Protein AF-A0A4T0J651-F1 (afdb_monomer_lite)

Sequence (544 aa):
MAVVGVSCAAHILLILRHLSSSSTIMASRWDQPDRASAAAAAAAKLSSQYHGPRETDAPFYTRIEVNDLKNRYTLTKSAAQQSIYNETGAQVSTKGQWYPDRSKGTPAEPPLYLLIEAQTQDSFDMAVNKVHELKDMDMQPLVEDRNRRFEERAASRRKWDEFKVFINMEPLRNFNLRAKIVGPGGMFVKYIQQETNTKVQIKGLGSGFLEQDTGQESNDAMHINVTGPDVQQFSYARELSEDLISAVKVEWERAQGIVPQVEQMGYDQSQYSDMPAIPDPNDKEGVDKYNKYWTDQGYDLNDAAFREWLTEYEKSQKEYYAQYYAQYQQQQPEQNPQAKQEYHATEDCQCDCTSAKHPPTSRNKAAAKFKFSRFTKSFNRSSFQLSSCKMVNVRDVSAPSFIEAYSQHLKRSGKIEIPNWVDIVKTGSHKELAPYNPDWYFVRAAAVARHIYLRKSVGVGSLVKFHGGAVNRGHRPYHHRDASRGVDRRVVQSLEKIGVLEKAVDGGRRISQDGMRDLDRIAASVVETGNEEESEEEEDDDDE

Radius of gyration: 47.8 Å; chains: 1; bounding box: 169×77×110 Å

pLDDT: mean 73.48, std 22.71, range [25.27, 97.38]

Structure (mmCIF, N/CA/C/O backbone):
data_AF-A0A4T0J651-F1
#
_entry.id   AF-A0A4T0J651-F1
#
loop_
_atom_site.group_PDB
_atom_site.id
_atom_site.type_symbol
_atom_site.label_atom_id
_atom_site.label_alt_id
_atom_site.label_comp_id
_atom_site.label_asym_id
_atom_site.label_entity_id
_atom_site.label_seq_id
_atom_site.pdbx_PDB_ins_code
_atom_site.Cartn_x
_atom_site.Cartn_y
_atom_site.Cartn_z
_atom_site.occupancy
_atom_site.B_iso_or_equiv
_atom_site.auth_seq_id
_atom_site.auth_comp_id
_atom_site.auth_asym_id
_atom_site.auth_atom_id
_atom_site.pdbx_PDB_model_num
ATOM 1 N N . MET A 1 1 ? -116.740 23.223 -5.617 1.00 33.66 1 MET A N 1
ATOM 2 C CA . MET A 1 1 ? -117.168 23.258 -7.033 1.00 33.66 1 MET A CA 1
ATOM 3 C C . MET A 1 1 ? -116.096 23.998 -7.821 1.00 33.66 1 MET A C 1
ATOM 5 O O . MET A 1 1 ? -115.802 25.111 -7.430 1.00 33.66 1 MET A O 1
ATOM 9 N N . ALA A 1 2 ? -115.453 23.482 -8.863 1.00 38.62 2 ALA A N 1
ATOM 10 C CA . ALA A 1 2 ? -115.385 22.139 -9.430 1.00 38.62 2 ALA A CA 1
ATOM 11 C C . ALA A 1 2 ? -114.155 22.093 -10.371 1.00 38.62 2 ALA A C 1
ATOM 13 O O . ALA A 1 2 ? -113.949 23.049 -11.105 1.00 38.62 2 ALA A O 1
ATOM 14 N N . VAL A 1 3 ? -113.431 20.962 -10.355 1.00 45.03 3 VAL A N 1
ATOM 15 C CA . VAL A 1 3 ? -112.966 20.214 -11.550 1.00 45.03 3 VAL A CA 1
ATOM 16 C C . VAL A 1 3 ? -111.844 20.849 -12.416 1.00 45.03 3 VAL A C 1
ATOM 18 O O . VAL A 1 3 ? -112.005 21.943 -12.928 1.00 45.03 3 VAL A O 1
ATOM 21 N N . VAL A 1 4 ? -110.653 20.207 -12.458 1.00 41.28 4 VAL A N 1
ATOM 22 C CA . VAL A 1 4 ? -110.043 19.465 -13.618 1.00 41.28 4 VAL A CA 1
ATOM 23 C C . VAL A 1 4 ? -109.522 20.418 -14.716 1.00 41.28 4 VAL A C 1
ATOM 25 O O . VAL A 1 4 ? -110.150 21.415 -15.011 1.00 41.28 4 VAL A O 1
ATOM 28 N N . GLY A 1 5 ? -108.381 20.263 -15.386 1.00 33.03 5 GLY A N 1
ATOM 29 C CA . GLY A 1 5 ? -107.539 19.119 -15.712 1.00 33.03 5 GLY A CA 1
ATOM 30 C C . GLY A 1 5 ? -107.376 19.033 -17.242 1.00 33.03 5 GLY A C 1
ATOM 31 O O . GLY A 1 5 ? -108.283 19.385 -17.984 1.00 33.03 5 GLY A O 1
ATOM 32 N N . VAL A 1 6 ? -106.225 18.496 -17.659 1.00 39.19 6 VAL A N 1
ATOM 33 C CA . VAL A 1 6 ? -105.912 17.886 -18.970 1.00 39.19 6 VAL A CA 1
ATOM 34 C C . VAL A 1 6 ? -105.764 18.806 -20.199 1.00 39.19 6 VAL A C 1
ATOM 36 O O . VAL A 1 6 ? -106.722 19.359 -20.719 1.00 39.19 6 VAL A O 1
ATOM 39 N N . SER A 1 7 ? -104.539 18.804 -20.743 1.00 34.31 7 SER A N 1
ATOM 40 C CA . SER A 1 7 ? -104.191 18.434 -22.133 1.00 34.31 7 SER A CA 1
ATOM 41 C C . SER A 1 7 ? -103.246 19.433 -22.807 1.00 34.31 7 SER A C 1
ATOM 43 O O . SER A 1 7 ? -103.653 20.533 -23.156 1.00 34.31 7 SER A O 1
ATOM 45 N N . CYS A 1 8 ? -101.997 19.024 -23.048 1.00 32.25 8 CYS A N 1
ATOM 46 C CA . CYS A 1 8 ? -101.399 19.115 -24.384 1.00 32.25 8 CYS A CA 1
ATOM 47 C C . CYS A 1 8 ? -100.105 18.296 -24.416 1.00 32.25 8 CYS A C 1
ATOM 49 O O . CYS A 1 8 ? -99.063 18.697 -23.901 1.00 32.25 8 CYS A O 1
ATOM 51 N N . ALA A 1 9 ? -100.224 17.100 -24.980 1.00 34.53 9 ALA A N 1
ATOM 52 C CA . ALA A 1 9 ? -99.117 16.228 -25.312 1.00 34.53 9 ALA A CA 1
ATOM 53 C C . ALA A 1 9 ? -98.462 16.662 -26.633 1.00 34.53 9 ALA A C 1
ATOM 55 O O . ALA A 1 9 ? -99.084 17.319 -27.462 1.00 34.53 9 ALA A O 1
ATOM 56 N N . ALA A 1 10 ? -97.252 16.144 -26.838 1.00 37.44 10 ALA A N 1
ATOM 57 C CA . ALA A 1 10 ? -96.551 16.017 -28.112 1.00 37.44 10 ALA A CA 1
ATOM 58 C C . ALA A 1 10 ? -95.845 17.273 -28.639 1.00 37.44 10 ALA A C 1
ATOM 60 O O . ALA A 1 10 ? -96.347 17.961 -29.518 1.00 37.44 10 ALA A O 1
ATOM 61 N N . HIS A 1 11 ? -94.599 17.460 -28.202 1.00 35.16 11 HIS A N 1
ATOM 62 C CA . HIS A 1 11 ? -93.454 17.617 -29.105 1.00 35.16 11 HIS A CA 1
ATOM 63 C C . HIS A 1 11 ? -92.185 17.166 -28.361 1.00 35.16 11 HIS A C 1
ATOM 65 O O . HIS A 1 11 ? -91.973 17.546 -27.216 1.00 35.16 11 HIS A O 1
ATOM 71 N N . ILE A 1 12 ? -91.345 16.376 -29.040 1.00 39.69 12 ILE A N 1
ATOM 72 C CA . ILE A 1 12 ? -89.999 15.921 -28.627 1.00 39.69 12 ILE A CA 1
ATOM 73 C C . ILE A 1 12 ? -89.973 14.574 -27.866 1.00 39.69 12 ILE A C 1
ATOM 75 O O . ILE A 1 12 ? -89.394 14.404 -26.799 1.00 39.69 12 ILE A O 1
ATOM 79 N N . LEU A 1 13 ? -90.572 13.564 -28.504 1.00 38.31 13 LEU A N 1
ATOM 80 C CA . LEU A 1 13 ? -90.336 12.130 -28.292 1.00 38.31 13 LEU A CA 1
ATOM 81 C C . LEU A 1 13 ? -89.279 11.610 -29.295 1.00 38.31 13 LEU A C 1
ATOM 83 O O . LEU A 1 13 ? -89.564 10.732 -30.100 1.00 38.31 13 LEU A O 1
ATOM 87 N N . LEU A 1 14 ? -88.071 12.181 -29.312 1.00 38.72 14 LEU A N 1
ATOM 88 C CA . LEU A 1 14 ? -86.948 11.673 -30.120 1.00 38.72 14 LEU A CA 1
ATOM 89 C C . LEU A 1 14 ? -85.654 12.378 -29.707 1.00 38.72 14 LEU A C 1
ATOM 91 O O . LEU A 1 14 ? -85.293 13.391 -30.285 1.00 38.72 14 LEU A O 1
ATOM 95 N N . ILE A 1 15 ? -85.009 11.861 -28.661 1.00 41.31 15 ILE A N 1
ATOM 96 C CA . ILE A 1 15 ? -83.556 11.673 -28.525 1.00 41.31 15 ILE A CA 1
ATOM 97 C C . ILE A 1 15 ? -83.374 10.834 -27.243 1.00 41.31 15 ILE A C 1
ATOM 99 O O . ILE A 1 15 ? -83.354 11.338 -26.129 1.00 41.31 15 ILE A O 1
ATOM 103 N N . LEU A 1 16 ? -83.315 9.513 -27.470 1.00 37.72 16 LEU A N 1
ATOM 104 C CA . LEU A 1 16 ? -82.510 8.527 -26.732 1.00 37.72 16 LEU A CA 1
ATOM 105 C C . LEU A 1 16 ? -82.901 8.307 -25.253 1.00 37.72 16 LEU A C 1
ATOM 107 O O . LEU A 1 16 ? -82.503 9.045 -24.369 1.00 37.72 16 LEU A O 1
ATOM 111 N N . ARG A 1 17 ? -83.616 7.250 -24.846 1.00 43.56 17 ARG A N 1
ATOM 112 C CA . ARG A 1 17 ? -83.509 5.834 -25.250 1.00 43.56 17 ARG A CA 1
ATOM 113 C C . ARG A 1 17 ? -82.067 5.371 -25.490 1.00 43.56 17 ARG A C 1
ATOM 115 O O . ARG A 1 17 ? -81.791 4.696 -26.468 1.00 43.56 17 ARG A O 1
ATOM 122 N N . HIS A 1 18 ? -81.164 5.705 -24.573 1.00 38.66 18 HIS A N 1
ATOM 123 C CA . HIS A 1 18 ? -80.061 4.817 -24.219 1.00 38.66 18 HIS A CA 1
ATOM 124 C C . HIS A 1 18 ? -79.649 5.054 -22.765 1.00 38.66 18 HIS A C 1
ATOM 126 O O . HIS A 1 18 ? -79.438 6.188 -22.361 1.00 38.66 18 HIS A O 1
ATOM 132 N N . LEU A 1 19 ? -79.507 3.945 -22.031 1.00 35.69 19 LEU A N 1
ATOM 133 C CA . LEU A 1 19 ? -78.928 3.816 -20.686 1.00 35.69 19 LEU A CA 1
ATOM 134 C C . LEU A 1 19 ? -79.906 3.925 -19.504 1.00 35.69 19 LEU A C 1
ATOM 136 O O . LEU A 1 19 ? -79.723 4.677 -18.555 1.00 35.69 19 LEU A O 1
ATOM 140 N N . SER A 1 20 ? -80.841 2.971 -19.491 1.00 36.72 20 SER A N 1
ATOM 141 C CA . SER A 1 20 ? -81.249 2.230 -18.284 1.00 36.72 20 SER A CA 1
ATOM 142 C C . SER A 1 20 ? -80.057 1.449 -17.677 1.00 36.72 20 SER A C 1
ATOM 144 O O . SER A 1 20 ? -80.108 0.229 -17.540 1.00 36.72 20 SER A O 1
ATOM 146 N N . SER A 1 21 ? -78.975 2.157 -17.343 1.00 45.56 21 SER A N 1
ATOM 147 C CA . SER A 1 21 ? -77.784 1.644 -16.651 1.00 45.56 21 SER A CA 1
ATOM 148 C C . SER A 1 21 ? -77.144 2.765 -15.830 1.00 45.56 21 SER A C 1
ATOM 150 O O . SER A 1 21 ? -75.993 3.109 -16.064 1.00 45.56 21 SER A O 1
ATOM 152 N N . SER A 1 22 ? -77.884 3.416 -14.928 1.00 39.25 22 SER A N 1
ATOM 153 C CA . SER A 1 22 ? -77.318 4.391 -13.971 1.00 39.25 22 SER A CA 1
ATOM 154 C C . SER A 1 22 ? -78.308 4.702 -12.845 1.00 39.25 22 SER A C 1
ATOM 156 O O . SER A 1 22 ? -78.730 5.837 -12.654 1.00 39.25 22 SER A O 1
ATOM 158 N N . SER A 1 23 ? -78.719 3.677 -12.098 1.00 36.22 23 SER A N 1
ATOM 159 C CA . SER A 1 23 ? -79.532 3.863 -10.879 1.00 36.22 23 SER A CA 1
ATOM 160 C C . SER A 1 23 ? -79.036 3.030 -9.692 1.00 36.22 23 SER A C 1
ATOM 162 O O . SER A 1 23 ? -79.731 2.912 -8.692 1.00 36.22 23 SER A O 1
ATOM 164 N N . THR A 1 24 ? -77.811 2.497 -9.777 1.00 42.56 24 THR A N 1
ATOM 165 C CA . THR A 1 24 ? -77.141 1.734 -8.702 1.00 42.56 24 THR A CA 1
ATOM 166 C C . THR A 1 24 ? -75.856 2.420 -8.236 1.00 42.56 24 THR A C 1
ATOM 168 O O . THR A 1 24 ? -74.905 1.783 -7.797 1.00 42.56 24 THR A O 1
ATOM 171 N N . ILE A 1 25 ? -75.787 3.739 -8.371 1.00 46.16 25 ILE A N 1
ATOM 172 C CA . ILE A 1 25 ? -74.690 4.558 -7.860 1.00 46.16 25 ILE A CA 1
ATOM 173 C C . ILE A 1 25 ? -75.375 5.757 -7.213 1.00 46.16 25 ILE A C 1
ATOM 175 O O . ILE A 1 25 ? -76.265 6.326 -7.831 1.00 46.16 25 ILE A O 1
ATOM 179 N N . MET A 1 26 ? -74.968 6.127 -5.998 1.00 37.31 26 MET A N 1
ATOM 180 C CA . MET A 1 26 ? -75.523 7.204 -5.148 1.00 37.31 26 MET A CA 1
ATOM 181 C C . MET A 1 26 ? -76.488 6.774 -4.025 1.00 37.31 26 MET A C 1
ATOM 183 O O . MET A 1 26 ? -77.331 7.559 -3.609 1.00 37.31 26 MET A O 1
ATOM 187 N N . ALA A 1 27 ? -76.322 5.574 -3.454 1.00 39.16 27 ALA A N 1
ATOM 188 C CA . ALA A 1 27 ? -76.919 5.232 -2.150 1.00 39.16 27 ALA A CA 1
ATOM 189 C C . ALA A 1 27 ? -75.991 4.397 -1.238 1.00 39.16 27 ALA A C 1
ATOM 191 O O . ALA A 1 27 ? -76.460 3.621 -0.416 1.00 39.16 27 ALA A O 1
ATOM 192 N N . SER A 1 28 ? -74.666 4.540 -1.371 1.00 38.91 28 SER A N 1
ATOM 193 C CA . SER A 1 28 ? -73.690 3.804 -0.541 1.00 38.91 28 SER A CA 1
ATOM 194 C C . SER A 1 28 ? -72.428 4.611 -0.206 1.00 38.91 28 SER A C 1
ATOM 196 O O . SER A 1 28 ? -71.358 4.046 0.001 1.00 38.91 28 SER A O 1
ATOM 198 N N . ARG A 1 29 ? -72.514 5.948 -0.212 1.00 39.16 29 ARG A N 1
ATOM 199 C CA . ARG A 1 29 ? -71.348 6.827 0.007 1.00 39.16 29 ARG A CA 1
ATOM 200 C C . ARG A 1 29 ? -71.211 7.352 1.444 1.00 39.16 29 ARG A C 1
ATOM 202 O O . ARG A 1 29 ? -70.223 8.008 1.748 1.00 39.16 29 ARG A O 1
ATOM 209 N N . TRP A 1 30 ? -72.163 7.042 2.320 1.00 39.09 30 TRP A N 1
ATOM 210 C CA . TRP A 1 30 ? -72.217 7.596 3.678 1.00 39.09 30 TRP A CA 1
ATOM 211 C C . TRP A 1 30 ? -72.386 6.536 4.768 1.00 39.09 30 TRP A C 1
ATOM 213 O O . TRP A 1 30 ? -72.909 6.847 5.829 1.00 39.09 30 TRP A O 1
ATOM 223 N N . ASP A 1 31 ? -71.937 5.304 4.513 1.00 40.34 31 ASP A N 1
ATOM 224 C CA . ASP A 1 31 ? -71.804 4.293 5.565 1.00 40.34 31 ASP A CA 1
ATOM 225 C C . ASP A 1 31 ? -70.731 3.257 5.187 1.00 40.34 31 ASP A C 1
ATOM 227 O O . ASP A 1 31 ? -71.002 2.222 4.581 1.00 40.34 31 ASP A O 1
ATOM 231 N N . GLN A 1 32 ? -69.467 3.591 5.451 1.00 38.66 32 GLN A N 1
ATOM 232 C CA . GLN A 1 32 ? -68.393 2.605 5.545 1.00 38.66 32 GLN A CA 1
ATOM 233 C C . GLN A 1 32 ? -67.518 2.975 6.743 1.00 38.66 32 GLN A C 1
ATOM 235 O O . GLN A 1 32 ? -66.717 3.913 6.642 1.00 38.66 32 GLN A O 1
ATOM 240 N N . PRO A 1 33 ? -67.635 2.262 7.875 1.00 52.28 33 PRO A N 1
ATOM 241 C CA . PRO A 1 33 ? -66.526 2.195 8.800 1.00 52.28 33 PRO A CA 1
ATOM 242 C C . PRO A 1 33 ? -65.389 1.419 8.098 1.00 52.28 33 PRO A C 1
ATOM 244 O O . PRO A 1 33 ? -65.601 0.703 7.122 1.00 52.28 33 PRO A O 1
ATOM 247 N N . ASP A 1 34 ? -64.161 1.576 8.583 1.00 52.41 34 ASP A N 1
ATOM 248 C CA . ASP A 1 34 ? -63.079 0.612 8.326 1.00 52.41 34 ASP A CA 1
ATOM 249 C C . ASP A 1 34 ? -62.130 0.842 7.138 1.00 52.41 34 ASP A C 1
ATOM 251 O O . ASP A 1 34 ? -61.515 -0.095 6.644 1.00 52.41 34 ASP A O 1
ATOM 255 N N . ARG A 1 35 ? -61.839 2.095 6.762 1.00 49.84 35 ARG A N 1
ATOM 256 C CA . ARG A 1 35 ? -60.476 2.421 6.268 1.00 49.84 35 ARG A CA 1
ATOM 257 C C . ARG A 1 35 ? -59.590 2.987 7.362 1.00 49.84 35 ARG A C 1
ATOM 259 O O . ARG A 1 35 ? -58.468 2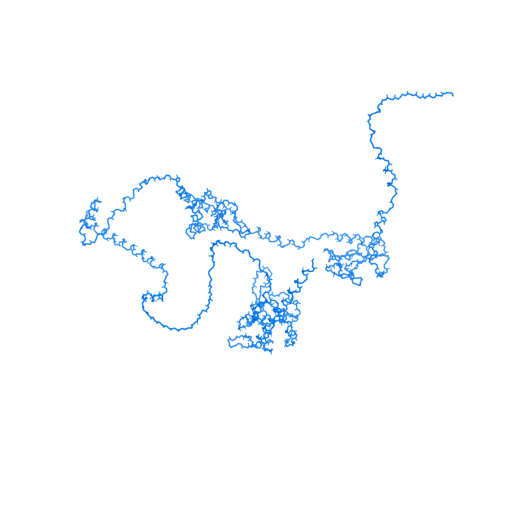.528 7.518 1.00 49.84 35 ARG A O 1
ATOM 266 N N . ALA A 1 36 ? -60.118 3.905 8.169 1.00 49.53 36 ALA A N 1
ATOM 267 C CA . ALA A 1 36 ? -59.433 4.369 9.371 1.00 49.53 36 ALA A CA 1
ATOM 268 C C . ALA A 1 36 ? -59.326 3.248 10.418 1.00 49.53 36 ALA A C 1
ATOM 270 O O . ALA A 1 36 ? -58.263 3.069 10.998 1.00 49.53 36 ALA A O 1
ATOM 271 N N . SER A 1 37 ? -60.380 2.438 10.598 1.00 57.25 37 SER A N 1
ATOM 272 C CA . SER A 1 37 ? -60.336 1.304 11.531 1.00 57.25 37 SER A CA 1
ATOM 273 C C . SER A 1 37 ? -59.520 0.124 10.983 1.00 57.25 37 SER A C 1
ATOM 275 O O . SER A 1 37 ? -58.816 -0.507 11.756 1.00 57.25 37 SER A O 1
ATOM 277 N N . ALA A 1 38 ? -59.523 -0.145 9.668 1.00 59.09 38 ALA A N 1
ATOM 278 C CA . ALA A 1 38 ? -58.661 -1.175 9.084 1.00 59.09 38 ALA A CA 1
ATOM 279 C C . ALA A 1 38 ? -57.192 -0.742 9.049 1.00 59.09 38 ALA A C 1
ATOM 281 O O . ALA A 1 38 ? -56.320 -1.576 9.258 1.00 59.09 38 ALA A O 1
ATOM 282 N N . ALA A 1 39 ? -56.903 0.550 8.854 1.00 48.75 39 ALA A N 1
ATOM 283 C CA . ALA A 1 39 ? -55.563 1.106 9.027 1.00 48.75 39 ALA A CA 1
ATOM 284 C C . ALA A 1 39 ? -55.136 1.073 10.501 1.00 48.75 39 ALA A C 1
ATOM 286 O O . ALA A 1 39 ? -54.007 0.692 10.784 1.00 48.75 39 ALA A O 1
ATOM 287 N N . ALA A 1 40 ? -56.038 1.368 11.443 1.00 50.28 40 ALA A N 1
ATOM 288 C CA . ALA A 1 40 ? -55.785 1.232 12.877 1.00 50.28 40 ALA A CA 1
ATOM 289 C C . ALA A 1 40 ? -55.632 -0.237 13.307 1.00 50.28 40 ALA A C 1
ATOM 291 O O . ALA A 1 40 ? -54.789 -0.535 14.140 1.00 50.28 40 ALA A O 1
ATOM 292 N N . ALA A 1 41 ? -56.370 -1.174 12.708 1.00 53.75 41 ALA A N 1
ATOM 293 C CA . ALA A 1 41 ? -56.265 -2.610 12.957 1.00 53.75 41 ALA A CA 1
ATOM 294 C C . ALA A 1 41 ? -55.029 -3.226 12.284 1.00 53.75 41 ALA A C 1
ATOM 296 O O . ALA A 1 41 ? -54.438 -4.153 12.827 1.00 53.75 41 ALA A O 1
ATOM 297 N N . ALA A 1 42 ? -54.602 -2.707 11.129 1.00 51.31 42 ALA A N 1
ATOM 298 C CA . ALA A 1 42 ? -53.339 -3.061 10.488 1.00 51.31 42 ALA A CA 1
ATOM 299 C C . ALA A 1 42 ? -52.144 -2.487 11.263 1.00 51.31 42 ALA A C 1
ATOM 301 O O . ALA A 1 42 ? -51.174 -3.205 11.479 1.00 51.31 42 ALA A O 1
ATOM 302 N N . ALA A 1 43 ? -52.244 -1.250 11.763 1.00 46.91 43 ALA A N 1
ATOM 303 C CA . ALA A 1 43 ? -51.260 -0.636 12.652 1.00 46.91 43 ALA A CA 1
ATOM 304 C C . ALA A 1 43 ? -51.205 -1.338 14.018 1.00 46.91 43 ALA A C 1
ATOM 306 O O . ALA A 1 43 ? -50.116 -1.570 14.530 1.00 46.91 43 ALA A O 1
ATOM 307 N N . ALA A 1 44 ? -52.348 -1.765 14.567 1.00 49.16 44 ALA A N 1
ATOM 308 C CA . ALA A 1 44 ? -52.425 -2.573 15.785 1.00 49.16 44 ALA A CA 1
ATOM 309 C C . ALA A 1 44 ? -51.887 -3.998 15.576 1.00 49.16 44 ALA A C 1
ATOM 311 O O . ALA A 1 44 ? -51.275 -4.562 16.476 1.00 49.16 44 ALA A O 1
ATOM 312 N N . LYS A 1 45 ? -52.056 -4.586 14.384 1.00 49.62 45 LYS A N 1
ATOM 313 C CA . LYS A 1 45 ? -51.442 -5.875 14.025 1.00 49.62 45 LYS A CA 1
ATOM 314 C C . LYS A 1 45 ? -49.927 -5.758 13.837 1.00 49.62 45 LYS A C 1
ATOM 316 O O . LYS A 1 45 ? -49.211 -6.609 14.359 1.00 49.62 45 LYS A O 1
ATOM 321 N N . LEU A 1 46 ? -49.438 -4.698 13.184 1.00 47.69 46 LEU A N 1
ATOM 322 C CA . LEU A 1 46 ? -48.003 -4.404 13.072 1.00 47.69 46 LEU A CA 1
ATOM 323 C C . LEU A 1 46 ? -47.375 -4.100 14.440 1.00 47.69 46 LEU A C 1
ATOM 325 O O . LEU A 1 46 ? -46.276 -4.568 14.718 1.00 47.69 46 LEU A O 1
ATOM 329 N N . SER A 1 47 ? -48.075 -3.371 15.316 1.00 41.31 47 SER A N 1
ATOM 330 C CA . SER A 1 47 ? -47.591 -3.110 16.674 1.00 41.31 47 SER A CA 1
ATOM 331 C C . SER A 1 47 ? -47.621 -4.378 17.535 1.00 41.31 47 SER A C 1
ATOM 333 O O . SER A 1 47 ? -46.684 -4.620 18.293 1.00 41.31 47 SER A O 1
ATOM 335 N N . SER A 1 48 ? -48.624 -5.252 17.370 1.00 46.56 48 SER A N 1
ATOM 336 C CA . SER A 1 48 ? -48.739 -6.528 18.099 1.00 46.56 48 SER A CA 1
ATOM 337 C C . SER A 1 48 ? -47.644 -7.552 17.769 1.00 46.56 48 SER A C 1
ATOM 339 O O . SER A 1 48 ? -47.365 -8.424 18.588 1.00 46.56 48 SER A O 1
ATOM 341 N N . GLN A 1 49 ? -46.977 -7.423 16.616 1.00 48.81 49 GLN A N 1
ATOM 342 C CA . GLN A 1 49 ? -45.995 -8.395 16.117 1.00 48.81 49 GLN A CA 1
ATOM 343 C C . GLN A 1 49 ? -44.695 -8.461 16.946 1.00 48.81 49 GLN A C 1
ATOM 345 O O . GLN A 1 49 ? -43.951 -9.430 16.823 1.00 48.81 49 GLN A O 1
ATOM 350 N N . TYR A 1 50 ? -44.456 -7.484 17.833 1.00 45.59 50 TYR A N 1
ATOM 351 C CA . TYR A 1 50 ? -43.256 -7.384 18.679 1.00 45.59 50 TYR A CA 1
ATOM 352 C C . TYR A 1 50 ? -43.549 -7.228 20.183 1.00 45.59 50 TYR A C 1
ATOM 354 O O . TYR A 1 50 ? -42.733 -6.669 20.921 1.00 45.59 50 TYR A O 1
ATOM 362 N N . HIS A 1 51 ? -44.695 -7.707 20.679 1.00 45.56 51 HIS A N 1
ATOM 363 C CA . HIS A 1 51 ? -44.965 -7.704 22.123 1.00 45.56 51 HIS A CA 1
ATOM 364 C C . HIS A 1 51 ? -44.282 -8.894 22.812 1.00 45.56 51 HIS A C 1
ATOM 366 O O . HIS A 1 51 ? -44.892 -9.928 23.077 1.00 45.56 51 HIS A O 1
ATOM 372 N N . GLY A 1 52 ? -42.993 -8.726 23.113 1.00 51.94 52 GLY A N 1
ATOM 373 C CA . GLY A 1 52 ? -42.365 -9.425 24.235 1.00 51.94 52 GLY A CA 1
ATOM 374 C C . GLY A 1 52 ? -42.940 -8.941 25.580 1.00 51.94 52 GLY A C 1
ATOM 375 O O . GLY A 1 52 ? -43.791 -8.046 25.596 1.00 51.94 52 GLY A O 1
ATOM 376 N N . PRO A 1 53 ? -42.492 -9.506 26.716 1.00 55.81 53 PRO A N 1
ATOM 377 C CA . PRO A 1 53 ? -42.874 -9.031 28.045 1.00 55.81 53 PRO A CA 1
ATOM 378 C C . PRO A 1 53 ? -42.707 -7.511 28.149 1.00 55.81 53 PRO A C 1
ATOM 380 O O . PRO A 1 53 ? -41.763 -6.952 27.590 1.00 55.81 53 PRO A O 1
ATOM 383 N N . ARG A 1 54 ? -43.621 -6.839 28.856 1.00 58.44 54 ARG A N 1
ATOM 384 C CA . ARG A 1 54 ? -43.543 -5.393 29.089 1.00 58.44 54 ARG A CA 1
ATOM 385 C C . ARG A 1 54 ? -42.201 -5.067 29.760 1.00 58.44 54 ARG A C 1
ATOM 387 O O . ARG A 1 54 ? -41.973 -5.458 30.897 1.00 58.44 54 ARG A O 1
ATOM 394 N N . GLU A 1 55 ? -41.318 -4.392 29.026 1.00 60.88 55 GLU A N 1
ATOM 395 C CA . GLU A 1 55 ? -39.948 -4.072 29.463 1.00 60.88 55 GLU A CA 1
ATOM 396 C C . GLU A 1 55 ? -39.890 -2.888 30.443 1.00 60.88 55 GLU A C 1
ATOM 398 O O . GLU A 1 55 ? -38.863 -2.700 31.091 1.00 60.88 55 GLU A O 1
ATOM 403 N N . THR A 1 56 ? -40.957 -2.079 30.537 1.00 71.00 56 THR A N 1
ATOM 404 C CA . THR A 1 56 ? -40.942 -0.795 31.256 1.00 71.00 56 THR A CA 1
ATOM 405 C C . THR A 1 56 ? -42.241 -0.531 32.028 1.00 71.00 56 THR A C 1
ATOM 407 O O . THR A 1 56 ? -43.347 -0.863 31.582 1.00 71.00 56 THR A O 1
ATOM 410 N N . ASP A 1 57 ? -42.108 0.124 33.182 1.00 76.75 57 ASP A N 1
ATOM 411 C CA . ASP A 1 57 ? -43.232 0.513 34.048 1.00 76.75 57 ASP A CA 1
ATOM 412 C C . ASP A 1 57 ? -43.887 1.843 33.625 1.00 76.75 57 ASP A C 1
ATOM 414 O O . ASP A 1 57 ? -44.905 2.248 34.188 1.00 76.75 57 ASP A O 1
ATOM 418 N N . ALA A 1 58 ? -43.330 2.532 32.621 1.00 82.12 58 ALA A N 1
ATOM 419 C CA . ALA A 1 58 ? -43.845 3.813 32.144 1.00 82.12 58 ALA A CA 1
ATOM 420 C C . ALA A 1 58 ? -45.261 3.662 31.548 1.00 82.12 58 ALA A C 1
ATOM 422 O O . ALA A 1 58 ? -45.536 2.662 30.873 1.00 82.12 58 ALA A O 1
ATOM 423 N N . PRO A 1 59 ? -46.173 4.630 31.772 1.00 84.81 59 PRO A N 1
ATOM 424 C CA . PRO A 1 59 ? -47.554 4.537 31.301 1.00 84.81 59 PRO A CA 1
ATOM 425 C C . PRO A 1 59 ? -47.662 4.584 29.771 1.00 84.81 59 PRO A C 1
ATOM 427 O O . PRO A 1 59 ? -48.503 3.876 29.218 1.00 84.81 59 PRO A O 1
ATOM 430 N N . PHE A 1 60 ? -46.785 5.334 29.094 1.00 88.69 60 PHE A N 1
ATOM 431 C CA . PHE A 1 60 ? -46.731 5.424 27.634 1.00 88.69 60 PHE A CA 1
ATOM 432 C C . PHE A 1 60 ? -45.336 5.050 27.136 1.00 88.69 60 PHE A C 1
ATOM 434 O O . PHE A 1 60 ? -44.341 5.644 27.560 1.00 88.69 60 PHE A O 1
ATOM 441 N N . TYR A 1 61 ? -45.253 4.060 26.243 1.00 91.31 61 TYR A N 1
ATOM 442 C CA . TYR A 1 61 ? -43.993 3.670 25.618 1.00 91.31 61 TYR A CA 1
ATOM 443 C C . TYR A 1 61 ? -44.187 3.147 24.193 1.00 91.31 61 TYR A C 1
ATOM 445 O O . TYR A 1 61 ? -45.249 2.638 23.836 1.00 91.31 61 TYR A O 1
ATOM 453 N N . THR A 1 62 ? -43.152 3.259 23.359 1.00 87.88 62 THR A N 1
ATOM 454 C CA . THR A 1 62 ? -43.119 2.679 22.004 1.00 87.88 62 THR A CA 1
ATOM 455 C C . THR A 1 62 ? -41.693 2.400 21.556 1.00 87.88 62 THR A C 1
ATOM 457 O O . THR A 1 62 ? -40.733 3.009 22.031 1.00 87.88 62 THR A O 1
ATOM 460 N N . ARG A 1 63 ? -41.569 1.441 20.636 1.00 87.62 63 ARG A N 1
ATOM 461 C CA . ARG A 1 63 ? -40.320 1.038 19.991 1.00 87.62 63 ARG A CA 1
ATOM 462 C C . ARG A 1 63 ? -40.291 1.579 18.565 1.00 87.62 63 ARG A C 1
ATOM 464 O O . ARG A 1 63 ? -41.221 1.329 17.804 1.00 87.62 63 ARG A O 1
ATOM 471 N N . ILE A 1 64 ? -39.226 2.287 18.202 1.00 90.56 64 ILE A N 1
ATOM 472 C CA . ILE A 1 64 ? -38.988 2.780 16.840 1.00 90.56 64 ILE A CA 1
ATOM 473 C C . ILE A 1 64 ? -37.726 2.110 16.296 1.00 90.56 64 ILE A C 1
ATOM 475 O O . ILE A 1 64 ? -36.638 2.302 16.832 1.00 90.56 64 ILE A O 1
ATOM 479 N N . GLU A 1 65 ? -37.859 1.321 15.231 1.00 87.25 65 GLU A N 1
ATOM 480 C CA . GLU A 1 65 ? -36.730 0.635 14.590 1.00 87.25 65 GLU A CA 1
ATOM 481 C C . GLU A 1 65 ? -35.805 1.631 13.864 1.00 87.25 65 GLU A C 1
ATOM 483 O O . GLU A 1 65 ? -36.263 2.461 13.072 1.00 87.25 65 GLU A O 1
ATOM 488 N N . VAL A 1 66 ? -34.493 1.539 14.127 1.00 90.50 66 VAL A N 1
ATOM 489 C CA . VAL A 1 66 ? -33.460 2.457 13.594 1.00 90.50 66 VAL A CA 1
ATOM 490 C C . VAL A 1 66 ? -32.347 1.717 12.832 1.00 90.50 66 VAL A C 1
ATOM 492 O O . VAL A 1 66 ? -31.487 2.351 12.222 1.00 90.50 66 VAL A O 1
ATOM 495 N N . ASN A 1 67 ? -32.371 0.379 12.809 1.00 87.38 67 ASN A N 1
ATOM 496 C CA . ASN A 1 67 ? -31.319 -0.464 12.228 1.00 87.38 67 ASN A CA 1
ATOM 497 C C . ASN A 1 67 ? -30.945 -0.107 10.775 1.00 87.38 67 ASN A C 1
ATOM 499 O O . ASN A 1 67 ? -29.758 0.025 10.458 1.00 87.38 67 ASN A O 1
ATOM 503 N N . ASP A 1 68 ? -31.957 0.120 9.934 1.00 82.00 68 ASP A N 1
ATOM 504 C CA . ASP A 1 68 ? -31.797 0.303 8.484 1.00 82.00 68 ASP A CA 1
ATOM 505 C C . ASP A 1 68 ? -31.675 1.788 8.077 1.00 82.00 68 ASP A C 1
ATOM 507 O O . ASP A 1 68 ? -31.675 2.133 6.894 1.00 82.00 68 ASP A O 1
ATOM 511 N N . LEU A 1 69 ? -31.565 2.700 9.050 1.00 83.88 69 LEU A N 1
ATOM 512 C CA . LEU A 1 69 ? -31.502 4.136 8.789 1.00 83.88 69 LEU A CA 1
ATOM 513 C C . LEU A 1 69 ? -30.082 4.635 8.518 1.00 83.88 69 LEU A C 1
ATOM 515 O O . LEU A 1 69 ? -29.130 4.336 9.243 1.00 83.88 69 LEU A O 1
ATOM 519 N N . LYS A 1 70 ? -29.955 5.504 7.508 1.00 80.69 70 LYS A N 1
ATOM 520 C CA . LYS A 1 70 ? -28.689 6.173 7.154 1.00 80.69 70 LYS A CA 1
ATOM 521 C C . LYS A 1 70 ? -28.157 7.047 8.297 1.00 80.69 70 LYS A C 1
ATOM 523 O O . LYS A 1 70 ? -26.955 7.095 8.540 1.00 80.69 70 LYS A O 1
ATOM 528 N N . ASN A 1 71 ? -29.054 7.704 9.032 1.00 83.50 71 ASN A N 1
ATOM 529 C CA . ASN A 1 71 ? -28.772 8.590 10.165 1.00 83.50 71 ASN A CA 1
ATOM 530 C C . ASN A 1 71 ? -28.823 7.878 11.534 1.00 83.50 71 ASN A C 1
ATOM 532 O O . ASN A 1 71 ? -28.862 8.549 12.570 1.00 83.50 71 ASN A O 1
ATOM 536 N N . ARG A 1 72 ? -28.736 6.536 11.574 1.00 87.00 72 ARG A N 1
ATOM 537 C CA . ARG A 1 72 ? -28.759 5.749 12.825 1.00 87.00 72 ARG A CA 1
ATOM 538 C C . ARG A 1 72 ? -27.799 6.274 13.892 1.00 87.00 72 ARG A C 1
ATOM 540 O O . ARG A 1 72 ? -28.172 6.417 15.048 1.00 87.00 72 ARG A O 1
ATOM 547 N N . TYR A 1 73 ? -26.579 6.636 13.489 1.00 84.50 73 TYR A N 1
ATOM 548 C CA . TYR A 1 73 ? -25.532 7.099 14.401 1.00 84.50 73 TYR A CA 1
ATOM 549 C C . TYR A 1 73 ? -25.837 8.460 15.025 1.00 84.50 73 TYR A C 1
ATOM 551 O O . TYR A 1 73 ? -25.274 8.787 16.065 1.00 84.50 73 TYR A O 1
ATOM 559 N N . THR A 1 74 ? -26.678 9.273 14.392 1.00 86.12 74 THR A N 1
ATOM 560 C CA . THR A 1 74 ? -27.126 10.550 14.951 1.00 86.12 74 THR A CA 1
ATOM 561 C C . THR A 1 74 ? -28.215 10.303 15.989 1.00 86.12 74 THR A C 1
ATOM 563 O O . THR A 1 74 ? -28.149 10.858 17.081 1.00 86.12 74 THR A O 1
ATOM 566 N N . LEU A 1 75 ? -29.148 9.401 15.686 1.00 88.25 75 LEU A N 1
ATOM 567 C CA . LEU A 1 75 ? -30.280 9.042 16.542 1.00 88.25 75 LEU A CA 1
ATOM 568 C C . LEU A 1 75 ? -29.875 8.279 17.816 1.00 88.25 75 LEU A C 1
ATOM 570 O O . LEU A 1 75 ? -30.491 8.457 18.864 1.00 88.25 75 LEU A O 1
ATOM 574 N N . THR A 1 76 ? -28.821 7.459 17.766 1.00 88.69 76 THR A N 1
ATOM 575 C CA . THR A 1 76 ? -28.333 6.709 18.940 1.00 88.69 76 THR A CA 1
ATOM 576 C C . THR A 1 76 ? -27.343 7.483 19.812 1.00 88.69 76 THR A C 1
ATOM 578 O O . THR A 1 76 ? -26.881 6.952 20.822 1.00 88.69 76 THR A O 1
ATOM 581 N N . LYS A 1 77 ? -26.950 8.705 19.426 1.00 90.25 77 LYS A N 1
ATOM 582 C CA . LYS A 1 77 ? -26.034 9.532 20.224 1.00 90.25 77 LYS A CA 1
ATOM 583 C C . LYS A 1 77 ? -26.765 10.162 21.403 1.00 90.25 77 LYS A C 1
ATOM 585 O O . LYS A 1 77 ? -27.860 10.699 21.255 1.00 90.25 77 LYS A O 1
ATOM 590 N N . SER A 1 78 ? -26.072 10.224 22.539 1.00 90.06 78 SER A N 1
ATOM 591 C CA . SER A 1 78 ? -26.571 10.865 23.760 1.00 90.06 78 SER A CA 1
ATOM 592 C C . SER A 1 78 ? -26.987 12.323 23.549 1.00 90.06 78 SER A C 1
ATOM 594 O O . SER A 1 78 ? -27.953 12.762 24.155 1.00 90.06 78 SER A O 1
ATOM 596 N N . ALA A 1 79 ? -26.320 13.064 22.656 1.00 92.31 79 ALA A N 1
ATOM 597 C CA . ALA A 1 79 ? -26.668 14.453 22.349 1.00 92.31 79 ALA A CA 1
ATOM 598 C C . ALA A 1 79 ? -28.079 14.604 21.745 1.00 92.31 79 ALA A C 1
ATOM 600 O O . ALA A 1 79 ? -28.834 15.478 22.165 1.00 92.31 79 ALA A O 1
ATOM 601 N N . ALA A 1 80 ? -28.452 13.740 20.792 1.00 89.62 80 ALA A N 1
ATOM 602 C CA . ALA A 1 80 ? -29.787 13.761 20.194 1.00 89.62 80 ALA A CA 1
ATOM 603 C C . ALA A 1 80 ? -30.848 13.315 21.210 1.00 89.62 80 ALA A C 1
ATOM 605 O O . ALA A 1 80 ? -31.891 13.948 21.335 1.00 89.62 80 ALA A O 1
ATOM 606 N N . GLN A 1 81 ? -30.542 12.286 22.002 1.00 93.81 81 GLN A N 1
ATOM 607 C CA . GLN A 1 81 ? -31.426 11.791 23.062 1.00 93.81 81 GLN A CA 1
ATOM 608 C C . GLN A 1 81 ? -31.675 12.843 24.149 1.00 93.81 81 GLN A C 1
ATOM 610 O O . GLN A 1 81 ? -32.810 13.028 24.578 1.00 93.81 81 GLN A O 1
ATOM 615 N N . GLN A 1 82 ? -30.638 13.583 24.549 1.00 93.56 82 GLN A N 1
ATOM 616 C CA . GLN A 1 82 ? -30.756 14.692 25.498 1.00 93.56 82 GLN A CA 1
ATOM 617 C C . GLN A 1 82 ? -31.547 15.867 24.920 1.00 93.56 82 GLN A C 1
ATOM 619 O O . GLN A 1 82 ? -32.335 16.464 25.642 1.00 93.56 82 GLN A O 1
ATOM 624 N N . SER A 1 83 ? -31.375 16.197 23.637 1.00 93.19 83 SER A N 1
ATOM 625 C CA . SER A 1 83 ? -32.186 17.232 22.978 1.00 93.19 83 SER A CA 1
ATOM 626 C C . SER A 1 83 ? -33.667 16.854 22.971 1.00 93.19 83 SER A C 1
ATOM 628 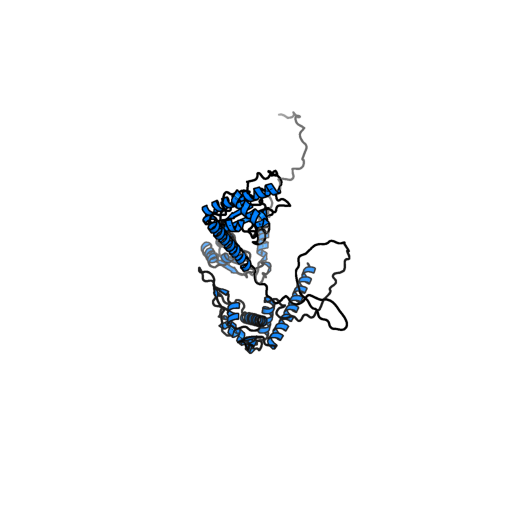O O . SER A 1 83 ? -34.492 17.670 23.372 1.00 93.19 83 SER A O 1
ATOM 630 N N . ILE A 1 84 ? -33.997 15.604 22.627 1.00 93.81 84 ILE A N 1
ATOM 631 C CA . ILE A 1 84 ? -35.380 15.116 22.670 1.00 93.81 84 ILE A CA 1
ATOM 632 C C . ILE A 1 84 ? -35.924 15.183 24.102 1.00 93.81 84 ILE A C 1
ATOM 634 O O . ILE A 1 84 ? -37.014 15.710 24.307 1.00 93.81 84 ILE A O 1
ATOM 638 N N . TYR A 1 85 ? -35.160 14.730 25.099 1.00 94.25 85 TYR A N 1
ATOM 639 C CA . TYR A 1 85 ? -35.573 14.791 26.504 1.00 94.25 85 TYR A CA 1
ATOM 640 C C . TYR A 1 85 ? -35.802 16.229 26.990 1.00 94.25 85 TYR A C 1
ATOM 642 O O . TYR A 1 85 ? -36.813 16.509 27.625 1.00 94.25 85 TYR A O 1
ATOM 650 N N . ASN A 1 86 ? -34.906 17.159 26.659 1.00 95.06 86 ASN A N 1
ATOM 651 C CA . ASN A 1 86 ? -35.011 18.555 27.087 1.00 95.06 86 ASN A CA 1
ATOM 652 C C . ASN A 1 86 ? -36.212 19.279 26.459 1.00 95.06 86 ASN A C 1
ATOM 654 O O . ASN A 1 86 ? -36.791 20.154 27.096 1.00 95.06 86 ASN A O 1
ATOM 658 N N . GLU A 1 87 ? -36.571 18.939 25.219 1.00 92.75 87 GLU A N 1
ATOM 659 C CA . GLU A 1 87 ? -37.684 19.569 24.497 1.00 92.75 87 GLU A CA 1
ATOM 660 C C . GLU A 1 87 ? -39.039 18.931 24.825 1.00 92.75 87 GLU A C 1
ATOM 662 O O . GLU A 1 87 ? -40.046 19.630 24.895 1.00 92.75 87 GLU A O 1
ATOM 667 N N . THR A 1 88 ? -39.075 17.611 25.019 1.00 94.19 88 THR A N 1
ATOM 668 C CA . THR A 1 88 ? -40.332 16.847 25.117 1.00 94.19 88 THR A CA 1
ATOM 669 C C . THR A 1 88 ? -40.616 16.314 26.517 1.00 94.19 88 THR A C 1
ATOM 671 O O . THR A 1 88 ? -41.767 16.033 26.837 1.00 94.19 88 THR A O 1
ATOM 674 N N . GLY A 1 89 ? -39.595 16.176 27.367 1.00 91.00 89 GLY A N 1
ATOM 675 C CA . GLY A 1 89 ? -39.693 15.543 28.684 1.00 91.00 89 GLY A CA 1
ATOM 676 C C . GLY A 1 89 ? -39.800 14.013 28.649 1.00 91.00 89 GLY A C 1
ATOM 677 O O . GLY A 1 89 ? -39.960 13.400 29.704 1.00 91.00 89 GLY A O 1
ATOM 678 N N . ALA A 1 90 ? -39.720 13.389 27.468 1.00 93.94 90 ALA A N 1
ATOM 679 C CA . ALA A 1 90 ? -39.752 11.938 27.305 1.00 93.94 90 ALA A CA 1
ATOM 680 C C . ALA A 1 90 ? -38.338 11.343 27.280 1.00 93.94 90 ALA A C 1
ATOM 682 O O . ALA A 1 90 ? -37.417 11.886 26.662 1.00 93.94 90 ALA A O 1
ATOM 683 N N . GLN A 1 91 ? -38.167 10.196 27.929 1.00 93.69 91 GLN A N 1
ATOM 684 C CA . GLN A 1 91 ? -36.896 9.487 27.991 1.00 93.69 91 GLN A CA 1
ATOM 685 C C . GLN A 1 91 ? -36.715 8.625 26.737 1.00 93.69 91 GLN A C 1
ATOM 687 O O . GLN A 1 91 ? -37.578 7.817 26.400 1.00 93.69 91 GLN A O 1
ATOM 692 N N . VAL A 1 92 ? -35.568 8.761 26.065 1.00 93.12 92 VAL A N 1
ATOM 693 C CA . VAL A 1 92 ? -35.215 7.965 24.878 1.00 93.12 92 VAL A CA 1
ATOM 694 C C . VAL A 1 92 ? -33.985 7.114 25.175 1.00 93.12 92 VAL A C 1
ATOM 696 O O . VAL A 1 92 ? -32.930 7.644 25.518 1.00 93.12 92 VAL A O 1
ATOM 699 N N . SER A 1 93 ? -34.106 5.797 25.016 1.00 92.56 93 SER A N 1
ATOM 700 C CA . SER A 1 93 ? -33.030 4.829 25.257 1.00 92.56 93 SER A CA 1
ATOM 701 C C . SER A 1 93 ? -32.757 3.975 24.019 1.00 92.56 93 SER A C 1
ATOM 703 O O . SER A 1 93 ? -33.685 3.509 23.365 1.00 92.56 93 SER A O 1
ATOM 705 N N . THR A 1 94 ? -31.487 3.707 23.710 1.00 92.31 94 THR A N 1
ATOM 706 C CA . THR A 1 94 ? -31.107 2.766 22.639 1.00 92.31 94 THR A CA 1
ATOM 707 C C . THR A 1 94 ? -31.155 1.328 23.155 1.00 92.31 94 THR A C 1
ATOM 709 O O . THR A 1 94 ? -30.566 1.032 24.197 1.00 92.31 94 THR A O 1
ATOM 712 N N . LYS A 1 95 ? -31.824 0.426 22.433 1.00 89.94 95 LYS A N 1
ATOM 713 C CA . LYS A 1 95 ? -31.948 -1.002 22.762 1.00 89.94 95 LYS A CA 1
ATOM 714 C C . LYS A 1 95 ? -31.741 -1.870 21.511 1.00 89.94 95 LYS A C 1
ATOM 716 O O . LYS A 1 95 ? -31.845 -1.387 20.385 1.00 89.94 95 LYS A O 1
ATOM 721 N N . GLY A 1 96 ? -31.452 -3.153 21.718 1.00 88.31 96 GLY A N 1
ATOM 722 C CA . GLY A 1 96 ? -31.171 -4.105 20.637 1.00 88.31 96 GLY A CA 1
ATOM 723 C C . GLY A 1 96 ? -29.745 -4.015 20.082 1.00 88.31 96 GLY A C 1
ATOM 724 O O . GLY A 1 96 ? -28.942 -3.184 20.512 1.00 88.31 96 GLY A O 1
ATOM 725 N N . GLN A 1 97 ? -29.440 -4.892 19.127 1.00 87.56 97 GLN A N 1
ATOM 726 C CA . GLN A 1 97 ? -28.128 -5.017 18.489 1.00 87.56 97 GLN A CA 1
ATOM 727 C C . GLN A 1 97 ? -28.204 -4.580 17.021 1.00 87.56 97 GLN A C 1
ATOM 729 O O . GLN A 1 97 ? -29.188 -4.836 16.328 1.00 87.56 97 GLN A O 1
ATOM 734 N N . TRP A 1 98 ? -27.173 -3.886 16.532 1.00 89.88 98 TRP A N 1
ATOM 735 C CA . TRP A 1 98 ? -27.115 -3.512 15.119 1.00 89.88 98 TRP A CA 1
ATOM 736 C C . TRP A 1 98 ? -26.739 -4.720 14.255 1.00 89.88 98 TRP A C 1
ATOM 738 O O . TRP A 1 98 ? -25.695 -5.334 14.485 1.00 89.88 98 TRP A O 1
ATOM 748 N N . TYR A 1 99 ? -27.550 -5.009 13.236 1.00 85.75 99 TYR A N 1
ATOM 749 C CA . TYR A 1 99 ? -27.288 -6.065 12.259 1.00 85.75 99 TYR A CA 1
ATOM 750 C C . TYR A 1 99 ? -27.195 -5.477 10.842 1.00 85.75 99 TYR A C 1
ATOM 752 O O . TYR A 1 99 ? -28.016 -4.627 10.490 1.00 85.75 99 TYR A O 1
ATOM 760 N N . PRO A 1 100 ? -26.236 -5.932 10.009 1.00 84.00 100 PRO A N 1
ATOM 761 C CA . PRO A 1 100 ? -26.141 -5.527 8.604 1.00 84.00 100 PRO A CA 1
ATOM 762 C C . PRO A 1 100 ? -27.403 -5.840 7.793 1.00 84.00 100 PRO A C 1
ATOM 764 O O . PRO A 1 100 ? -27.823 -5.009 6.997 1.00 84.00 100 PRO A O 1
ATOM 767 N N . ASP A 1 101 ? -28.018 -6.997 8.056 1.00 79.56 101 ASP A N 1
ATOM 768 C CA . ASP A 1 101 ? -29.287 -7.414 7.463 1.00 79.56 101 ASP A CA 1
ATOM 769 C C . ASP A 1 101 ? -30.336 -7.551 8.565 1.00 79.56 101 ASP A C 1
ATOM 771 O O . ASP A 1 101 ? -30.102 -8.220 9.577 1.00 79.56 101 ASP A O 1
ATOM 775 N N . ARG A 1 102 ? -31.516 -6.962 8.352 1.00 78.00 102 ARG A N 1
ATOM 776 C CA . ARG A 1 102 ? -32.636 -6.987 9.306 1.00 78.00 102 ARG A CA 1
ATOM 777 C C . ARG A 1 102 ? -33.064 -8.405 9.706 1.00 78.00 102 ARG A C 1
ATOM 779 O O . ARG A 1 102 ? -33.475 -8.621 10.842 1.00 78.00 102 ARG A O 1
ATOM 786 N N . SER A 1 103 ? -32.962 -9.368 8.790 1.00 78.44 103 SER A N 1
ATOM 787 C CA . SER A 1 103 ? -33.404 -10.759 8.978 1.00 78.44 103 SER A CA 1
ATOM 788 C C . SER A 1 103 ? -32.585 -11.550 10.000 1.00 78.44 103 SER A C 1
ATOM 790 O O . SER A 1 103 ? -33.041 -12.594 10.457 1.00 78.44 103 SER A O 1
ATOM 792 N N . LYS A 1 104 ? -31.399 -11.063 10.384 1.00 79.12 104 LYS A N 1
ATOM 793 C CA . LYS A 1 104 ? -30.517 -11.725 11.359 1.00 79.12 104 LYS A CA 1
ATOM 794 C C . LYS A 1 104 ? -30.938 -11.493 12.817 1.00 79.12 104 LYS A C 1
ATOM 796 O O . LYS A 1 104 ? -30.387 -12.133 13.708 1.00 79.12 104 LYS A O 1
ATOM 801 N N . GLY A 1 105 ? -31.901 -10.603 13.065 1.00 76.94 105 GLY A N 1
ATOM 802 C CA . GLY A 1 105 ? -32.439 -10.356 14.402 1.00 76.94 105 GLY A CA 1
ATOM 803 C C . GLY A 1 105 ? -33.331 -11.501 14.883 1.00 76.94 105 GLY A C 1
ATOM 804 O O . GLY A 1 105 ? -34.222 -11.950 14.162 1.00 76.94 105 GLY A O 1
ATOM 805 N N . THR A 1 106 ? -33.129 -11.948 16.122 1.00 77.62 106 THR A N 1
ATOM 806 C CA . THR A 1 106 ? -33.989 -12.954 16.767 1.00 77.62 106 THR A CA 1
ATOM 807 C C . THR A 1 106 ? -34.883 -12.288 17.819 1.00 77.62 106 THR A C 1
ATOM 809 O O . THR A 1 106 ? -34.567 -11.197 18.286 1.00 77.62 106 THR A O 1
ATOM 812 N N . PRO A 1 107 ? -35.996 -12.906 18.254 1.00 76.62 107 PRO A N 1
ATOM 813 C CA . PRO A 1 107 ? -36.828 -12.333 19.318 1.00 76.62 107 PRO A CA 1
ATOM 814 C C . PRO A 1 107 ? -36.093 -12.133 20.656 1.00 76.62 107 PRO A C 1
ATOM 816 O O . PRO A 1 107 ? -36.498 -11.287 21.448 1.00 76.62 107 PRO A O 1
ATOM 819 N N . ALA A 1 108 ? -35.032 -12.909 20.911 1.00 78.12 108 ALA A N 1
ATOM 820 C CA . ALA A 1 108 ? -34.186 -12.780 22.099 1.00 78.12 108 ALA A CA 1
ATOM 821 C C . ALA A 1 108 ? -33.139 -11.661 21.957 1.00 78.12 108 ALA A C 1
ATOM 823 O O . ALA A 1 108 ? -32.838 -10.972 22.929 1.00 78.12 108 ALA A O 1
ATOM 824 N N . GLU A 1 109 ? -32.620 -11.457 20.744 1.00 79.12 109 GLU A N 1
ATOM 825 C CA . GLU A 1 109 ? -31.682 -10.386 20.400 1.00 79.12 109 GLU A CA 1
ATOM 826 C C . GLU A 1 109 ? -32.276 -9.518 19.280 1.00 79.12 109 GLU A C 1
ATOM 828 O O . GLU A 1 109 ? -31.972 -9.710 18.095 1.00 79.12 109 GLU A O 1
ATOM 833 N N . PRO A 1 110 ? -33.182 -8.587 19.633 1.00 83.94 110 PRO A N 1
ATOM 834 C CA . PRO A 1 110 ? -33.886 -7.787 18.646 1.00 83.94 110 PRO A CA 1
ATOM 835 C C . PRO A 1 110 ? -32.940 -6.818 17.915 1.00 83.94 110 PRO A C 1
ATOM 837 O O . PRO A 1 110 ? -31.973 -6.317 18.506 1.00 83.94 110 PRO A O 1
ATOM 840 N N . PRO A 1 111 ? -33.231 -6.509 16.637 1.00 87.62 111 PRO A N 1
ATOM 841 C CA . PRO A 1 111 ? -32.470 -5.533 15.866 1.00 87.62 111 PRO A CA 1
ATOM 842 C C . PRO A 1 111 ? -32.586 -4.130 16.474 1.00 87.62 111 PRO A C 1
ATOM 844 O O . PRO A 1 111 ? -33.556 -3.821 17.157 1.00 87.62 111 PRO A O 1
ATOM 847 N N . LEU A 1 112 ? -31.599 -3.272 16.216 1.00 91.56 112 LEU A N 1
ATOM 848 C CA . LEU A 1 112 ? -31.457 -1.950 16.834 1.00 91.56 112 LEU A CA 1
ATOM 849 C C . LEU A 1 112 ? -32.733 -1.081 16.757 1.00 91.56 112 LEU A C 1
ATOM 851 O O . LEU A 1 112 ? -33.196 -0.718 15.667 1.00 91.56 112 LEU A O 1
ATOM 855 N N . TYR A 1 113 ? -33.232 -0.660 17.923 1.00 91.62 113 TYR A N 1
ATOM 856 C CA . TYR A 1 113 ? -34.390 0.223 18.076 1.00 91.62 113 TYR A CA 1
ATOM 857 C C . TYR A 1 113 ? -34.182 1.284 19.167 1.00 91.62 113 TYR A C 1
ATOM 859 O O . TYR A 1 113 ? -33.364 1.145 20.080 1.00 91.62 113 TYR A O 1
ATOM 867 N N . LEU A 1 114 ? -34.943 2.371 19.072 1.00 92.50 114 LEU A N 1
ATOM 868 C CA . LEU A 1 114 ? -35.098 3.357 20.134 1.00 92.50 114 LEU A CA 1
ATOM 869 C C . LEU A 1 114 ? -36.361 3.048 20.935 1.00 92.50 114 LEU A C 1
ATOM 871 O O . LEU A 1 114 ? -37.432 2.833 20.367 1.00 92.50 114 LEU A O 1
ATOM 875 N N . LEU A 1 115 ? -36.224 3.045 22.254 1.00 92.69 115 LEU A N 1
ATOM 876 C CA . LEU A 1 115 ? -37.311 2.927 23.212 1.00 92.69 115 LEU A CA 1
ATOM 877 C C . LEU A 1 115 ? -37.631 4.319 23.756 1.00 92.69 115 LEU A C 1
ATOM 879 O O . LEU A 1 115 ? -36.760 4.961 24.344 1.00 92.69 115 LEU A O 1
ATOM 883 N N . ILE A 1 116 ? -38.860 4.776 23.533 1.00 92.88 116 ILE A N 1
ATOM 884 C CA . ILE A 1 116 ? -39.371 6.054 24.037 1.00 92.88 116 IL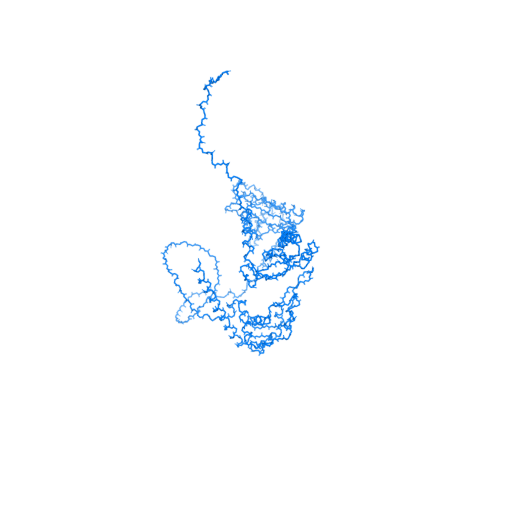E A CA 1
ATOM 885 C C . ILE A 1 116 ? -40.300 5.753 25.205 1.00 92.88 116 ILE A C 1
ATOM 887 O O . ILE A 1 116 ? -41.210 4.938 25.058 1.00 92.88 116 ILE A O 1
ATOM 891 N N . GLU A 1 117 ? -40.077 6.412 26.336 1.00 92.31 117 GLU A N 1
ATOM 892 C CA . GLU A 1 117 ? -40.848 6.273 27.572 1.00 92.31 117 GLU A CA 1
ATOM 893 C C . GLU A 1 117 ? -41.299 7.653 28.058 1.00 92.31 117 GLU A C 1
ATOM 895 O O . GLU A 1 117 ? -40.500 8.590 28.132 1.00 92.31 117 GLU A O 1
ATOM 900 N N . ALA A 1 118 ? -42.574 7.788 28.421 1.00 93.50 118 ALA A N 1
ATOM 901 C CA . ALA A 1 118 ? -43.125 9.046 28.907 1.00 93.50 118 ALA A CA 1
ATOM 902 C C . ALA A 1 118 ? -44.198 8.842 29.984 1.00 93.50 118 ALA A C 1
ATOM 904 O O . ALA A 1 118 ? -44.844 7.795 30.067 1.00 93.50 118 ALA A O 1
ATOM 905 N N . GLN A 1 119 ? -44.397 9.879 30.803 1.00 91.56 119 GLN A N 1
ATOM 906 C CA . GLN A 1 119 ? -45.407 9.908 31.867 1.00 91.56 119 GLN A CA 1
ATOM 907 C C . GLN A 1 119 ? -46.751 10.487 31.394 1.00 91.56 119 GLN A C 1
ATOM 909 O O . GLN A 1 119 ? -47.792 10.168 31.964 1.00 91.56 119 GLN A O 1
ATOM 914 N N . THR A 1 120 ? -46.748 11.320 30.347 1.00 93.69 120 THR A N 1
ATOM 915 C CA . THR A 1 120 ? -47.948 11.949 29.772 1.00 93.69 120 THR A CA 1
ATOM 916 C C . THR A 1 120 ? -48.057 11.641 28.279 1.00 93.69 120 THR A C 1
ATOM 918 O O . THR A 1 120 ? -47.043 11.532 27.594 1.00 93.69 120 THR A O 1
ATOM 921 N N . GLN A 1 121 ? -49.283 11.523 27.763 1.00 90.88 121 GLN A N 1
ATOM 922 C CA . GLN A 1 121 ? -49.527 11.276 26.336 1.00 90.88 121 GLN A CA 1
ATOM 923 C C . GLN A 1 121 ? -48.980 12.421 25.459 1.00 90.88 121 GLN A C 1
ATOM 925 O O . GLN A 1 121 ? -48.365 12.166 24.431 1.00 90.88 121 GLN A O 1
ATOM 930 N N . ASP A 1 122 ? -49.102 13.673 25.912 1.00 92.69 122 ASP A N 1
ATOM 931 C CA . ASP A 1 122 ? -48.620 14.839 25.158 1.00 92.69 122 ASP A CA 1
ATOM 932 C C . ASP A 1 122 ? -47.090 14.834 24.978 1.00 92.69 122 ASP A C 1
ATOM 934 O O . ASP A 1 122 ? -46.586 15.113 23.890 1.00 92.69 122 ASP A O 1
ATOM 938 N N . SER A 1 123 ? -46.329 14.482 26.026 1.00 92.62 123 SER A N 1
ATOM 939 C CA . SER A 1 123 ? -44.860 14.364 25.931 1.00 92.62 123 SER A CA 1
ATOM 940 C C . SER A 1 123 ? -44.438 13.194 25.047 1.00 92.62 123 SER A C 1
ATOM 942 O O . SER A 1 123 ? -43.476 13.307 24.286 1.00 92.62 123 SER A O 1
ATOM 944 N N . PHE A 1 124 ? -45.194 12.096 25.101 1.00 94.38 124 PHE A N 1
ATOM 945 C CA . PHE A 1 124 ? -44.996 10.931 24.253 1.00 94.38 124 PHE A CA 1
ATOM 946 C C . PHE A 1 124 ? -45.172 11.268 22.764 1.00 94.38 124 PHE A C 1
ATOM 948 O O . PHE A 1 124 ? -44.275 10.999 21.965 1.00 94.38 124 PHE A O 1
ATOM 955 N N . ASP A 1 125 ? -46.278 11.917 22.396 1.00 92.56 125 ASP A N 1
ATOM 956 C CA . ASP A 1 125 ? -46.581 12.245 20.999 1.00 92.56 125 ASP A CA 1
ATOM 957 C C . ASP A 1 125 ? -45.592 13.272 20.425 1.00 92.56 125 ASP A C 1
ATOM 959 O O . ASP A 1 125 ? -45.134 13.135 19.287 1.00 92.56 125 ASP A O 1
ATOM 963 N N . MET A 1 126 ? -45.175 14.263 21.223 1.00 92.56 126 MET A N 1
ATOM 964 C CA . MET A 1 126 ? -44.121 15.205 20.826 1.00 92.56 126 MET A CA 1
ATOM 965 C C . MET A 1 126 ? -42.775 14.504 20.600 1.00 92.56 126 MET A C 1
ATOM 967 O O . MET A 1 126 ? -42.079 14.808 19.630 1.00 92.56 126 MET A O 1
ATOM 971 N N . ALA A 1 127 ? -42.412 13.544 21.454 1.00 93.31 127 ALA A N 1
ATOM 972 C CA . ALA A 1 127 ? -41.170 12.786 21.323 1.00 93.31 127 ALA A CA 1
ATOM 973 C C . ALA A 1 127 ? -41.163 11.870 20.098 1.00 93.31 127 ALA A C 1
ATOM 975 O O . ALA A 1 127 ? -40.169 11.829 19.371 1.00 93.31 127 ALA A O 1
ATOM 976 N N . VAL A 1 128 ? -42.275 11.182 19.825 1.00 93.56 128 VAL A N 1
ATOM 977 C CA . VAL A 1 128 ? -42.430 10.347 18.626 1.00 93.56 128 VAL A CA 1
ATOM 978 C C . VAL A 1 128 ? -42.301 11.203 17.365 1.00 93.56 128 VAL A C 1
ATOM 980 O O . VAL A 1 128 ? -41.505 10.868 16.486 1.00 93.56 128 VAL A O 1
ATOM 983 N N . ASN A 1 129 ? -42.988 12.347 17.304 1.00 94.19 129 ASN A N 1
ATOM 984 C CA . ASN A 1 129 ? -42.889 13.268 16.170 1.00 94.19 129 ASN A CA 1
ATOM 985 C C . ASN A 1 129 ? -41.461 13.792 15.978 1.00 94.19 129 ASN A C 1
ATOM 987 O O . ASN A 1 129 ? -40.946 13.766 14.863 1.00 94.19 129 ASN A O 1
ATOM 991 N N . LYS A 1 130 ? -40.774 14.175 17.059 1.00 90.38 130 LYS A N 1
ATOM 992 C CA . LYS A 1 130 ? -39.390 14.657 16.987 1.00 90.38 130 LYS A CA 1
ATOM 993 C C . LYS A 1 130 ? -38.418 13.589 16.484 1.00 90.38 130 LYS A C 1
ATOM 995 O O . LYS A 1 130 ? -37.518 13.885 15.700 1.00 90.38 130 LYS A O 1
ATOM 1000 N N . VAL A 1 131 ? -38.586 12.336 16.910 1.00 91.38 131 VAL A N 1
ATOM 1001 C CA . VAL A 1 131 ? -37.769 11.217 16.414 1.00 91.38 131 VAL A CA 1
ATOM 1002 C C . VAL A 1 131 ? -38.053 10.943 14.937 1.00 91.38 131 VAL A C 1
ATOM 1004 O O . VAL A 1 131 ? -37.114 10.659 14.194 1.00 91.38 131 VAL A O 1
ATOM 1007 N N . HIS A 1 132 ? -39.302 11.075 14.486 1.00 90.00 132 HIS A N 1
ATOM 1008 C CA . HIS A 1 132 ? -39.646 10.988 13.065 1.00 90.00 132 HIS A CA 1
ATOM 1009 C C . HIS A 1 132 ? -39.027 12.122 12.237 1.00 90.00 132 HIS A C 1
ATOM 1011 O O . HIS A 1 132 ? -38.420 11.848 11.207 1.00 90.00 132 HIS A O 1
ATOM 1017 N N . GLU A 1 133 ? -39.055 13.365 12.720 1.00 88.62 133 GLU A N 1
ATOM 1018 C CA . GLU A 1 133 ? -38.366 14.486 12.066 1.00 88.62 133 GLU A CA 1
ATOM 1019 C C . GLU A 1 133 ? -36.859 14.230 11.937 1.00 88.62 133 GLU A C 1
ATOM 1021 O O . GLU A 1 133 ? -36.279 14.408 10.868 1.00 88.62 133 GLU A O 1
ATOM 1026 N N . LEU A 1 134 ? -36.216 13.756 13.010 1.00 86.88 134 LEU A N 1
ATOM 1027 C CA . LEU A 1 134 ? -34.789 13.429 13.000 1.00 86.88 134 LEU A CA 1
ATOM 1028 C C . LEU A 1 134 ? -34.464 12.221 12.113 1.00 86.88 134 LEU A C 1
ATOM 1030 O O . LEU A 1 134 ? -33.365 12.160 11.567 1.00 86.88 134 LEU A O 1
ATOM 1034 N N . LYS A 1 135 ? -35.397 11.275 11.960 1.00 84.94 135 LYS A N 1
ATOM 1035 C CA . LYS A 1 135 ? -35.302 10.133 11.040 1.00 84.94 135 LYS A CA 1
ATOM 1036 C C . LYS A 1 135 ? -35.343 10.581 9.580 1.00 84.94 135 LYS A C 1
ATOM 1038 O O . LYS A 1 135 ? -34.614 10.004 8.773 1.00 84.94 135 LYS A O 1
ATOM 1043 N N . ASP A 1 136 ? -36.107 11.620 9.273 1.00 81.81 136 ASP A N 1
ATOM 1044 C CA . ASP A 1 136 ? -36.283 12.128 7.911 1.00 81.81 136 ASP A CA 1
ATOM 1045 C C . ASP A 1 136 ? -35.271 13.231 7.534 1.00 81.81 136 ASP A C 1
ATOM 1047 O O . ASP A 1 136 ? -35.204 13.640 6.375 1.00 81.81 136 ASP A O 1
ATOM 1051 N N . MET A 1 137 ? -34.428 13.686 8.473 1.00 79.94 137 MET A N 1
ATOM 1052 C CA . MET A 1 137 ? -33.310 14.590 8.173 1.00 79.94 137 MET A CA 1
ATOM 1053 C C . MET A 1 137 ? -32.282 13.919 7.245 1.00 79.94 137 MET A C 1
ATOM 1055 O O . MET A 1 137 ? -31.524 13.036 7.664 1.00 79.94 137 MET A O 1
ATOM 1059 N N . ASP A 1 138 ? -32.241 14.372 5.988 1.00 57.97 138 ASP A N 1
ATOM 1060 C CA . ASP A 1 138 ? -31.354 13.853 4.945 1.00 57.97 138 ASP A CA 1
ATOM 1061 C C . ASP A 1 138 ? -29.903 14.320 5.160 1.00 57.97 138 ASP A C 1
ATOM 1063 O O . ASP A 1 138 ? -29.595 15.514 5.217 1.00 57.97 138 ASP A O 1
ATOM 1067 N N . MET A 1 139 ? -28.991 13.358 5.299 1.00 60.44 139 MET A N 1
ATOM 1068 C CA . MET A 1 139 ? -27.553 13.611 5.366 1.00 60.44 139 MET A CA 1
ATOM 1069 C C . MET A 1 139 ? -27.002 13.594 3.944 1.00 60.44 139 MET A C 1
ATOM 1071 O O . MET A 1 139 ? -27.150 12.592 3.243 1.00 60.44 139 MET A O 1
ATOM 1075 N N . GLN A 1 140 ? -26.310 14.665 3.541 1.00 53.91 140 GLN A N 1
ATOM 1076 C CA . GLN A 1 140 ? -25.599 14.693 2.261 1.00 53.91 140 GLN A CA 1
ATOM 1077 C C . GLN A 1 140 ? -24.729 13.431 2.079 1.00 53.91 140 GLN A C 1
ATOM 1079 O O . GLN A 1 140 ? -24.098 12.968 3.039 1.00 53.91 140 GLN A O 1
ATOM 1084 N N . PRO A 1 141 ? -24.661 12.868 0.860 1.00 52.38 141 PRO A N 1
ATOM 1085 C CA . PRO A 1 141 ? -23.891 11.662 0.596 1.00 52.38 141 PRO A CA 1
ATOM 1086 C C . PRO A 1 141 ? -22.399 11.904 0.869 1.00 52.38 141 PRO A C 1
ATOM 1088 O O . PRO A 1 141 ? -21.718 12.627 0.147 1.00 52.38 141 PRO A O 1
ATOM 1091 N N . LEU A 1 142 ? -21.859 11.230 1.888 1.00 51.78 142 LEU A N 1
ATOM 1092 C CA . LEU A 1 142 ? -20.449 11.308 2.314 1.00 51.78 142 LEU A CA 1
ATOM 1093 C C . LEU A 1 142 ? -19.426 10.857 1.242 1.00 51.78 142 LEU A C 1
ATOM 1095 O O . LEU A 1 142 ? -18.221 10.902 1.482 1.00 51.78 142 LEU A O 1
ATOM 1099 N N . VAL A 1 143 ? -19.877 10.408 0.065 1.00 51.19 143 VAL A N 1
ATOM 1100 C CA . VAL A 1 143 ? -19.041 9.821 -1.001 1.00 51.19 143 VAL A CA 1
ATOM 1101 C C . VAL A 1 143 ? -18.788 10.786 -2.175 1.00 51.19 143 VAL A C 1
ATOM 1103 O O . VAL A 1 143 ? -18.049 10.451 -3.097 1.00 51.19 143 VAL A O 1
ATOM 1106 N N . GLU A 1 144 ? -19.281 12.025 -2.138 1.00 47.59 144 GLU A N 1
ATOM 1107 C CA . GLU A 1 144 ? -19.042 12.986 -3.233 1.00 47.59 144 GLU A CA 1
ATOM 1108 C C . GLU A 1 144 ? -17.627 13.599 -3.284 1.00 47.59 144 GLU A C 1
ATOM 1110 O O . GLU A 1 144 ? -17.286 14.275 -4.252 1.00 47.59 144 GLU A O 1
ATOM 1115 N N . ASP A 1 145 ? -16.750 13.337 -2.311 1.00 47.59 145 ASP A N 1
ATOM 1116 C CA . ASP A 1 145 ? -15.452 14.031 -2.222 1.00 47.59 145 ASP A CA 1
ATOM 1117 C C . ASP A 1 145 ? -14.326 13.366 -3.050 1.00 47.59 145 ASP A C 1
ATOM 1119 O O . ASP A 1 145 ? -13.271 13.960 -3.276 1.00 47.59 145 ASP A O 1
ATOM 1123 N N . ARG A 1 146 ? -14.515 12.129 -3.546 1.00 49.44 146 ARG A N 1
ATOM 1124 C CA . ARG A 1 146 ? -13.480 11.445 -4.352 1.00 49.44 146 ARG A CA 1
ATOM 1125 C C . ARG A 1 146 ? -13.560 11.797 -5.836 1.00 49.44 146 ARG A C 1
ATOM 1127 O O . ARG A 1 146 ? -12.524 12.086 -6.430 1.00 49.44 146 ARG A O 1
ATOM 1134 N N . ASN A 1 147 ? -14.767 11.814 -6.406 1.00 49.75 147 ASN A N 1
ATOM 1135 C CA . ASN A 1 147 ? -14.969 12.138 -7.821 1.00 49.75 147 ASN A CA 1
ATOM 1136 C C . ASN A 1 147 ? -14.894 13.644 -8.073 1.00 49.75 147 ASN A C 1
ATOM 1138 O O . ASN A 1 147 ? -14.207 14.046 -9.006 1.00 49.75 147 ASN A O 1
ATOM 1142 N N . ARG A 1 148 ? -15.451 14.480 -7.183 1.00 49.81 148 ARG A N 1
ATOM 1143 C CA . ARG A 1 148 ? -15.379 15.942 -7.322 1.00 49.81 148 ARG A CA 1
ATOM 1144 C C . ARG A 1 148 ? -13.944 16.462 -7.223 1.00 49.81 148 ARG A C 1
ATOM 1146 O O . ARG A 1 148 ? -13.545 17.277 -8.040 1.00 49.81 148 ARG A O 1
ATOM 1153 N N . ARG A 1 149 ? -13.111 15.915 -6.325 1.00 49.00 149 ARG A N 1
ATOM 1154 C CA . ARG A 1 149 ? -11.672 16.248 -6.276 1.00 49.00 149 ARG A CA 1
ATOM 1155 C C . ARG A 1 149 ? -10.893 15.736 -7.480 1.00 49.00 149 ARG A C 1
ATOM 1157 O O . ARG A 1 149 ? -9.900 16.358 -7.841 1.00 49.00 149 ARG A O 1
ATOM 1164 N N . PHE A 1 150 ? -11.281 14.607 -8.075 1.00 43.41 150 PHE A N 1
ATOM 1165 C CA . PHE A 1 150 ? -10.648 14.115 -9.301 1.00 43.41 150 PHE A CA 1
ATOM 1166 C C . PHE A 1 150 ? -11.025 14.987 -10.502 1.00 43.41 150 PHE A C 1
ATOM 1168 O O . PHE A 1 150 ? -10.128 15.371 -11.247 1.00 43.41 150 PHE A O 1
ATOM 1175 N N . GLU A 1 151 ? -12.296 15.371 -10.639 1.00 47.84 151 GLU A N 1
ATOM 1176 C CA . GLU A 1 151 ? -12.791 16.292 -11.671 1.00 47.84 151 GLU A CA 1
ATOM 1177 C C . GLU A 1 151 ? -12.250 17.710 -11.492 1.00 47.84 151 GLU A C 1
ATOM 1179 O O . GLU A 1 151 ? -11.752 18.283 -12.450 1.00 47.84 151 GLU A O 1
ATOM 1184 N N . GLU A 1 152 ? -12.227 18.257 -10.276 1.00 47.44 152 GLU A N 1
ATOM 1185 C CA . GLU A 1 152 ? -11.635 19.569 -9.991 1.00 47.44 152 GLU A CA 1
ATOM 1186 C C . GLU A 1 152 ? -10.122 19.555 -10.204 1.00 47.44 152 GLU A C 1
ATOM 1188 O O . GLU A 1 152 ? -9.575 20.511 -10.746 1.00 47.44 152 GLU A O 1
ATOM 1193 N N . ARG A 1 153 ? -9.415 18.474 -9.847 1.00 49.38 153 ARG A N 1
ATOM 1194 C CA . ARG A 1 153 ? -7.963 18.351 -10.075 1.00 49.38 153 ARG A CA 1
ATOM 1195 C C . ARG A 1 153 ? -7.620 18.088 -11.542 1.00 49.38 153 ARG A C 1
ATOM 1197 O O . ARG A 1 153 ? -6.555 18.518 -11.989 1.00 49.38 153 ARG A O 1
ATOM 1204 N N . ALA A 1 154 ? -8.504 17.424 -12.284 1.00 51.00 154 ALA A N 1
ATOM 1205 C CA . ALA A 1 154 ? -8.419 17.262 -13.731 1.00 51.00 154 ALA A CA 1
ATOM 1206 C C . ALA A 1 154 ? -8.738 18.574 -14.465 1.00 51.00 154 ALA A C 1
ATOM 1208 O O . ALA A 1 154 ? -7.993 18.942 -15.367 1.00 51.00 154 ALA A O 1
ATOM 1209 N N . ALA A 1 155 ? -9.743 19.331 -14.019 1.00 51.47 155 ALA A N 1
ATOM 1210 C CA . ALA A 1 155 ? -10.082 20.663 -14.522 1.00 51.47 155 ALA A CA 1
ATOM 1211 C C . ALA A 1 155 ? -9.028 21.724 -14.148 1.00 51.47 155 ALA A C 1
ATOM 1213 O O . ALA A 1 155 ? -8.810 22.681 -14.886 1.00 51.47 155 ALA A O 1
ATOM 1214 N N . SER A 1 156 ? -8.315 21.531 -13.032 1.00 48.97 156 SER A N 1
ATOM 1215 C CA . SER A 1 156 ? -7.205 22.392 -12.594 1.00 48.97 156 SER A CA 1
ATOM 1216 C C . SER A 1 156 ? -5.919 22.190 -13.397 1.00 48.97 156 SER A C 1
ATOM 1218 O O . SER A 1 156 ? -5.018 23.032 -13.344 1.00 48.97 156 SER A O 1
ATOM 1220 N N . ARG A 1 157 ? -5.788 21.088 -14.149 1.00 53.25 157 ARG A N 1
ATOM 1221 C CA . ARG A 1 157 ? -4.760 21.014 -15.187 1.00 53.25 157 ARG A CA 1
ATOM 1222 C C . ARG A 1 157 ? -5.230 21.924 -16.307 1.00 53.25 157 ARG A C 1
ATOM 1224 O O . ARG A 1 157 ? -6.100 21.533 -17.072 1.00 53.25 157 ARG A O 1
ATOM 1231 N N . ARG A 1 158 ? -4.658 23.130 -16.388 1.00 56.56 158 ARG A N 1
ATOM 1232 C CA . ARG A 1 158 ? -4.815 24.023 -17.545 1.00 56.56 158 ARG A CA 1
ATOM 1233 C C . ARG A 1 158 ? -4.590 23.200 -18.815 1.00 56.56 158 ARG A C 1
ATOM 1235 O O . ARG A 1 158 ? -3.444 22.889 -19.141 1.00 56.56 158 ARG A O 1
ATOM 1242 N N . LYS A 1 159 ? -5.677 22.797 -19.478 1.00 65.25 159 LYS A N 1
ATOM 1243 C CA . LYS A 1 159 ? -5.622 22.189 -20.801 1.00 65.25 159 LYS A CA 1
ATOM 1244 C C . LYS A 1 159 ? -5.114 23.297 -21.713 1.00 65.25 159 LYS A C 1
ATOM 1246 O O . LYS A 1 159 ? -5.739 24.348 -21.788 1.00 65.25 159 LYS A O 1
ATOM 1251 N N . TRP A 1 160 ? -3.917 23.115 -22.261 1.00 72.81 160 TRP A N 1
ATOM 1252 C CA . TRP A 1 160 ? -3.343 24.089 -23.182 1.00 72.81 160 TRP A CA 1
ATOM 1253 C C . TRP A 1 160 ? -4.252 24.212 -24.397 1.00 72.81 160 TRP A C 1
ATOM 1255 O O . TRP A 1 160 ? -4.870 23.218 -24.790 1.00 72.81 160 TRP A O 1
ATOM 1265 N N . ASP A 1 161 ? -4.330 25.411 -24.964 1.00 79.06 161 ASP A N 1
ATOM 1266 C CA . ASP A 1 161 ? -5.112 25.633 -26.169 1.00 79.06 161 ASP A CA 1
ATOM 1267 C C . ASP A 1 161 ? -4.627 24.681 -27.273 1.00 79.06 161 ASP A C 1
ATOM 1269 O O . ASP A 1 161 ? -3.427 24.433 -27.440 1.00 79.06 161 ASP A O 1
ATOM 1273 N N . GLU A 1 162 ? -5.582 24.074 -27.976 1.00 83.25 162 GLU A N 1
ATOM 1274 C CA . GLU A 1 162 ? -5.321 23.085 -29.020 1.00 83.25 162 GLU A CA 1
ATOM 1275 C C . GLU A 1 162 ? -5.676 23.700 -30.371 1.00 83.25 162 GLU A C 1
ATOM 1277 O O . GLU A 1 162 ? -6.797 24.169 -30.574 1.00 83.25 162 GLU A O 1
ATOM 1282 N N . PHE A 1 163 ? -4.726 23.688 -31.304 1.00 84.75 163 PHE A N 1
ATOM 1283 C CA . PHE A 1 163 ? -4.933 24.180 -32.660 1.00 84.75 163 PHE A CA 1
ATOM 1284 C C . PHE A 1 163 ? -4.825 23.030 -33.656 1.00 84.75 163 PHE A C 1
ATOM 1286 O O . PHE A 1 163 ? -3.857 22.265 -33.638 1.00 84.75 163 PHE A O 1
ATOM 1293 N N . LYS A 1 164 ? -5.833 22.916 -34.526 1.00 90.88 164 LYS A N 1
ATOM 1294 C CA . LYS A 1 164 ? -5.958 21.849 -35.522 1.00 90.88 164 LYS A CA 1
ATOM 1295 C C . LYS A 1 164 ? -5.737 22.417 -36.923 1.00 90.88 164 LYS A C 1
ATOM 1297 O O . LYS A 1 164 ? -6.571 23.171 -37.418 1.00 90.88 164 LYS A O 1
ATOM 1302 N N . VAL A 1 165 ? -4.640 22.021 -37.570 1.00 90.38 165 VAL A N 1
ATOM 1303 C CA . VAL A 1 165 ? -4.360 22.337 -38.979 1.00 90.38 165 VAL A CA 1
ATOM 1304 C C . VAL A 1 165 ? -4.828 21.159 -39.835 1.00 90.38 165 VAL A C 1
ATOM 1306 O O . VAL A 1 165 ? -4.213 20.089 -39.817 1.00 90.38 165 VAL A O 1
ATOM 1309 N N . PHE A 1 166 ? -5.941 21.319 -40.549 1.00 89.00 166 PHE A N 1
ATOM 1310 C CA . PHE A 1 166 ? -6.510 20.250 -41.373 1.00 89.00 166 PHE A CA 1
ATOM 1311 C C . PHE A 1 166 ? -5.739 20.068 -42.682 1.00 89.00 166 PHE A C 1
ATOM 1313 O O . PHE A 1 166 ? -5.426 21.036 -43.370 1.00 89.00 166 PHE A O 1
ATOM 1320 N N . ILE A 1 167 ? -5.462 18.811 -43.036 1.00 86.00 167 ILE A N 1
ATOM 1321 C CA . ILE A 1 167 ? -4.629 18.457 -44.193 1.00 86.00 167 ILE A CA 1
ATOM 1322 C C . ILE A 1 167 ? -5.450 18.437 -45.497 1.00 86.00 167 ILE A C 1
ATOM 1324 O O . ILE A 1 167 ? -4.881 18.660 -46.558 1.00 86.00 167 ILE A O 1
ATOM 1328 N N . ASN A 1 168 ? -6.773 18.216 -45.430 1.00 82.75 168 ASN A N 1
ATOM 1329 C CA . ASN A 1 168 ? -7.737 18.290 -46.548 1.00 82.75 168 ASN A CA 1
ATOM 1330 C C . ASN A 1 168 ? -7.239 17.704 -47.893 1.00 82.75 168 ASN A C 1
ATOM 1332 O O . ASN A 1 168 ? -7.511 18.255 -48.957 1.00 82.75 168 ASN A O 1
ATOM 1336 N N . MET A 1 169 ? -6.517 16.580 -47.844 1.00 81.19 169 MET A N 1
ATOM 1337 C CA . MET A 1 169 ? -6.028 15.835 -49.009 1.00 81.19 169 MET A CA 1
ATOM 1338 C C . MET A 1 169 ? -6.516 14.392 -48.931 1.00 81.19 169 MET A C 1
ATOM 1340 O O . MET A 1 169 ? -6.483 13.778 -47.863 1.00 81.19 169 MET A O 1
ATOM 1344 N N . GLU A 1 170 ? -6.941 13.832 -50.061 1.00 78.50 170 GLU A N 1
ATOM 1345 C CA . GLU A 1 170 ? -7.378 12.438 -50.108 1.00 78.50 170 GLU A CA 1
ATOM 1346 C C . GLU A 1 170 ? -6.178 11.475 -50.112 1.00 78.50 170 GLU A C 1
ATOM 1348 O O . GLU A 1 170 ? -5.193 11.699 -50.828 1.00 78.50 170 GLU A O 1
ATOM 1353 N N . PRO A 1 171 ? -6.225 10.380 -49.334 1.00 77.81 171 PRO A N 1
ATOM 1354 C CA . PRO A 1 171 ? -5.162 9.388 -49.329 1.00 77.81 171 PRO A CA 1
ATOM 1355 C C . PRO A 1 171 ? -5.111 8.642 -50.666 1.00 77.81 171 PRO A C 1
ATOM 1357 O O . PRO A 1 171 ? -6.063 7.975 -51.068 1.00 77.81 171 PRO A O 1
ATOM 1360 N N . LEU A 1 172 ? -3.962 8.709 -51.338 1.00 80.88 172 LEU A N 1
ATOM 1361 C CA . LEU A 1 172 ? -3.707 7.963 -52.566 1.00 80.88 172 LEU A CA 1
ATOM 1362 C C . LEU A 1 172 ? -2.987 6.646 -52.273 1.00 80.88 172 LEU A C 1
ATOM 1364 O O . LEU A 1 172 ? -2.175 6.541 -51.356 1.00 80.88 172 LEU A O 1
ATOM 1368 N N . ARG A 1 173 ? -3.218 5.632 -53.114 1.00 76.12 173 ARG A N 1
ATOM 1369 C CA . ARG A 1 173 ? -2.577 4.310 -52.970 1.00 76.12 173 ARG A CA 1
ATOM 1370 C C . ARG A 1 173 ? -1.054 4.353 -53.136 1.00 76.12 173 ARG A C 1
ATOM 1372 O O . ARG A 1 173 ? -0.355 3.563 -52.513 1.00 76.12 173 ARG A O 1
ATOM 1379 N N . ASN A 1 174 ? -0.552 5.255 -53.975 1.00 81.38 174 ASN A N 1
ATOM 1380 C CA . ASN A 1 174 ? 0.870 5.453 -54.267 1.00 81.38 174 ASN A CA 1
ATOM 1381 C C . ASN A 1 174 ? 1.519 6.560 -53.415 1.00 81.38 174 ASN A C 1
ATOM 1383 O O . ASN A 1 174 ? 2.723 6.779 -53.532 1.00 81.38 174 ASN A O 1
ATOM 1387 N N . PHE A 1 175 ? 0.759 7.251 -52.558 1.00 83.12 175 PHE A N 1
ATOM 1388 C CA . PHE A 1 175 ? 1.257 8.378 -51.774 1.00 83.12 175 PHE A CA 1
ATOM 1389 C C . PHE A 1 175 ? 0.746 8.320 -50.334 1.00 83.12 175 PHE A C 1
ATOM 1391 O O . PHE A 1 175 ? -0.412 8.613 -50.035 1.00 83.12 175 PHE A O 1
ATOM 1398 N N . ASN A 1 176 ? 1.636 7.950 -49.413 1.00 85.69 176 ASN A N 1
ATOM 1399 C CA . ASN A 1 176 ? 1.312 7.878 -47.993 1.00 85.69 176 ASN A CA 1
ATOM 1400 C C . ASN A 1 176 ? 1.436 9.265 -47.335 1.00 85.69 176 ASN A C 1
ATOM 1402 O O . ASN A 1 176 ? 2.533 9.683 -46.958 1.00 85.69 176 ASN A O 1
ATOM 1406 N N . LEU A 1 177 ? 0.297 9.950 -47.176 1.00 86.38 177 LEU A N 1
ATOM 1407 C CA . LEU A 1 177 ? 0.197 11.300 -46.600 1.00 86.38 177 LEU A CA 1
ATOM 1408 C C . LEU A 1 177 ? 0.860 11.414 -45.220 1.00 86.38 177 LEU A C 1
ATOM 1410 O O . LEU A 1 177 ? 1.678 12.302 -44.991 1.00 86.38 177 LEU A O 1
ATOM 1414 N N . ARG A 1 178 ? 0.576 10.475 -44.311 1.00 88.00 178 ARG A N 1
ATOM 1415 C CA . ARG A 1 178 ? 1.133 10.482 -42.950 1.00 88.00 178 ARG A CA 1
ATOM 1416 C C . ARG A 1 178 ? 2.658 10.420 -42.965 1.00 88.00 178 ARG A C 1
ATOM 1418 O O . ARG A 1 178 ? 3.309 11.176 -42.253 1.00 88.00 178 ARG A O 1
ATOM 1425 N N . ALA A 1 179 ? 3.234 9.517 -43.758 1.00 87.81 179 ALA A N 1
ATOM 1426 C CA . ALA A 1 179 ? 4.685 9.343 -43.816 1.00 87.81 179 ALA A CA 1
ATOM 1427 C C . ALA A 1 179 ? 5.396 10.600 -44.342 1.00 87.81 179 ALA A C 1
ATOM 1429 O O . ALA A 1 179 ? 6.465 10.952 -43.847 1.00 87.81 179 ALA A O 1
ATOM 1430 N N . LYS A 1 180 ? 4.780 11.294 -45.304 1.00 89.62 180 LYS A N 1
ATOM 1431 C CA . LYS A 1 180 ? 5.305 12.534 -45.883 1.00 89.62 180 LYS A CA 1
ATOM 1432 C C . LYS A 1 180 ? 5.258 13.712 -44.913 1.00 89.62 180 LYS A C 1
ATOM 1434 O O . LYS A 1 180 ? 6.234 14.445 -44.829 1.00 89.62 180 LYS A O 1
ATOM 1439 N N . ILE A 1 181 ? 4.194 13.827 -44.121 1.00 90.12 181 ILE A N 1
ATOM 1440 C CA . ILE A 1 181 ? 4.053 14.889 -43.111 1.00 90.12 181 ILE A CA 1
ATOM 1441 C C . ILE A 1 181 ? 4.968 14.644 -41.901 1.00 90.12 181 ILE A C 1
ATOM 1443 O O . ILE A 1 181 ? 5.559 15.574 -41.367 1.00 90.12 181 ILE A O 1
ATOM 1447 N N . VAL A 1 182 ? 5.137 13.392 -41.463 1.00 89.19 182 VAL A N 1
ATOM 1448 C CA . VAL A 1 182 ? 6.060 13.057 -40.360 1.00 89.19 182 VAL A CA 1
ATOM 1449 C C . VAL A 1 182 ? 7.525 13.227 -40.790 1.00 89.19 182 VAL A C 1
ATOM 1451 O O . VAL A 1 182 ? 8.361 13.662 -39.995 1.00 89.19 182 VAL A O 1
ATOM 1454 N N . GLY A 1 183 ? 7.836 12.904 -42.047 1.00 87.44 183 GLY A N 1
ATOM 1455 C CA . GLY A 1 183 ? 9.200 12.842 -42.562 1.00 87.44 183 GLY A CA 1
ATOM 1456 C C . GLY A 1 183 ? 9.975 11.614 -42.050 1.00 87.44 183 GLY A C 1
ATOM 1457 O O . GLY A 1 183 ? 9.520 10.905 -41.142 1.00 87.44 183 GLY A O 1
ATOM 1458 N N . PRO A 1 184 ? 11.163 11.325 -42.612 1.00 88.19 184 PRO A N 1
ATOM 1459 C CA . PRO A 1 184 ? 11.997 10.207 -42.171 1.00 88.19 184 PRO A CA 1
ATOM 1460 C C . PRO A 1 184 ? 12.339 10.365 -40.685 1.00 88.19 184 PRO A C 1
ATOM 1462 O O . PRO A 1 184 ? 12.812 11.411 -40.260 1.00 88.19 184 PRO A O 1
ATOM 1465 N N . GLY A 1 185 ? 12.034 9.358 -39.861 1.00 84.50 185 GLY A N 1
ATOM 1466 C CA . GLY A 1 185 ? 12.300 9.398 -38.414 1.00 84.50 185 GLY A CA 1
ATOM 1467 C C . GLY A 1 185 ? 11.551 10.488 -37.624 1.00 84.50 185 GLY A C 1
ATOM 1468 O O . GLY A 1 185 ? 11.904 10.744 -36.465 1.00 84.50 185 GLY A O 1
ATOM 1469 N N . GLY A 1 186 ? 10.537 11.130 -38.217 1.00 87.56 186 GLY A N 1
ATOM 1470 C CA . GLY A 1 186 ? 9.808 12.230 -37.584 1.00 87.56 186 GLY A CA 1
ATOM 1471 C C . GLY A 1 186 ? 10.487 13.590 -37.674 1.00 87.56 186 GLY A C 1
ATOM 1472 O O . GLY A 1 186 ? 10.155 14.453 -36.868 1.00 87.56 186 GLY A O 1
ATOM 1473 N N . MET A 1 187 ? 11.452 13.778 -38.580 1.00 90.88 187 MET A N 1
ATOM 1474 C CA . MET A 1 187 ? 12.283 14.987 -38.625 1.00 90.88 187 MET A CA 1
ATOM 1475 C C . MET A 1 187 ? 11.486 16.290 -38.759 1.00 90.88 187 MET A C 1
ATOM 1477 O O . MET A 1 187 ? 11.803 17.236 -38.050 1.00 90.88 187 MET A O 1
ATOM 1481 N N . PHE A 1 188 ? 10.432 16.346 -39.581 1.00 92.94 188 PHE A N 1
ATOM 1482 C CA . PHE A 1 188 ? 9.655 17.583 -39.759 1.00 92.94 188 PHE A CA 1
ATOM 1483 C C . PHE A 1 188 ? 8.866 17.947 -38.501 1.00 92.94 188 PHE A C 1
ATOM 1485 O O . PHE A 1 188 ? 8.936 19.071 -38.015 1.00 92.94 188 PHE A O 1
ATOM 1492 N N . VAL A 1 189 ? 8.187 16.964 -37.906 1.00 92.31 189 VAL A N 1
ATOM 1493 C CA . VAL A 1 189 ? 7.448 17.168 -36.653 1.00 92.31 189 VAL A CA 1
ATOM 1494 C C . VAL A 1 189 ? 8.404 17.514 -35.507 1.00 92.31 189 VAL A C 1
ATOM 1496 O O . VAL A 1 189 ? 8.104 18.400 -34.713 1.00 92.31 189 VAL A O 1
ATOM 1499 N N . LYS A 1 190 ? 9.570 16.860 -35.427 1.00 93.25 190 LYS A N 1
ATOM 1500 C CA . LYS A 1 190 ? 10.600 17.161 -34.420 1.00 93.25 190 LYS A CA 1
ATOM 1501 C C . LYS A 1 190 ? 11.201 18.550 -34.597 1.00 93.25 190 LYS A C 1
ATOM 1503 O O . LYS A 1 190 ? 11.427 19.210 -33.594 1.00 93.25 190 LYS A O 1
ATOM 1508 N N . TYR A 1 191 ? 11.427 18.991 -35.834 1.00 94.31 191 TYR A N 1
ATOM 1509 C CA . TYR A 1 191 ? 11.924 20.332 -36.128 1.00 94.31 191 TYR A CA 1
ATOM 1510 C C . TYR A 1 191 ? 10.957 21.399 -35.607 1.00 94.31 191 TYR A C 1
ATOM 1512 O O . TYR A 1 191 ? 11.354 22.243 -34.811 1.00 94.31 191 TYR A O 1
ATOM 1520 N N . ILE A 1 192 ? 9.663 21.286 -35.930 1.00 93.50 192 ILE A N 1
ATOM 1521 C CA . ILE A 1 192 ? 8.646 22.232 -35.440 1.00 93.50 192 ILE A CA 1
ATOM 1522 C C . ILE A 1 192 ? 8.576 22.211 -33.905 1.00 93.50 192 ILE A C 1
ATOM 1524 O O . ILE A 1 192 ? 8.502 23.265 -33.275 1.00 93.50 192 ILE A O 1
ATOM 1528 N N . GLN A 1 193 ? 8.647 21.029 -33.281 1.00 93.12 193 GLN A N 1
ATOM 1529 C CA . GLN A 1 193 ? 8.685 20.906 -31.817 1.00 93.12 193 GLN A CA 1
ATOM 1530 C C . GLN A 1 193 ? 9.935 21.553 -31.200 1.00 93.12 193 GLN A C 1
ATOM 1532 O O . GLN A 1 193 ? 9.834 22.164 -30.139 1.00 93.12 193 GLN A O 1
ATOM 1537 N N . GLN A 1 194 ? 11.098 21.414 -31.839 1.00 93.69 194 GLN A N 1
ATOM 1538 C CA . GLN A 1 194 ? 12.372 21.943 -31.354 1.00 93.69 194 GLN A CA 1
ATOM 1539 C C . GLN A 1 194 ? 12.441 23.469 -31.468 1.00 93.69 194 GLN A C 1
ATOM 1541 O O . GLN A 1 194 ? 12.878 24.117 -30.522 1.00 93.69 194 GLN A O 1
ATOM 1546 N N . GLU A 1 195 ? 11.985 24.035 -32.586 1.00 92.75 195 GLU A N 1
ATOM 1547 C CA . GLU A 1 195 ? 11.988 25.485 -32.816 1.00 92.75 195 GLU A CA 1
ATOM 1548 C C . GLU A 1 195 ? 10.968 26.207 -31.929 1.00 92.75 195 GLU A C 1
ATOM 1550 O O . GLU A 1 195 ? 11.256 27.258 -31.365 1.00 92.75 195 GLU A O 1
ATOM 1555 N N . THR A 1 196 ? 9.775 25.626 -31.759 1.00 90.62 196 THR A N 1
ATOM 1556 C CA . THR A 1 196 ? 8.658 26.316 -31.086 1.00 90.62 196 THR A CA 1
ATOM 1557 C C . THR A 1 196 ? 8.437 25.890 -29.636 1.00 90.62 196 THR A C 1
ATOM 1559 O O . THR A 1 196 ? 7.629 26.486 -28.928 1.00 90.62 196 THR A O 1
ATOM 1562 N N . ASN A 1 197 ? 9.110 24.838 -29.160 1.00 89.75 197 ASN A N 1
ATOM 1563 C CA . ASN A 1 197 ? 8.843 24.210 -27.858 1.00 89.75 197 ASN A CA 1
ATOM 1564 C C . ASN A 1 197 ? 7.358 23.841 -27.634 1.00 89.75 197 ASN A C 1
ATOM 1566 O O . ASN A 1 197 ? 6.896 23.723 -26.495 1.00 89.75 197 ASN A O 1
ATOM 1570 N N . THR A 1 198 ? 6.594 23.649 -28.712 1.00 89.69 198 THR A N 1
ATOM 1571 C CA . THR A 1 198 ? 5.208 23.175 -28.665 1.00 89.69 198 THR A CA 1
ATOM 1572 C C . THR A 1 198 ? 5.149 21.672 -28.910 1.00 89.69 198 THR A C 1
ATOM 1574 O O . THR A 1 198 ? 6.061 21.058 -29.464 1.00 89.69 198 THR A O 1
ATOM 1577 N N . LYS A 1 199 ? 4.061 21.036 -28.485 1.00 90.75 199 LYS A N 1
ATOM 1578 C CA . LYS A 1 199 ? 3.802 19.625 -28.749 1.00 90.75 199 LYS A CA 1
ATOM 1579 C C . LYS A 1 199 ? 2.975 19.495 -30.022 1.00 90.75 199 LYS A C 1
ATOM 1581 O O . LYS A 1 199 ? 1.802 19.846 -30.049 1.00 90.75 199 LYS A O 1
ATOM 1586 N N . VAL A 1 200 ? 3.583 18.915 -31.050 1.00 92.06 200 VAL A N 1
ATOM 1587 C CA . VAL A 1 200 ? 2.957 18.703 -32.364 1.00 92.06 200 VAL A CA 1
ATOM 1588 C C . VAL A 1 200 ? 2.694 17.215 -32.582 1.00 92.06 200 VAL A C 1
ATOM 1590 O O . VAL A 1 200 ? 3.604 16.398 -32.444 1.00 92.06 200 VAL A O 1
ATOM 1593 N N . GLN A 1 201 ? 1.459 16.829 -32.894 1.00 91.50 201 GLN A N 1
ATOM 1594 C CA . GLN A 1 201 ? 1.064 15.433 -33.126 1.00 91.50 201 GLN A CA 1
ATOM 1595 C C . GLN A 1 201 ? 0.083 15.333 -34.292 1.00 91.50 201 GLN A C 1
ATOM 1597 O O . GLN A 1 201 ? -0.784 16.183 -34.428 1.00 91.50 201 GLN A O 1
ATOM 1602 N N . ILE A 1 202 ? 0.154 14.272 -35.095 1.00 91.62 202 ILE A N 1
ATOM 1603 C CA . ILE A 1 202 ? -0.836 14.030 -36.156 1.00 91.62 202 ILE A CA 1
ATOM 1604 C C . ILE A 1 202 ? -1.982 13.190 -35.587 1.00 91.62 202 ILE A C 1
ATOM 1606 O O . ILE A 1 202 ? -1.758 12.082 -35.093 1.00 91.62 202 ILE A O 1
ATOM 1610 N N . LYS A 1 203 ? -3.208 13.706 -35.664 1.00 89.44 203 LYS A N 1
ATOM 1611 C CA . LYS A 1 203 ? -4.437 13.076 -35.162 1.00 89.44 203 LYS A CA 1
ATOM 1612 C C . LYS A 1 203 ? -5.489 12.977 -36.274 1.00 89.44 203 LYS A C 1
ATOM 1614 O O . LYS A 1 203 ? -5.322 13.552 -37.348 1.00 89.44 203 LYS A O 1
ATOM 1619 N N . GLY A 1 204 ? -6.563 12.244 -36.000 1.00 87.19 204 GLY A N 1
ATOM 1620 C CA . GLY A 1 204 ? -7.682 12.049 -36.921 1.00 87.19 204 GLY A CA 1
ATOM 1621 C C . GLY A 1 204 ? -7.622 10.734 -37.694 1.00 87.19 204 GLY A C 1
ATOM 1622 O O . GLY A 1 204 ? -6.699 9.932 -37.532 1.00 87.19 204 GLY A O 1
ATOM 1623 N N . LEU A 1 205 ? -8.621 10.536 -38.546 1.00 85.06 205 LEU A N 1
ATOM 1624 C CA . LEU A 1 205 ? -8.835 9.303 -39.299 1.00 85.06 205 LEU A CA 1
ATOM 1625 C C . LEU A 1 205 ? -7.634 8.952 -40.190 1.00 85.06 205 LEU A C 1
ATOM 1627 O O . LEU A 1 205 ? -7.198 9.745 -41.028 1.00 85.06 205 LEU A O 1
ATOM 1631 N N . GLY A 1 206 ? -7.104 7.739 -40.020 1.00 79.00 206 GLY A N 1
ATOM 1632 C CA . GLY A 1 206 ? -5.970 7.222 -40.784 1.00 79.00 206 GLY A CA 1
ATOM 1633 C C . GLY A 1 206 ? -4.603 7.722 -40.307 1.00 79.00 206 GLY A C 1
ATOM 1634 O O . GLY A 1 206 ? -3.595 7.456 -40.970 1.00 79.00 206 GLY A O 1
ATOM 1635 N N . SER A 1 207 ? -4.528 8.449 -39.183 1.00 83.12 207 SER A N 1
ATOM 1636 C CA . SER A 1 207 ? -3.250 8.898 -38.616 1.00 83.12 207 SER A CA 1
ATOM 1637 C C . SER A 1 207 ? -2.526 7.808 -37.814 1.00 83.12 207 SER A C 1
ATOM 1639 O O . SER A 1 207 ? -1.330 7.951 -37.537 1.00 83.12 207 SER A O 1
ATOM 1641 N N . GLY A 1 208 ? -3.204 6.717 -37.436 1.00 79.25 208 GLY A N 1
ATOM 1642 C CA . GLY A 1 208 ? -2.642 5.661 -36.590 1.00 79.25 208 GLY A CA 1
ATOM 1643 C C . GLY A 1 208 ? -2.443 6.071 -35.127 1.00 79.25 208 GLY A C 1
ATOM 1644 O O . GLY A 1 208 ? -1.750 5.362 -34.398 1.00 79.25 208 GLY A O 1
ATOM 1645 N N . PHE A 1 209 ? -2.966 7.228 -34.700 1.00 83.44 209 PHE A N 1
ATOM 1646 C CA . PHE A 1 209 ? -2.861 7.716 -33.324 1.00 83.44 209 PHE A CA 1
ATOM 1647 C C . PHE A 1 209 ? -4.118 7.351 -32.527 1.00 83.44 209 PHE A C 1
ATOM 1649 O O . PHE A 1 209 ? -5.179 7.939 -32.732 1.00 83.44 209 PHE A O 1
ATOM 1656 N N . LEU A 1 210 ? -3.977 6.400 -31.600 1.00 85.31 210 LEU A N 1
ATOM 1657 C CA . LEU A 1 210 ? -5.048 5.975 -30.697 1.00 85.31 210 LEU A CA 1
ATOM 1658 C C . LEU A 1 210 ? -5.070 6.866 -29.451 1.00 85.31 210 LEU A C 1
ATOM 1660 O O . LEU A 1 210 ? -4.042 7.031 -28.784 1.00 85.31 210 LEU A O 1
ATOM 1664 N N . GLU A 1 211 ? -6.227 7.439 -29.128 1.00 80.50 211 GLU A N 1
ATOM 1665 C CA . GLU A 1 211 ? -6.385 8.231 -27.907 1.00 80.50 211 GLU A CA 1
ATOM 1666 C C . GLU A 1 211 ? -6.341 7.324 -26.668 1.00 80.50 211 GLU A C 1
ATOM 1668 O O . GLU A 1 211 ? -6.884 6.221 -26.671 1.00 80.50 211 GLU A O 1
ATOM 1673 N N . GLN A 1 212 ? -5.669 7.773 -25.600 1.00 76.88 212 GLN A N 1
ATOM 1674 C CA . GLN A 1 212 ? -5.434 6.954 -24.399 1.00 76.88 212 GLN A CA 1
ATOM 1675 C C . GLN A 1 212 ? -6.724 6.576 -23.663 1.00 76.88 212 GLN A C 1
ATOM 1677 O O . GLN A 1 212 ? -6.759 5.541 -23.004 1.00 76.88 212 GLN A O 1
ATOM 1682 N N . ASP A 1 213 ? -7.762 7.398 -23.800 1.00 70.69 213 ASP A N 1
ATOM 1683 C CA . ASP A 1 213 ? -9.014 7.237 -23.065 1.00 70.69 213 ASP A CA 1
ATOM 1684 C C . ASP A 1 213 ? -9.999 6.305 -23.788 1.00 70.69 213 ASP A C 1
ATOM 1686 O O . ASP A 1 213 ? -10.704 5.528 -23.149 1.00 70.69 213 ASP A O 1
ATOM 1690 N N . THR A 1 214 ? -10.041 6.348 -25.123 1.00 76.75 214 THR A N 1
ATOM 1691 C CA . THR A 1 214 ? -11.024 5.609 -25.937 1.00 76.75 214 THR A CA 1
ATOM 1692 C C . THR A 1 214 ? -10.416 4.439 -26.707 1.00 76.75 214 THR A C 1
ATOM 1694 O O . THR A 1 214 ? -11.148 3.575 -27.188 1.00 76.75 214 THR A O 1
ATOM 1697 N N . GLY A 1 215 ? -9.085 4.395 -26.850 1.00 78.25 215 GLY A N 1
ATOM 1698 C CA . GLY A 1 215 ? -8.379 3.383 -27.639 1.00 78.25 215 GLY A CA 1
ATOM 1699 C C . GLY A 1 215 ? -8.737 3.397 -29.130 1.00 78.25 215 GLY A C 1
ATOM 1700 O O . GLY A 1 215 ? -8.378 2.463 -29.844 1.00 78.25 215 GLY A O 1
ATOM 1701 N N . GLN A 1 216 ? -9.446 4.429 -29.595 1.00 80.00 216 GLN A N 1
ATOM 1702 C CA . GLN A 1 216 ? -9.884 4.615 -30.976 1.00 80.00 216 GLN A CA 1
ATOM 1703 C C . GLN A 1 216 ? -9.211 5.856 -31.578 1.00 80.00 216 GLN A C 1
ATOM 1705 O O . GLN A 1 216 ? -8.738 6.739 -30.856 1.00 80.00 216 GLN A O 1
ATOM 1710 N N . GLU A 1 217 ? -9.117 5.900 -32.909 1.00 84.31 217 GLU A N 1
ATOM 1711 C CA . GLU A 1 217 ? -8.697 7.114 -33.615 1.00 84.31 217 GLU A CA 1
ATOM 1712 C C . GLU A 1 217 ? -9.787 8.187 -33.493 1.00 84.31 217 GLU A C 1
ATOM 1714 O O . GLU A 1 217 ? -10.976 7.879 -33.404 1.00 84.31 217 GLU A O 1
ATOM 1719 N N . SER A 1 218 ? -9.387 9.458 -33.500 1.00 83.00 218 SER A N 1
ATOM 1720 C CA . SER A 1 218 ? -10.345 10.566 -33.513 1.00 83.00 218 SER A CA 1
ATOM 1721 C C . SER A 1 218 ? -11.178 10.546 -34.803 1.00 83.00 218 SER A C 1
ATOM 1723 O O . SER A 1 218 ? -10.633 10.336 -35.886 1.00 83.00 218 SER A O 1
ATOM 1725 N N . ASN A 1 219 ? -12.484 10.814 -34.687 1.00 83.12 219 ASN A N 1
ATOM 1726 C CA . ASN A 1 219 ? -13.420 10.875 -35.821 1.00 83.12 219 ASN A CA 1
ATOM 1727 C C . ASN A 1 219 ? -13.189 12.083 -36.749 1.00 83.12 219 ASN A C 1
ATOM 1729 O O . ASN A 1 219 ? -13.793 12.162 -37.819 1.00 83.12 219 ASN A O 1
ATOM 1733 N N . ASP A 1 220 ? -12.340 13.029 -36.346 1.00 84.75 220 ASP A N 1
ATOM 1734 C CA . ASP A 1 220 ? -12.002 14.201 -37.147 1.00 84.75 220 ASP A CA 1
ATOM 1735 C C . ASP A 1 220 ? -11.131 13.817 -38.359 1.00 84.75 220 ASP A C 1
ATOM 1737 O O . ASP A 1 220 ? -10.339 12.870 -38.314 1.00 84.75 220 ASP A O 1
ATOM 1741 N N . ALA A 1 221 ? -11.221 14.594 -39.444 1.00 85.44 221 ALA A N 1
ATOM 1742 C CA . ALA A 1 221 ? -10.330 14.444 -40.596 1.00 85.44 221 ALA A CA 1
ATOM 1743 C C . ALA A 1 221 ? -8.852 14.570 -40.179 1.00 85.44 221 ALA A C 1
ATOM 1745 O O . ALA A 1 221 ? -8.531 15.265 -39.209 1.00 85.44 221 ALA A O 1
ATOM 1746 N N . MET A 1 222 ? -7.947 13.910 -40.912 1.00 88.56 222 MET A N 1
ATOM 1747 C CA . MET A 1 222 ? -6.515 13.913 -40.597 1.00 88.56 222 MET A CA 1
ATOM 1748 C C . MET A 1 222 ? -5.983 15.351 -40.483 1.00 88.56 222 MET A C 1
ATOM 1750 O O . MET A 1 222 ? -6.099 16.151 -41.417 1.00 88.56 222 MET A O 1
ATOM 1754 N N . HIS A 1 223 ? -5.403 15.677 -39.329 1.00 91.06 223 HIS A N 1
ATOM 1755 C CA . HIS A 1 223 ? -4.926 17.018 -39.008 1.00 91.06 223 HIS A CA 1
ATOM 1756 C C . HIS A 1 223 ? -3.675 16.986 -38.128 1.00 91.06 223 HIS A C 1
ATOM 1758 O O . HIS A 1 223 ? -3.409 16.027 -37.396 1.00 91.06 223 HIS A O 1
ATOM 1764 N N . ILE A 1 224 ? -2.908 18.070 -38.183 1.00 92.50 224 ILE A N 1
ATOM 1765 C CA . ILE A 1 224 ? -1.804 18.329 -37.262 1.00 92.50 224 ILE A CA 1
ATOM 1766 C C . ILE A 1 224 ? -2.381 19.061 -36.048 1.00 92.50 224 ILE A C 1
ATOM 1768 O O . ILE A 1 224 ? -2.996 20.115 -36.185 1.00 92.50 224 ILE A O 1
ATOM 1772 N N . ASN A 1 225 ? -2.211 18.483 -34.864 1.00 92.19 225 ASN A N 1
ATOM 1773 C CA . ASN A 1 225 ? -2.613 19.053 -33.586 1.00 92.19 225 ASN A CA 1
ATOM 1774 C C . ASN A 1 225 ? -1.393 19.650 -32.881 1.00 92.19 225 ASN A C 1
ATOM 1776 O O . ASN A 1 225 ? -0.490 18.912 -32.472 1.00 92.19 225 ASN A O 1
ATOM 1780 N N . VAL A 1 226 ? -1.392 20.969 -32.723 1.00 92.50 226 VAL A N 1
ATOM 1781 C CA . VAL A 1 226 ? -0.373 21.726 -31.992 1.00 92.50 226 VAL A CA 1
ATOM 1782 C C . VAL A 1 226 ? -0.938 22.079 -30.619 1.00 92.50 226 VAL A C 1
ATOM 1784 O O . VAL A 1 226 ? -2.062 22.570 -30.524 1.00 92.50 226 VAL A O 1
ATOM 1787 N N . THR A 1 227 ? -0.182 21.816 -29.551 1.00 90.88 227 THR A N 1
ATOM 1788 C CA . THR A 1 227 ? -0.526 22.210 -28.177 1.00 90.88 227 THR A CA 1
ATOM 1789 C C . THR A 1 227 ? 0.675 22.858 -27.494 1.00 90.88 227 THR A C 1
ATOM 1791 O O . THR A 1 227 ? 1.787 22.331 -27.541 1.00 90.88 227 THR A O 1
ATOM 1794 N N . GLY A 1 228 ? 0.488 24.012 -26.855 1.00 86.38 228 GLY A N 1
ATOM 1795 C CA . GLY A 1 228 ? 1.603 24.755 -26.266 1.00 86.38 228 GLY A CA 1
ATOM 1796 C C . GLY A 1 228 ? 1.173 25.761 -25.196 1.00 86.38 228 GLY A C 1
ATOM 1797 O O . GLY A 1 228 ? 0.022 26.186 -25.192 1.00 86.38 228 GLY A O 1
ATOM 1798 N N . PRO A 1 229 ? 2.077 26.124 -24.269 1.00 83.56 229 PRO A N 1
ATOM 1799 C CA . PRO A 1 229 ? 1.775 27.054 -23.183 1.00 83.56 229 PRO A CA 1
ATOM 1800 C C . PRO A 1 229 ? 1.910 28.536 -23.570 1.00 83.56 229 PRO A C 1
ATOM 1802 O O . PRO A 1 229 ? 1.327 29.379 -22.894 1.00 83.56 229 PRO A O 1
ATOM 1805 N N . ASP A 1 230 ? 2.699 28.857 -24.601 1.00 86.81 230 ASP A N 1
ATOM 1806 C CA . ASP A 1 230 ? 2.992 30.231 -25.024 1.00 86.81 230 ASP A CA 1
ATOM 1807 C C . ASP A 1 230 ? 2.287 30.567 -26.342 1.00 86.81 230 ASP A C 1
ATOM 1809 O O . ASP A 1 230 ? 2.440 29.854 -27.331 1.00 86.81 230 ASP A O 1
ATOM 1813 N N . VAL A 1 231 ? 1.541 31.672 -26.357 1.00 87.06 231 VAL A N 1
ATOM 1814 C CA . VAL A 1 231 ? 0.698 32.103 -27.481 1.00 87.06 231 VAL A CA 1
ATOM 1815 C C . VAL A 1 231 ? 1.538 32.498 -28.700 1.00 87.06 231 VAL A C 1
ATOM 1817 O O . VAL A 1 231 ? 1.142 32.194 -29.824 1.00 87.06 231 VAL A O 1
ATOM 1820 N N . GLN A 1 232 ? 2.706 33.127 -28.507 1.00 88.25 232 GLN A N 1
ATOM 1821 C CA . GLN A 1 232 ? 3.563 33.552 -29.627 1.00 88.25 232 GLN A CA 1
ATOM 1822 C C . GLN A 1 232 ? 4.213 32.356 -30.331 1.00 88.25 232 GLN A C 1
ATOM 1824 O O . GLN A 1 232 ? 4.163 32.236 -31.557 1.00 88.25 232 GLN A O 1
ATOM 1829 N N . GLN A 1 233 ? 4.760 31.424 -29.551 1.00 88.69 233 GLN A N 1
ATOM 1830 C CA . GLN A 1 233 ? 5.324 30.183 -30.084 1.00 88.69 233 GLN A CA 1
ATOM 1831 C C . GLN A 1 233 ? 4.254 29.284 -30.707 1.00 88.69 233 GLN A C 1
ATOM 1833 O O . GLN A 1 233 ? 4.498 28.614 -31.707 1.00 88.69 233 GLN A O 1
ATOM 1838 N N . PHE A 1 234 ? 3.039 29.316 -30.162 1.00 88.56 234 PHE A N 1
ATOM 1839 C CA . PHE A 1 234 ? 1.891 28.606 -30.707 1.00 88.56 234 PHE A CA 1
ATOM 1840 C C . PHE A 1 234 ? 1.453 29.142 -32.076 1.00 88.56 234 PHE A C 1
ATOM 1842 O O . PHE A 1 234 ? 1.180 28.348 -32.977 1.00 88.56 234 PHE A O 1
ATOM 1849 N N . SER A 1 235 ? 1.448 30.467 -32.279 1.00 89.75 235 SER A N 1
ATOM 1850 C CA . SER A 1 235 ? 1.192 31.053 -33.603 1.00 89.75 235 SER A CA 1
ATOM 1851 C C . SER A 1 235 ? 2.295 30.739 -34.613 1.00 89.75 235 SER A C 1
ATOM 1853 O O . SER A 1 235 ? 1.991 30.444 -35.765 1.00 89.75 235 SER A O 1
ATOM 1855 N N . TYR A 1 236 ? 3.556 30.725 -34.182 1.00 92.81 236 TYR A N 1
ATOM 1856 C CA . TYR A 1 236 ? 4.677 30.391 -35.060 1.00 92.81 236 TYR A CA 1
ATOM 1857 C C . TYR A 1 236 ? 4.672 28.906 -35.465 1.00 92.81 236 TYR A C 1
ATOM 1859 O O . TYR A 1 236 ? 4.868 28.559 -36.627 1.00 92.81 236 TYR A O 1
ATOM 1867 N N . ALA A 1 237 ? 4.333 28.009 -34.532 1.00 92.69 237 ALA A N 1
ATOM 1868 C CA . ALA A 1 237 ? 4.181 26.579 -34.807 1.00 92.69 237 ALA A CA 1
ATOM 1869 C C . ALA A 1 237 ? 3.051 26.289 -35.805 1.00 92.69 237 ALA A C 1
ATOM 1871 O O . ALA A 1 237 ? 3.131 25.331 -36.581 1.00 92.69 237 ALA A O 1
ATOM 1872 N N . ARG A 1 238 ? 1.996 27.111 -35.787 1.00 91.25 238 ARG A N 1
ATOM 1873 C CA . ARG A 1 238 ? 0.910 27.053 -36.765 1.00 91.25 238 ARG A CA 1
ATOM 1874 C C . ARG A 1 238 ? 1.408 27.399 -38.167 1.00 91.25 238 ARG A C 1
ATOM 1876 O O . ARG A 1 238 ? 1.135 26.627 -39.079 1.00 91.25 238 ARG A O 1
ATOM 1883 N N . GLU A 1 239 ? 2.143 28.495 -38.317 1.00 92.88 239 GLU A N 1
ATOM 1884 C CA . GLU A 1 239 ? 2.694 28.931 -39.608 1.00 92.88 239 GLU A CA 1
ATOM 1885 C C . GLU A 1 239 ? 3.604 27.850 -40.216 1.00 92.88 239 GLU A C 1
ATOM 1887 O O . GLU A 1 239 ? 3.354 27.384 -41.324 1.00 92.88 239 GLU A O 1
ATOM 1892 N N . LEU A 1 240 ? 4.543 27.305 -39.432 1.00 93.94 240 LEU A N 1
ATOM 1893 C CA . LEU A 1 240 ? 5.413 26.203 -39.874 1.00 93.94 240 LEU A CA 1
ATOM 1894 C C . LEU A 1 240 ? 4.640 24.930 -40.266 1.00 93.94 240 LEU A C 1
ATOM 1896 O O . LEU A 1 240 ? 5.071 24.165 -41.133 1.00 93.94 240 LEU A O 1
ATOM 1900 N N . SER A 1 241 ? 3.504 24.671 -39.616 1.00 93.00 241 SER A N 1
ATOM 1901 C CA . SER A 1 241 ? 2.650 23.522 -39.937 1.00 93.00 241 SER A CA 1
ATOM 1902 C C . SER A 1 241 ? 1.861 23.734 -41.234 1.00 93.00 241 SER A C 1
ATOM 1904 O O . SER A 1 241 ? 1.672 22.782 -41.994 1.00 93.00 241 SER A O 1
ATOM 1906 N N . GLU A 1 242 ? 1.409 24.962 -41.500 1.00 92.06 242 GLU A N 1
ATOM 1907 C CA . GLU A 1 242 ? 0.751 25.353 -42.752 1.00 92.06 242 GLU A CA 1
ATOM 1908 C C . GLU A 1 242 ? 1.744 25.294 -43.930 1.00 92.06 242 GLU A C 1
ATOM 1910 O O . GLU A 1 242 ? 1.428 24.701 -44.967 1.00 92.06 242 GLU A O 1
ATOM 1915 N N . ASP A 1 243 ? 2.979 25.765 -43.733 1.00 93.44 243 ASP A N 1
ATOM 1916 C CA . ASP A 1 243 ? 4.068 25.668 -44.712 1.00 93.44 243 ASP A CA 1
ATOM 1917 C C . ASP A 1 243 ? 4.399 24.213 -45.065 1.00 93.44 243 ASP A C 1
ATOM 1919 O O . ASP A 1 243 ? 4.477 23.854 -46.244 1.00 93.44 243 ASP A O 1
ATOM 1923 N N . LEU A 1 244 ? 4.516 23.336 -44.063 1.00 92.69 244 LEU A N 1
ATOM 1924 C CA . LEU A 1 244 ? 4.750 21.908 -44.283 1.00 92.69 244 LEU A CA 1
ATOM 1925 C C . LEU A 1 244 ? 3.628 21.265 -45.113 1.00 92.69 244 LEU A C 1
ATOM 1927 O O . LEU A 1 244 ? 3.901 20.482 -46.027 1.00 92.69 244 LEU A O 1
ATOM 1931 N N . ILE A 1 245 ? 2.367 21.596 -44.825 1.00 91.56 245 ILE A N 1
ATOM 1932 C CA . ILE A 1 245 ? 1.219 21.091 -45.591 1.00 91.56 245 ILE A CA 1
ATOM 1933 C C . ILE A 1 245 ? 1.260 21.613 -47.028 1.00 91.56 245 ILE A C 1
ATOM 1935 O O . ILE A 1 245 ? 0.993 20.840 -47.947 1.00 91.56 245 ILE A O 1
ATOM 1939 N N . SER A 1 246 ? 1.637 22.876 -47.244 1.00 90.44 246 SER A N 1
ATOM 1940 C CA . SER A 1 246 ? 1.772 23.447 -48.588 1.00 90.44 246 SER A CA 1
ATOM 1941 C C . SER A 1 246 ? 2.820 22.704 -49.430 1.00 90.44 246 SER A C 1
ATOM 1943 O O . SER A 1 246 ? 2.544 22.333 -50.572 1.00 90.44 246 SER A O 1
ATOM 1945 N N . ALA A 1 247 ? 3.975 22.372 -48.844 1.00 90.38 247 ALA A N 1
ATOM 1946 C CA . ALA A 1 247 ? 5.036 21.627 -49.516 1.00 90.38 247 ALA A CA 1
ATOM 1947 C C . ALA A 1 247 ? 4.600 20.191 -49.852 1.00 90.38 247 ALA A C 1
ATOM 1949 O O . ALA A 1 247 ? 4.803 19.709 -50.970 1.00 90.38 247 ALA A O 1
ATOM 1950 N N . VAL A 1 248 ? 3.936 19.516 -48.907 1.00 89.88 248 VAL A N 1
ATOM 1951 C CA . VAL A 1 248 ? 3.396 18.164 -49.116 1.00 89.88 248 VAL A CA 1
ATOM 1952 C C . VAL A 1 248 ? 2.277 18.168 -50.158 1.00 89.88 248 VAL A C 1
ATOM 1954 O O . VAL A 1 248 ? 2.175 17.219 -50.935 1.00 89.88 248 VAL A O 1
ATOM 1957 N N . LYS A 1 249 ? 1.470 19.232 -50.228 1.00 89.38 249 LYS A N 1
ATOM 1958 C CA . LYS A 1 249 ? 0.410 19.382 -51.228 1.00 89.38 249 LYS A CA 1
ATOM 1959 C C . LYS A 1 249 ? 0.972 19.427 -52.647 1.00 89.38 249 LYS A C 1
ATOM 1961 O O . LYS A 1 249 ? 0.451 18.732 -53.512 1.00 89.38 249 LYS A O 1
ATOM 1966 N N . VAL A 1 250 ? 2.077 20.137 -52.874 1.00 87.69 250 VAL A N 1
ATOM 1967 C CA . VAL A 1 250 ? 2.762 20.148 -54.180 1.00 87.69 250 VAL A CA 1
ATOM 1968 C C . VAL A 1 250 ? 3.248 18.745 -54.568 1.00 87.69 250 VAL A C 1
ATOM 1970 O O . VAL A 1 250 ? 3.113 18.330 -55.720 1.00 87.69 250 VAL A O 1
ATOM 1973 N N . GLU A 1 251 ? 3.788 17.972 -53.620 1.00 85.44 251 GLU A N 1
ATOM 1974 C CA . GLU A 1 251 ? 4.171 16.577 -53.885 1.00 85.44 251 GLU A CA 1
ATOM 1975 C C . GLU A 1 251 ? 2.961 15.672 -54.156 1.00 85.44 251 GLU A C 1
ATOM 1977 O O . GLU A 1 251 ? 3.030 14.790 -55.013 1.00 85.44 251 GLU A O 1
ATOM 1982 N N . TRP A 1 252 ? 1.853 15.892 -53.447 1.00 85.88 252 TRP A N 1
ATOM 1983 C CA . TRP A 1 252 ? 0.608 15.147 -53.618 1.00 85.88 252 TRP A CA 1
ATOM 1984 C C . TRP A 1 252 ? -0.039 15.428 -54.979 1.00 85.88 252 TRP A C 1
ATOM 1986 O O . TRP A 1 252 ? -0.453 14.490 -55.654 1.00 85.88 252 TRP A O 1
ATOM 1996 N N . GLU A 1 253 ? -0.047 16.681 -55.439 1.00 84.00 253 GLU A N 1
ATOM 1997 C CA . GLU A 1 253 ? -0.535 17.069 -56.771 1.00 84.00 253 GLU A CA 1
ATOM 1998 C C . GLU A 1 253 ? 0.312 16.451 -57.895 1.00 84.00 253 GLU A C 1
ATOM 2000 O O . GLU A 1 253 ? -0.234 15.986 -58.902 1.00 84.00 253 GLU A O 1
ATOM 2005 N N . ARG A 1 254 ? 1.638 16.350 -57.708 1.00 81.38 254 ARG A N 1
ATOM 2006 C CA . ARG A 1 254 ? 2.505 15.582 -58.622 1.00 81.38 254 ARG A CA 1
ATOM 2007 C C . ARG A 1 254 ? 2.172 14.092 -58.607 1.00 81.38 254 ARG A C 1
ATOM 2009 O O . ARG A 1 254 ? 2.155 13.466 -59.661 1.00 81.38 254 ARG A O 1
ATOM 2016 N N . ALA A 1 255 ? 1.895 13.519 -57.437 1.00 76.88 255 ALA A N 1
ATOM 2017 C CA . ALA A 1 255 ? 1.547 12.104 -57.298 1.00 76.88 255 ALA A CA 1
ATOM 2018 C C . ALA A 1 255 ? 0.141 11.760 -57.834 1.00 76.88 255 ALA A C 1
ATOM 2020 O O . ALA A 1 255 ? -0.083 10.617 -58.240 1.00 76.88 255 ALA A O 1
ATOM 2021 N N . GLN A 1 256 ? -0.777 12.736 -57.858 1.00 74.06 256 GLN A N 1
ATOM 2022 C CA . GLN A 1 256 ? -2.098 12.662 -58.498 1.00 74.06 256 GLN A CA 1
ATOM 2023 C C . GLN A 1 256 ? -2.012 12.681 -60.035 1.00 74.06 256 GLN A C 1
ATOM 2025 O O . GLN A 1 256 ? -2.944 12.235 -60.698 1.00 74.06 256 GLN A O 1
ATOM 2030 N N . GLY A 1 257 ? -0.921 13.204 -60.608 1.00 67.00 257 GLY A N 1
ATOM 2031 C CA . GLY A 1 257 ? -0.782 13.405 -62.055 1.00 67.00 257 GLY A CA 1
ATOM 2032 C C . GLY A 1 257 ? -1.581 14.595 -62.606 1.00 67.00 257 GLY A C 1
ATOM 2033 O O . GLY A 1 257 ? -1.841 14.638 -63.804 1.00 67.00 257 GLY A O 1
ATOM 2034 N N . ILE A 1 258 ? -1.995 15.537 -61.744 1.00 52.91 258 ILE A N 1
ATOM 2035 C CA . ILE A 1 258 ? -2.798 16.723 -62.117 1.00 52.91 258 ILE A CA 1
ATOM 2036 C C . ILE A 1 258 ? -1.914 17.902 -62.541 1.00 52.91 258 ILE A C 1
ATOM 2038 O O . ILE A 1 258 ? -2.356 18.763 -63.301 1.00 52.91 258 ILE A O 1
ATOM 2042 N N . VAL A 1 259 ? -0.646 17.928 -62.125 1.00 40.38 259 VAL A N 1
ATOM 2043 C CA . VAL A 1 259 ? 0.330 18.810 -62.770 1.00 40.38 259 VAL A CA 1
ATOM 2044 C C . VAL A 1 259 ? 0.582 18.219 -64.160 1.00 40.38 259 VAL A C 1
ATOM 2046 O O . VAL A 1 259 ? 0.977 17.049 -64.234 1.00 40.38 259 VAL A O 1
ATOM 2049 N N . PRO A 1 260 ? 0.382 18.974 -65.260 1.00 35.12 260 PRO A N 1
ATOM 2050 C CA . PRO A 1 260 ? 0.943 18.576 -66.540 1.00 35.12 260 PRO A CA 1
ATOM 2051 C C . PRO A 1 260 ? 2.415 18.232 -66.305 1.00 35.12 260 PRO A C 1
ATOM 2053 O O . PRO A 1 260 ? 3.060 18.827 -65.437 1.00 35.12 260 PRO A O 1
ATOM 2056 N N . GLN A 1 261 ? 2.984 17.325 -67.094 1.00 34.75 261 GLN A N 1
ATOM 2057 C CA . GLN A 1 261 ? 4.391 17.495 -67.427 1.00 34.75 261 GLN A CA 1
ATOM 2058 C C . GLN A 1 261 ? 4.501 18.906 -68.010 1.00 34.75 261 GLN A C 1
ATOM 2060 O O . GLN A 1 261 ? 4.302 19.117 -69.201 1.00 34.75 261 GLN A O 1
ATOM 2065 N N . VAL A 1 262 ? 4.734 19.901 -67.156 1.00 35.00 262 VAL A N 1
ATOM 2066 C CA . VAL A 1 262 ? 5.446 21.085 -67.570 1.00 35.00 262 VAL A CA 1
ATOM 2067 C C . VAL A 1 262 ? 6.765 20.464 -67.965 1.00 35.00 262 VAL A C 1
ATOM 2069 O O . VAL A 1 262 ? 7.512 19.974 -67.110 1.00 35.00 262 VAL A O 1
ATOM 2072 N N . GLU A 1 263 ? 6.941 20.328 -69.282 1.00 33.94 263 GLU A N 1
ATOM 2073 C CA . GLU A 1 263 ? 8.242 20.224 -69.914 1.00 33.94 263 GLU A CA 1
ATOM 2074 C C . GLU A 1 263 ? 9.228 20.937 -69.014 1.00 33.94 263 GLU A C 1
ATOM 2076 O O . GLU A 1 263 ? 8.933 22.033 -68.535 1.00 33.94 263 GLU A O 1
ATOM 2081 N N . GLN A 1 264 ? 10.354 20.286 -68.745 1.00 33.09 264 GLN A N 1
ATOM 2082 C CA . GLN A 1 264 ? 11.539 20.953 -68.249 1.00 33.09 264 GLN A CA 1
ATOM 2083 C C . GLN A 1 264 ? 11.686 22.285 -68.998 1.00 33.09 264 GLN A C 1
ATOM 2085 O O . GLN A 1 264 ? 12.292 22.351 -70.062 1.00 33.09 264 GLN A O 1
ATOM 2090 N N . MET A 1 265 ? 11.127 23.364 -68.450 1.00 28.41 265 MET A N 1
ATOM 2091 C CA . MET A 1 265 ? 11.615 24.693 -68.703 1.00 28.41 265 MET A CA 1
ATOM 2092 C C . MET A 1 265 ? 12.942 24.642 -67.994 1.00 28.41 265 MET A C 1
ATOM 2094 O O . MET A 1 265 ? 13.015 24.730 -66.767 1.00 28.41 265 MET A O 1
ATOM 2098 N N . GLY A 1 266 ? 13.947 24.302 -68.801 1.00 31.05 266 GLY A N 1
ATOM 2099 C CA . GLY A 1 266 ? 15.337 24.309 -68.439 1.00 31.05 266 GLY A CA 1
ATOM 2100 C C . GLY A 1 266 ? 15.605 25.636 -67.768 1.00 31.05 266 GLY A C 1
ATOM 2101 O O . GLY A 1 266 ? 15.786 26.659 -68.421 1.00 31.05 266 GLY A O 1
ATOM 2102 N N . TYR A 1 267 ? 15.636 25.602 -66.441 1.00 27.73 267 TYR A N 1
ATOM 2103 C CA . TYR A 1 267 ? 16.657 26.358 -65.770 1.00 27.73 267 TYR A CA 1
ATOM 2104 C C . TYR A 1 267 ? 17.950 25.767 -66.284 1.00 27.73 267 TYR A C 1
ATOM 2106 O O . TYR A 1 267 ? 18.301 24.625 -65.990 1.00 27.73 267 TYR A O 1
ATOM 2114 N N . ASP A 1 268 ? 18.528 26.538 -67.189 1.00 30.77 268 ASP A N 1
ATOM 2115 C CA . ASP A 1 268 ? 19.839 26.375 -67.752 1.00 30.77 268 ASP A CA 1
ATOM 2116 C C . ASP A 1 268 ? 20.847 26.178 -66.612 1.00 30.77 268 ASP A C 1
ATOM 2118 O O . ASP A 1 268 ? 21.387 27.116 -66.031 1.00 30.77 268 ASP A O 1
ATOM 2122 N N . GLN A 1 269 ? 21.026 24.914 -66.241 1.00 26.27 269 GLN A N 1
ATOM 2123 C CA . GLN A 1 269 ? 22.052 24.439 -65.328 1.00 26.27 269 GLN A CA 1
ATOM 2124 C C . GLN A 1 269 ? 23.338 24.125 -66.114 1.00 26.27 269 GLN A C 1
ATOM 2126 O O . GLN A 1 269 ? 24.207 23.415 -65.617 1.00 26.27 269 GLN A O 1
ATOM 2131 N N . SER A 1 270 ? 23.482 24.632 -67.347 1.00 31.78 270 SER A N 1
ATOM 2132 C CA . SER A 1 270 ? 24.695 24.422 -68.142 1.00 31.78 270 SER A CA 1
ATOM 2133 C C . SER A 1 270 ? 25.808 25.415 -67.819 1.00 31.78 270 SER A C 1
ATOM 2135 O O . SER A 1 270 ? 26.944 25.200 -68.221 1.00 31.78 270 SER A O 1
ATOM 2137 N N . GLN A 1 271 ? 25.563 26.449 -67.009 1.00 36.97 271 GLN A N 1
ATOM 2138 C CA . GLN A 1 271 ? 26.615 27.443 -66.789 1.00 36.97 271 GLN A CA 1
ATOM 2139 C C . GLN A 1 271 ? 27.678 27.076 -65.743 1.00 36.97 271 GLN A C 1
ATOM 2141 O O . GLN A 1 271 ? 28.645 27.816 -65.614 1.00 36.97 271 GLN A O 1
ATOM 2146 N N . TYR A 1 272 ? 27.555 25.961 -65.010 1.00 39.06 272 TYR A N 1
ATOM 2147 C CA . TYR A 1 272 ? 28.538 25.621 -63.963 1.00 39.06 272 TYR A CA 1
ATOM 2148 C C . TYR A 1 272 ? 28.795 24.120 -63.744 1.00 39.06 272 TYR A C 1
ATOM 2150 O O . TYR A 1 272 ? 29.167 23.709 -62.645 1.00 39.06 272 TYR A O 1
ATOM 2158 N N . SER A 1 273 ? 28.628 23.278 -64.772 1.00 45.19 273 SER A N 1
ATOM 2159 C CA . SER A 1 273 ? 28.956 21.843 -64.644 1.00 45.19 273 SER A CA 1
ATOM 2160 C C . SER A 1 273 ? 29.531 21.166 -65.895 1.00 45.19 273 SER A C 1
ATOM 2162 O O . SER A 1 273 ? 29.459 19.949 -66.008 1.00 45.19 273 SER A O 1
ATOM 2164 N N . ASP A 1 274 ? 30.185 21.930 -66.771 1.00 48.09 274 ASP A N 1
ATOM 2165 C CA . ASP A 1 274 ? 30.954 21.394 -67.906 1.00 48.09 274 ASP A CA 1
ATOM 2166 C C . ASP A 1 274 ? 32.475 21.494 -67.707 1.00 48.09 274 ASP A C 1
ATOM 2168 O O . ASP A 1 274 ? 33.226 21.459 -68.674 1.00 48.09 274 ASP A O 1
ATOM 2172 N N . MET A 1 275 ? 32.977 21.587 -66.468 1.00 49.44 275 MET A N 1
ATOM 2173 C CA . MET A 1 275 ? 34.427 21.504 -66.270 1.00 49.44 275 MET A CA 1
ATOM 2174 C C . MET A 1 275 ? 34.885 20.052 -66.510 1.00 49.44 275 MET A C 1
ATOM 2176 O O . MET A 1 275 ? 34.471 19.156 -65.766 1.00 49.44 275 MET A O 1
ATOM 2180 N N . PRO A 1 276 ? 35.714 19.786 -67.537 1.00 58.47 276 PRO A N 1
ATOM 2181 C CA . PRO A 1 276 ? 36.175 18.438 -67.834 1.00 58.47 276 PRO A CA 1
ATOM 2182 C C . PRO A 1 276 ? 36.998 17.888 -66.664 1.00 58.47 276 PRO A C 1
ATOM 2184 O O . PRO A 1 276 ? 37.742 18.621 -66.015 1.00 58.47 276 PRO A O 1
ATOM 2187 N N . ALA A 1 277 ? 36.866 16.591 -66.379 1.00 60.72 277 ALA A N 1
ATOM 2188 C CA . ALA A 1 277 ? 37.678 15.932 -65.358 1.00 60.72 277 ALA A CA 1
ATOM 2189 C C . ALA A 1 277 ? 39.172 16.030 -65.712 1.00 60.72 277 ALA A C 1
ATOM 2191 O O . ALA A 1 277 ? 39.527 15.934 -66.888 1.00 60.72 277 ALA A O 1
ATOM 2192 N N . ILE A 1 278 ? 40.036 16.197 -64.702 1.00 63.19 278 ILE A N 1
ATOM 2193 C CA . ILE A 1 278 ? 41.489 16.291 -64.906 1.00 63.19 278 ILE A CA 1
ATOM 2194 C C . ILE A 1 278 ? 41.970 14.981 -65.553 1.00 63.19 278 ILE A C 1
ATOM 2196 O O . ILE A 1 278 ? 41.823 13.918 -64.939 1.00 63.19 278 ILE A O 1
ATOM 2200 N N . PRO A 1 279 ? 42.512 15.035 -66.777 1.00 67.56 279 PRO A N 1
ATOM 2201 C CA . PRO A 1 279 ? 42.942 13.848 -67.499 1.00 67.56 279 PRO A CA 1
ATOM 2202 C C . PRO A 1 279 ? 44.218 13.261 -66.885 1.00 67.56 279 PRO A C 1
ATOM 2204 O O . PRO A 1 279 ? 45.023 13.970 -66.278 1.00 67.56 279 PRO A O 1
ATOM 2207 N N . ASP A 1 280 ? 44.409 11.950 -67.044 1.00 66.94 280 ASP A N 1
ATOM 2208 C CA . ASP A 1 280 ? 45.660 11.286 -66.667 1.00 66.94 280 ASP A CA 1
ATOM 2209 C C . ASP A 1 280 ? 46.829 11.912 -67.462 1.00 66.94 280 ASP A C 1
ATOM 2211 O O . ASP A 1 280 ? 46.687 12.106 -68.672 1.00 66.94 280 ASP A O 1
ATOM 2215 N N . PRO A 1 281 ? 47.988 12.219 -66.840 1.00 65.94 281 PRO A N 1
ATOM 2216 C CA . PRO A 1 281 ? 49.136 12.812 -67.533 1.00 65.94 281 PRO A CA 1
ATOM 2217 C C . PRO A 1 281 ? 49.619 12.040 -68.770 1.00 65.94 281 PRO A C 1
ATOM 2219 O O . PRO A 1 281 ? 50.286 12.619 -69.629 1.00 65.94 281 PRO A O 1
ATOM 2222 N N . ASN A 1 282 ? 49.313 10.741 -68.864 1.00 68.62 282 ASN A N 1
ATOM 2223 C CA . ASN A 1 282 ? 49.679 9.902 -70.003 1.00 68.62 282 ASN A CA 1
ATOM 2224 C C . ASN A 1 282 ? 48.633 9.877 -71.136 1.00 68.62 282 ASN A C 1
ATOM 2226 O O . ASN A 1 282 ? 48.940 9.358 -72.213 1.00 68.62 282 ASN A O 1
ATOM 2230 N N . ASP A 1 283 ? 47.438 10.442 -70.940 1.00 76.62 283 ASP A N 1
ATOM 2231 C CA . ASP A 1 283 ? 46.388 10.522 -71.962 1.00 76.62 283 ASP A CA 1
ATOM 2232 C C . ASP A 1 283 ? 46.423 11.870 -72.697 1.00 76.62 283 ASP A C 1
ATOM 2234 O O . ASP A 1 283 ? 45.840 12.872 -72.274 1.00 76.62 283 ASP A O 1
ATOM 2238 N N . LYS A 1 284 ? 47.119 11.888 -73.837 1.00 70.25 284 LYS A N 1
ATOM 2239 C CA . LYS A 1 284 ? 47.302 13.100 -74.649 1.00 70.25 284 LYS A CA 1
ATOM 2240 C C . LYS A 1 284 ? 45.981 13.664 -75.180 1.00 70.25 284 LYS A C 1
ATOM 2242 O O . LYS A 1 284 ? 45.815 14.878 -75.201 1.00 70.25 284 LYS A O 1
ATOM 2247 N N . GLU A 1 285 ? 45.025 12.811 -75.552 1.00 74.12 285 GLU A N 1
ATOM 2248 C CA . GLU A 1 285 ? 43.733 13.269 -76.082 1.00 74.12 285 GLU A CA 1
ATOM 2249 C C . GLU A 1 285 ? 42.841 13.869 -74.989 1.00 74.12 285 GLU A C 1
ATOM 2251 O O . GLU A 1 285 ? 42.083 14.809 -75.244 1.00 74.12 285 GLU A O 1
ATOM 2256 N N . GLY A 1 286 ? 42.942 13.346 -73.765 1.00 73.62 286 GLY A N 1
ATOM 2257 C CA . GLY A 1 286 ? 42.281 13.911 -72.592 1.00 73.62 286 GLY A CA 1
ATOM 2258 C C . GLY A 1 286 ? 42.834 15.291 -72.235 1.00 73.62 286 GLY A C 1
ATOM 2259 O O . GLY A 1 286 ? 42.061 16.233 -72.045 1.00 73.62 286 GLY A O 1
ATOM 2260 N N . VAL A 1 287 ? 44.165 15.429 -72.205 1.00 72.56 287 VAL A N 1
ATOM 2261 C CA . VAL A 1 287 ? 44.864 16.697 -71.918 1.00 72.56 287 VAL A CA 1
ATOM 2262 C C . VAL A 1 287 ? 44.511 17.773 -72.944 1.00 72.56 287 VAL A C 1
ATOM 2264 O O . VAL A 1 287 ? 44.207 18.902 -72.560 1.00 72.56 287 VAL A O 1
ATOM 2267 N N . ASP A 1 288 ? 44.452 17.429 -74.229 1.00 75.06 288 ASP A N 1
ATOM 2268 C CA . ASP A 1 288 ? 44.110 18.385 -75.285 1.00 75.06 288 ASP A CA 1
ATOM 2269 C C . ASP A 1 288 ? 42.650 18.861 -75.197 1.00 75.06 288 ASP A C 1
ATOM 2271 O O . ASP A 1 288 ? 42.371 20.043 -75.409 1.00 75.06 288 ASP A O 1
ATOM 2275 N N . LYS A 1 289 ? 41.708 17.987 -74.814 1.00 76.62 289 LYS A N 1
ATOM 2276 C CA . LYS A 1 289 ? 40.304 18.373 -74.565 1.00 76.62 289 LYS A CA 1
ATOM 2277 C C . LYS A 1 289 ? 40.155 19.258 -73.327 1.00 76.62 289 LYS A C 1
ATOM 2279 O O . LYS A 1 289 ? 39.393 20.222 -73.367 1.00 76.62 289 LYS A O 1
ATOM 2284 N N . TYR A 1 290 ? 40.889 18.954 -72.256 1.00 76.62 290 TYR A N 1
ATOM 2285 C CA . TYR A 1 290 ? 40.896 19.742 -71.022 1.00 76.62 290 TYR A CA 1
ATOM 2286 C C . TYR A 1 290 ? 41.474 21.144 -71.253 1.00 76.62 290 TYR A C 1
ATOM 2288 O O . TYR A 1 290 ? 40.871 22.143 -70.868 1.00 76.62 290 TYR A O 1
ATOM 2296 N N . ASN A 1 291 ? 42.594 21.232 -71.969 1.00 76.75 291 ASN A N 1
ATOM 2297 C CA . ASN A 1 291 ? 43.211 22.501 -72.343 1.00 76.75 291 ASN A CA 1
ATOM 2298 C C . ASN A 1 291 ? 42.298 23.322 -73.266 1.00 76.75 291 ASN A C 1
ATOM 2300 O O . ASN A 1 291 ? 42.116 24.518 -73.050 1.00 76.75 291 ASN A O 1
ATOM 2304 N N . LYS A 1 292 ? 41.653 22.674 -74.243 1.00 78.06 292 LYS A N 1
ATOM 2305 C CA . LYS A 1 292 ? 40.724 23.342 -75.160 1.00 78.06 292 LYS A CA 1
ATOM 2306 C C . LYS A 1 292 ? 39.539 23.993 -74.435 1.00 78.06 292 LYS A C 1
ATOM 2308 O O . LYS A 1 292 ? 39.128 25.088 -74.810 1.00 78.06 292 LYS A O 1
ATOM 2313 N N . TYR A 1 293 ? 39.018 23.353 -73.388 1.00 78.69 293 TYR A N 1
ATOM 2314 C CA . TYR A 1 293 ? 37.933 23.915 -72.581 1.00 78.69 293 TYR A CA 1
ATOM 2315 C C . TYR A 1 293 ? 38.335 25.243 -71.925 1.00 78.69 293 TYR A C 1
ATOM 2317 O O . TYR A 1 293 ? 37.616 26.231 -72.041 1.00 78.69 293 TYR A O 1
ATOM 2325 N N . TRP A 1 294 ? 39.513 25.306 -71.299 1.00 76.06 294 TRP A N 1
ATOM 2326 C CA . TRP A 1 294 ? 39.987 26.530 -70.644 1.00 76.06 294 TRP A CA 1
ATOM 2327 C C . TRP A 1 294 ? 40.325 27.652 -71.628 1.00 76.06 294 TRP A C 1
ATOM 2329 O O . TRP A 1 294 ? 40.059 28.818 -71.332 1.00 76.06 294 TRP A O 1
ATOM 2339 N N . THR A 1 295 ? 40.826 27.310 -72.819 1.00 77.12 295 THR A N 1
ATOM 2340 C CA . THR A 1 295 ? 41.020 28.299 -73.888 1.00 77.12 295 THR A CA 1
ATOM 2341 C C . THR A 1 295 ? 39.699 28.829 -74.444 1.00 77.12 295 THR A C 1
ATOM 2343 O O . THR A 1 295 ? 39.608 30.022 -74.720 1.00 77.12 295 THR A O 1
ATOM 2346 N N . ASP A 1 296 ? 38.659 27.992 -74.558 1.00 74.69 296 ASP A N 1
ATOM 2347 C CA . ASP A 1 296 ? 37.316 28.425 -74.987 1.00 74.69 296 ASP A CA 1
ATOM 2348 C C . ASP A 1 296 ? 36.643 29.331 -73.940 1.00 74.69 296 ASP A C 1
ATOM 2350 O O . ASP A 1 296 ? 35.878 30.225 -74.298 1.00 74.69 296 ASP A O 1
ATOM 2354 N N . GLN A 1 297 ? 36.972 29.166 -72.653 1.00 73.19 297 GLN A N 1
ATOM 2355 C CA . GLN A 1 297 ? 36.550 30.073 -71.575 1.00 73.19 297 GLN A CA 1
ATOM 2356 C C . GLN A 1 297 ? 37.362 31.387 -71.523 1.00 73.19 297 GLN A C 1
ATOM 2358 O O . GLN A 1 297 ? 37.118 32.227 -70.659 1.00 73.19 297 GLN A O 1
ATOM 2363 N N . GLY A 1 298 ? 38.304 31.595 -72.453 1.00 76.38 298 GLY A N 1
ATOM 2364 C CA . GLY A 1 298 ? 39.044 32.850 -72.616 1.00 76.38 298 GLY A CA 1
ATOM 2365 C C . GLY A 1 298 ? 40.291 32.997 -71.739 1.00 76.38 298 GLY A C 1
ATOM 2366 O O . GLY A 1 298 ? 40.830 34.101 -71.650 1.00 76.38 298 GLY A O 1
ATOM 2367 N N . TYR A 1 299 ? 40.762 31.918 -71.107 1.00 77.25 299 TYR A N 1
ATOM 2368 C CA . TYR A 1 299 ? 41.983 31.918 -70.299 1.00 77.25 299 TYR A CA 1
ATOM 2369 C C . TYR A 1 299 ? 43.200 31.461 -71.120 1.00 77.25 299 TYR A C 1
ATOM 2371 O O . TYR A 1 299 ? 43.135 30.467 -71.846 1.00 77.25 299 TYR A O 1
ATOM 2379 N N . ASP A 1 300 ? 44.331 32.166 -70.994 1.00 74.19 300 ASP A N 1
ATOM 2380 C CA . ASP A 1 300 ? 45.593 31.774 -71.634 1.00 74.19 300 ASP A CA 1
ATOM 2381 C C . ASP A 1 300 ? 46.356 30.780 -70.745 1.00 74.19 300 ASP A C 1
ATOM 2383 O O . ASP A 1 300 ? 46.837 31.110 -69.660 1.00 74.19 300 ASP A O 1
ATOM 2387 N N . LEU A 1 301 ? 46.483 29.542 -71.220 1.00 69.19 301 LEU A N 1
ATOM 2388 C CA . LEU A 1 301 ? 47.168 28.449 -70.522 1.00 69.19 301 LEU A CA 1
ATOM 2389 C C . LEU A 1 301 ? 48.680 28.671 -70.349 1.00 69.19 301 LEU A C 1
ATOM 2391 O O . LEU A 1 301 ? 49.321 27.948 -69.580 1.00 69.19 301 LEU A O 1
ATOM 2395 N N . ASN A 1 302 ? 49.266 29.633 -71.067 1.00 74.56 302 ASN A N 1
ATOM 2396 C CA . ASN A 1 302 ? 50.683 29.971 -70.951 1.00 74.56 302 ASN A CA 1
ATOM 2397 C C . ASN A 1 302 ? 50.961 31.065 -69.910 1.00 74.56 302 ASN A C 1
ATOM 2399 O O . ASN A 1 302 ? 52.130 31.300 -69.599 1.00 74.56 302 ASN A O 1
ATOM 2403 N N . ASP A 1 303 ? 49.927 31.699 -69.347 1.00 80.81 303 ASP A N 1
ATOM 2404 C CA . ASP A 1 303 ? 50.092 32.699 -68.294 1.00 80.81 303 ASP A CA 1
ATOM 2405 C C . ASP A 1 303 ? 50.412 32.030 -66.945 1.00 80.81 303 ASP A C 1
ATOM 2407 O O . ASP A 1 303 ? 49.702 31.139 -66.466 1.00 80.81 303 ASP A O 1
ATOM 2411 N N . ALA A 1 304 ? 51.513 32.449 -66.320 1.00 75.69 304 ALA A N 1
ATOM 2412 C CA . ALA A 1 304 ? 52.011 31.850 -65.084 1.00 75.69 304 ALA A CA 1
ATOM 2413 C C . ALA A 1 304 ? 51.027 32.041 -63.918 1.00 75.69 304 ALA A C 1
ATOM 2415 O O . ALA A 1 304 ? 50.832 31.119 -63.126 1.00 75.69 304 ALA A O 1
ATOM 2416 N N . ALA A 1 305 ? 50.347 33.192 -63.865 1.00 76.81 305 ALA A N 1
ATOM 2417 C CA . ALA A 1 305 ? 49.376 33.504 -62.818 1.00 76.81 305 ALA A CA 1
ATOM 2418 C C . ALA A 1 305 ? 48.156 32.568 -62.859 1.00 76.81 305 ALA A C 1
ATOM 2420 O O . ALA A 1 305 ? 47.646 32.144 -61.822 1.00 76.81 305 ALA A O 1
ATOM 2421 N N . PHE A 1 306 ? 47.713 32.192 -64.061 1.00 78.56 306 PHE A N 1
ATOM 2422 C CA . PHE A 1 306 ? 46.579 31.290 -64.238 1.00 78.56 306 PHE A CA 1
ATOM 2423 C C . PHE A 1 306 ? 46.926 29.845 -63.855 1.00 78.56 306 PHE A C 1
ATOM 2425 O O . PHE A 1 306 ? 46.116 29.148 -63.245 1.00 78.56 306 PHE A O 1
ATOM 2432 N N . ARG A 1 307 ? 48.156 29.402 -64.140 1.00 75.62 307 ARG A N 1
ATOM 2433 C CA . ARG A 1 307 ? 48.639 28.061 -63.769 1.00 75.62 307 ARG A CA 1
ATOM 2434 C C . ARG A 1 307 ? 48.793 27.888 -62.258 1.00 75.62 307 ARG A C 1
ATOM 2436 O O . ARG A 1 307 ? 48.469 26.821 -61.732 1.00 75.62 307 ARG A O 1
ATOM 2443 N N . GLU A 1 308 ? 49.265 28.919 -61.561 1.00 77.94 308 GLU A N 1
ATOM 2444 C CA . GLU A 1 308 ? 49.334 28.924 -60.094 1.00 77.94 308 GLU A CA 1
ATOM 2445 C C . GLU A 1 308 ? 47.932 28.871 -59.481 1.00 77.94 308 GLU A C 1
ATOM 2447 O O . GLU A 1 308 ? 47.664 28.022 -58.629 1.00 77.94 308 GLU A O 1
ATOM 2452 N N . TRP A 1 309 ? 47.008 29.679 -60.005 1.00 83.94 309 TRP A N 1
ATOM 2453 C CA . TRP A 1 309 ? 45.610 29.673 -59.581 1.00 83.94 309 TRP A CA 1
ATOM 2454 C C . TRP A 1 309 ? 44.926 28.311 -59.792 1.00 83.94 309 TRP A C 1
ATOM 2456 O O . TRP A 1 309 ? 44.284 27.799 -58.874 1.00 83.94 309 TRP A O 1
ATOM 2466 N N . LEU A 1 310 ? 45.109 27.681 -60.958 1.00 76.75 310 LEU A N 1
ATOM 2467 C CA . LEU A 1 310 ? 44.572 26.346 -61.261 1.00 76.75 310 LEU A CA 1
ATOM 2468 C C . LEU A 1 310 ? 45.075 25.287 -60.270 1.00 76.75 310 LEU A C 1
ATOM 2470 O O . LEU A 1 310 ? 44.294 24.486 -59.759 1.00 76.75 310 LEU A O 1
ATOM 2474 N N . THR A 1 311 ? 46.370 25.314 -59.951 1.00 73.88 311 THR A N 1
ATOM 2475 C CA . THR A 1 311 ? 46.990 24.347 -59.031 1.00 73.88 311 THR A CA 1
ATOM 2476 C C . THR A 1 311 ? 46.440 24.490 -57.608 1.00 73.88 311 THR A C 1
ATOM 2478 O O . THR A 1 311 ? 46.187 23.498 -56.918 1.00 73.88 311 THR A O 1
ATOM 2481 N N . GLU A 1 312 ? 46.229 25.726 -57.158 1.00 78.38 312 GLU A N 1
ATOM 2482 C CA . GLU A 1 312 ? 45.694 26.017 -55.828 1.00 78.38 312 GLU A CA 1
ATOM 2483 C C . GLU A 1 312 ? 44.201 25.675 -55.722 1.00 78.38 312 GLU A C 1
ATOM 2485 O O . GLU A 1 312 ? 43.761 25.074 -54.734 1.00 78.38 312 GLU A O 1
ATOM 2490 N N . TYR A 1 313 ? 43.438 25.943 -56.784 1.00 77.88 313 TYR A N 1
ATOM 2491 C CA . TYR A 1 313 ? 42.040 25.542 -56.898 1.00 77.88 313 TYR A CA 1
ATOM 2492 C C . TYR A 1 313 ? 41.873 24.016 -56.793 1.00 77.88 313 TYR A C 1
ATOM 2494 O O . TYR A 1 313 ? 41.077 23.533 -55.980 1.00 77.88 313 TYR A O 1
ATOM 2502 N N . GLU A 1 314 ? 42.676 23.240 -57.528 1.00 69.94 314 GLU A N 1
ATOM 2503 C CA . GLU A 1 314 ? 42.635 21.770 -57.503 1.00 69.94 314 GLU A CA 1
ATOM 2504 C C . GLU A 1 314 ? 43.002 21.181 -56.136 1.00 69.94 314 GLU A C 1
ATOM 2506 O O . GLU A 1 314 ? 42.399 20.197 -55.687 1.00 69.94 314 GLU A O 1
ATOM 2511 N N . LYS A 1 315 ? 43.978 21.785 -55.450 1.00 72.69 315 LYS A N 1
ATOM 2512 C CA . LYS A 1 315 ? 44.378 21.370 -54.104 1.00 72.69 315 LYS A CA 1
ATOM 2513 C C . LYS A 1 315 ? 43.233 21.556 -53.105 1.00 72.69 315 LYS A C 1
ATOM 2515 O O . LYS A 1 315 ? 42.948 20.634 -52.340 1.00 72.69 315 LYS A O 1
ATOM 2520 N N . SER A 1 316 ? 42.537 22.694 -53.166 1.00 75.00 316 SER A N 1
ATOM 2521 C CA . SER A 1 316 ? 41.405 22.984 -52.275 1.00 75.00 316 SER A CA 1
ATOM 2522 C C . SER A 1 316 ? 40.243 21.994 -52.458 1.00 75.00 316 SER A C 1
ATOM 2524 O O . SER A 1 316 ? 39.673 21.504 -51.482 1.00 75.00 316 SER A O 1
ATOM 2526 N N . GLN A 1 317 ? 39.952 21.615 -53.708 1.00 63.84 317 GLN A N 1
ATOM 2527 C CA . GLN A 1 317 ? 38.901 20.654 -54.051 1.00 63.84 317 GLN A CA 1
ATOM 2528 C C . GLN A 1 317 ? 39.211 19.250 -53.515 1.00 63.84 317 GLN A C 1
ATOM 2530 O O . GLN A 1 317 ? 38.352 18.607 -52.908 1.00 63.84 317 GLN A O 1
ATOM 2535 N N . LYS A 1 318 ? 40.453 18.774 -53.679 1.00 67.81 318 LYS A N 1
ATOM 2536 C CA . LYS A 1 318 ? 40.875 17.460 -53.161 1.00 67.81 318 LYS A CA 1
ATOM 2537 C C . LYS A 1 318 ? 40.805 17.388 -51.636 1.00 67.81 318 LYS A C 1
ATOM 2539 O O . LYS A 1 318 ? 40.361 16.371 -51.105 1.00 67.81 318 LYS A O 1
ATOM 2544 N N . GLU A 1 319 ? 41.199 18.450 -50.934 1.00 69.44 319 GLU A N 1
ATOM 2545 C CA . GLU A 1 319 ? 41.117 18.509 -49.468 1.00 69.44 319 GLU A CA 1
ATOM 2546 C C . GLU A 1 319 ? 39.664 18.493 -48.968 1.00 69.44 319 GLU A C 1
ATOM 2548 O O . GLU A 1 319 ? 39.356 17.764 -48.022 1.00 69.44 319 GLU A O 1
ATOM 2553 N N . TYR A 1 320 ? 38.755 19.209 -49.637 1.00 74.50 320 TYR A N 1
ATOM 2554 C CA . TYR A 1 320 ? 37.329 19.217 -49.297 1.00 74.50 320 TYR A CA 1
ATOM 2555 C C . TYR A 1 320 ? 36.688 17.823 -49.416 1.00 74.50 320 TYR A C 1
ATOM 2557 O O . TYR A 1 320 ? 36.069 17.331 -48.468 1.00 74.50 320 TYR A O 1
ATOM 2565 N N . TYR A 1 321 ? 36.888 17.134 -50.546 1.00 61.34 321 TYR A N 1
ATOM 2566 C CA . TYR A 1 321 ? 36.333 15.790 -50.744 1.00 61.34 321 TYR A CA 1
ATOM 2567 C C . TYR A 1 321 ? 36.979 14.739 -49.831 1.00 61.34 321 TYR A C 1
ATOM 2569 O O . TYR A 1 321 ? 36.286 13.841 -49.348 1.00 61.34 321 TYR A O 1
ATOM 2577 N N . ALA A 1 322 ? 38.277 14.854 -49.531 1.00 70.12 322 ALA A N 1
ATOM 2578 C CA . ALA A 1 322 ? 38.947 13.957 -48.589 1.00 70.12 322 ALA A CA 1
ATOM 2579 C C . ALA A 1 322 ? 38.346 14.053 -47.174 1.00 70.12 322 ALA A C 1
ATOM 2581 O O . ALA A 1 322 ? 38.122 13.026 -46.528 1.00 70.12 322 ALA A O 1
ATOM 2582 N N . GLN A 1 323 ? 38.020 15.266 -46.713 1.00 66.81 323 GLN A N 1
ATOM 2583 C CA . GLN A 1 323 ? 37.355 15.475 -45.423 1.00 66.81 323 GLN A CA 1
ATOM 2584 C C . GLN A 1 323 ? 35.939 14.886 -45.403 1.00 66.81 323 GLN A C 1
ATOM 2586 O O . GLN A 1 323 ? 35.562 14.228 -44.430 1.00 66.81 323 GLN A O 1
ATOM 2591 N N . TYR A 1 324 ? 35.182 15.049 -46.491 1.00 76.25 324 TYR A N 1
ATOM 2592 C CA . TYR A 1 324 ? 33.835 14.493 -46.627 1.00 76.25 324 TYR A CA 1
ATOM 2593 C C . TYR A 1 324 ? 33.823 12.959 -46.504 1.00 76.25 324 TYR A C 1
ATOM 2595 O O . TYR A 1 324 ? 33.054 12.396 -45.720 1.00 76.25 324 TYR A O 1
ATOM 2603 N N . TYR A 1 325 ? 34.719 12.262 -47.212 1.00 63.50 325 TYR A N 1
ATOM 2604 C CA . TYR A 1 325 ? 34.788 10.797 -47.154 1.00 63.50 325 TYR A CA 1
ATOM 2605 C C . TYR A 1 325 ? 35.333 10.262 -45.821 1.00 63.50 325 TYR A C 1
ATOM 2607 O O . TYR A 1 325 ? 34.867 9.220 -45.352 1.00 63.50 325 TYR A O 1
ATOM 2615 N N . ALA A 1 326 ? 36.254 10.976 -45.166 1.00 70.00 326 ALA A N 1
ATOM 2616 C CA . ALA A 1 326 ? 36.735 10.613 -43.831 1.00 70.00 326 ALA A CA 1
ATOM 2617 C C . ALA A 1 326 ? 35.609 10.655 -42.780 1.00 70.00 326 ALA A C 1
ATOM 2619 O O . ALA A 1 326 ? 35.526 9.782 -41.913 1.00 70.00 326 ALA A O 1
ATOM 2620 N N . GLN A 1 327 ? 34.696 11.625 -42.890 1.00 66.44 327 GLN A N 1
ATOM 2621 C CA . GLN A 1 327 ? 33.546 11.756 -41.995 1.00 66.44 327 GLN A CA 1
ATOM 2622 C C . GLN A 1 327 ? 32.522 10.624 -42.184 1.00 66.44 327 GLN A C 1
ATOM 2624 O O . GLN A 1 327 ? 31.921 10.168 -41.210 1.00 66.44 327 GLN A O 1
ATOM 2629 N N . TYR A 1 328 ? 32.365 10.125 -43.413 1.00 67.94 328 TYR A N 1
ATOM 2630 C CA . TYR A 1 328 ? 31.503 8.977 -43.716 1.00 67.94 328 TYR A CA 1
ATOM 2631 C C . TYR A 1 328 ? 32.014 7.663 -43.115 1.00 67.94 328 TYR A C 1
ATOM 2633 O O . TYR A 1 328 ? 31.214 6.818 -42.713 1.00 67.94 328 TYR A O 1
ATOM 2641 N N . GLN A 1 329 ? 33.333 7.480 -43.021 1.00 62.50 329 GLN A N 1
ATOM 2642 C CA . GLN A 1 329 ? 33.918 6.253 -42.471 1.00 62.50 329 GLN A CA 1
ATOM 2643 C C . GLN A 1 329 ? 33.773 6.152 -40.944 1.00 62.50 329 GLN A C 1
ATOM 2645 O O . GLN A 1 329 ? 33.622 5.049 -40.428 1.00 62.50 329 GLN A O 1
ATOM 2650 N N . GLN A 1 330 ? 33.732 7.275 -40.217 1.00 53.56 330 GLN A N 1
ATOM 2651 C CA . GLN A 1 330 ? 33.563 7.281 -38.754 1.00 53.56 330 GLN A CA 1
ATOM 2652 C C . GLN A 1 330 ? 32.133 6.955 -38.279 1.00 53.56 330 GLN A C 1
ATOM 2654 O O . GLN A 1 330 ? 31.930 6.680 -37.099 1.00 53.56 330 GLN A O 1
ATOM 2659 N N . GLN A 1 331 ? 31.134 6.985 -39.168 1.00 51.00 331 GLN A N 1
ATOM 2660 C CA . GLN A 1 331 ? 29.720 6.793 -38.808 1.00 51.00 331 GLN A CA 1
ATOM 2661 C C . GLN A 1 331 ? 29.229 5.341 -38.929 1.00 51.00 331 GLN A C 1
ATOM 2663 O O . GLN A 1 331 ? 28.066 5.065 -38.631 1.00 51.00 331 GLN A O 1
ATOM 2668 N N . GLN A 1 332 ? 30.086 4.395 -39.329 1.00 43.09 332 GLN A N 1
ATOM 2669 C CA . GLN A 1 332 ? 29.730 2.975 -39.315 1.00 43.09 332 GLN A CA 1
ATOM 2670 C C . GLN A 1 332 ? 30.107 2.337 -37.966 1.00 43.09 332 GLN A C 1
ATOM 2672 O O . GLN A 1 332 ? 31.271 2.401 -37.576 1.00 43.09 332 GLN A O 1
ATOM 2677 N N . PRO A 1 333 ? 29.170 1.702 -37.238 1.00 42.78 333 PRO A N 1
ATOM 2678 C CA . PRO A 1 333 ? 29.510 0.957 -36.030 1.00 42.78 333 PRO A CA 1
ATOM 2679 C C . PRO A 1 333 ? 30.324 -0.302 -36.378 1.00 42.78 333 PRO A C 1
ATOM 2681 O O . PRO A 1 333 ? 29.911 -1.099 -37.223 1.00 42.78 333 PRO A O 1
ATOM 2684 N N . GLU A 1 334 ? 31.467 -0.485 -35.708 1.00 41.62 334 GLU A N 1
ATOM 2685 C CA . GLU A 1 334 ? 32.331 -1.667 -35.820 1.00 41.62 334 GLU A CA 1
ATOM 2686 C C . GLU A 1 334 ? 31.542 -2.961 -35.556 1.00 41.62 334 GLU A C 1
ATOM 2688 O O . GLU A 1 334 ? 31.027 -3.198 -34.460 1.00 41.62 334 GLU A O 1
ATOM 2693 N N . GLN A 1 335 ? 31.460 -3.830 -36.565 1.00 40.19 335 GLN A N 1
ATOM 2694 C CA . GLN A 1 335 ? 31.012 -5.206 -36.384 1.00 40.19 335 GLN A CA 1
ATOM 2695 C C . GLN A 1 335 ? 32.177 -6.059 -35.861 1.00 40.19 335 GLN A C 1
ATOM 2697 O O . GLN A 1 335 ? 33.243 -6.129 -36.468 1.00 40.19 335 GLN A O 1
ATOM 2702 N N . ASN A 1 336 ? 31.934 -6.711 -34.724 1.00 33.28 336 ASN A N 1
ATOM 2703 C CA . ASN A 1 336 ? 32.825 -7.618 -34.000 1.00 33.28 336 ASN A CA 1
ATOM 2704 C C . ASN A 1 336 ? 33.538 -8.651 -34.927 1.00 33.28 336 ASN A C 1
ATOM 2706 O O . ASN A 1 336 ? 32.854 -9.441 -35.584 1.00 33.28 336 ASN A O 1
ATOM 2710 N N . PRO A 1 337 ? 34.886 -8.710 -34.975 1.00 37.88 337 PRO A N 1
ATOM 2711 C CA . PRO A 1 337 ? 35.654 -9.461 -35.980 1.00 37.88 337 PRO A CA 1
ATOM 2712 C C . PRO A 1 337 ? 35.858 -10.959 -35.663 1.00 37.88 337 PRO A C 1
ATOM 2714 O O . PRO A 1 337 ? 36.939 -11.500 -35.880 1.00 37.88 337 PRO A O 1
ATOM 2717 N N . GLN A 1 338 ? 34.836 -11.663 -35.162 1.00 34.25 338 GLN A N 1
ATOM 2718 C CA . GLN A 1 338 ? 34.923 -13.107 -34.853 1.00 34.25 338 GLN A CA 1
ATOM 2719 C C . GLN A 1 338 ? 34.032 -14.020 -35.706 1.00 34.25 338 GLN A C 1
ATOM 2721 O O . GLN A 1 338 ? 34.051 -15.232 -35.523 1.00 34.25 338 GLN A O 1
ATOM 2726 N N . ALA A 1 339 ? 33.302 -13.483 -36.683 1.00 36.25 339 ALA A N 1
ATOM 2727 C CA . ALA A 1 339 ? 32.428 -14.274 -37.550 1.00 36.25 339 ALA A CA 1
ATOM 2728 C C . ALA A 1 339 ? 32.852 -14.179 -39.023 1.00 36.25 339 ALA A C 1
ATOM 2730 O O . ALA A 1 339 ? 32.094 -13.695 -39.854 1.00 36.25 339 ALA A O 1
ATOM 2731 N N . LYS A 1 340 ? 34.082 -14.599 -39.343 1.00 33.41 340 LYS A N 1
ATOM 2732 C CA . LYS A 1 340 ? 34.544 -14.862 -40.721 1.00 33.41 340 LYS A CA 1
ATOM 2733 C C . LYS A 1 340 ? 35.667 -15.905 -40.729 1.00 33.41 340 LYS A C 1
ATOM 2735 O O . LYS A 1 340 ? 36.790 -15.630 -41.130 1.00 33.41 340 LYS A O 1
ATOM 2740 N N . GLN A 1 341 ? 35.345 -17.112 -40.289 1.00 35.84 341 GLN A N 1
ATOM 2741 C CA . GLN A 1 341 ? 35.988 -18.338 -40.755 1.00 35.84 341 GLN A CA 1
ATOM 2742 C C . GLN A 1 341 ? 34.870 -19.360 -40.965 1.00 35.84 341 GLN A C 1
ATOM 2744 O O . GLN A 1 341 ? 33.914 -19.368 -40.200 1.00 35.84 341 GLN A O 1
ATOM 2749 N N . GLU A 1 342 ? 35.012 -20.158 -42.021 1.00 29.48 342 GLU A N 1
ATOM 2750 C CA . GLU A 1 342 ? 34.071 -21.173 -42.514 1.00 29.48 342 GLU A CA 1
ATOM 2751 C C . GLU A 1 342 ? 32.905 -20.619 -43.339 1.00 29.48 342 GLU A C 1
ATOM 2753 O O . GLU A 1 342 ? 31.919 -20.122 -42.819 1.00 29.48 342 GLU A O 1
ATOM 2758 N N . TYR A 1 343 ? 33.067 -20.650 -44.665 1.00 27.86 343 TYR A N 1
ATOM 2759 C CA . TYR A 1 343 ? 32.250 -21.466 -45.574 1.00 27.86 343 TYR A CA 1
ATOM 2760 C C . TYR A 1 343 ? 32.842 -21.353 -46.988 1.00 27.86 343 TYR A C 1
ATOM 2762 O O . TYR A 1 343 ? 32.445 -20.523 -47.799 1.00 27.86 343 TYR A O 1
ATOM 2770 N N . HIS A 1 344 ? 33.818 -22.213 -47.266 1.00 29.55 344 HIS A N 1
ATOM 2771 C CA . HIS A 1 344 ? 34.081 -22.752 -48.596 1.00 29.55 344 HIS A CA 1
ATOM 2772 C C . HIS A 1 344 ? 34.374 -24.247 -48.425 1.00 29.55 344 HIS A C 1
ATOM 2774 O O . HIS A 1 344 ? 35.044 -24.626 -47.469 1.00 29.55 344 HIS A O 1
ATOM 2780 N N . ALA A 1 345 ? 33.890 -25.031 -49.389 1.00 31.33 345 ALA A N 1
ATOM 2781 C CA . ALA A 1 345 ? 34.097 -26.465 -49.600 1.00 31.33 345 ALA A CA 1
ATOM 2782 C C . ALA A 1 345 ? 33.178 -27.428 -48.821 1.00 31.33 345 ALA A C 1
ATOM 2784 O O . ALA A 1 345 ? 33.490 -27.927 -47.746 1.00 31.33 345 ALA A O 1
ATOM 2785 N N . THR A 1 346 ? 32.052 -27.748 -49.458 1.00 29.05 346 THR A N 1
ATOM 2786 C CA . THR A 1 346 ? 31.489 -29.100 -49.470 1.00 29.05 346 THR A CA 1
ATOM 2787 C C . THR A 1 346 ? 32.199 -29.906 -50.556 1.00 29.05 346 THR A C 1
ATOM 2789 O O . THR A 1 346 ? 32.106 -29.509 -51.713 1.00 29.05 346 THR A O 1
ATOM 2792 N N . GLU A 1 347 ? 32.860 -31.006 -50.199 1.00 29.48 347 GLU A N 1
ATOM 2793 C CA . GLU A 1 347 ? 32.930 -32.256 -50.973 1.00 29.48 347 GLU A CA 1
ATOM 2794 C C . GLU A 1 347 ? 33.573 -33.358 -50.105 1.00 29.48 347 GLU A C 1
ATOM 2796 O O . GLU A 1 347 ? 34.460 -33.094 -49.298 1.00 29.48 347 GLU A O 1
ATOM 2801 N N . ASP A 1 348 ? 33.061 -34.574 -50.295 1.00 31.47 348 ASP A N 1
ATOM 2802 C CA . ASP A 1 348 ? 33.559 -35.886 -49.866 1.00 31.47 348 ASP A CA 1
ATOM 2803 C C . ASP A 1 348 ? 33.273 -36.467 -48.458 1.00 31.47 348 ASP A C 1
ATOM 2805 O O . ASP A 1 348 ? 33.840 -36.114 -47.431 1.00 31.47 348 ASP A O 1
ATOM 2809 N N . CYS A 1 349 ? 32.455 -37.528 -48.533 1.00 25.27 349 CYS A N 1
ATOM 2810 C CA . CYS A 1 349 ? 32.647 -38.867 -47.964 1.00 25.27 349 CYS A CA 1
ATOM 2811 C C . CYS A 1 349 ? 32.444 -39.169 -46.463 1.00 25.27 349 CYS A C 1
ATOM 2813 O O . CYS A 1 349 ? 33.261 -38.888 -45.601 1.00 25.27 349 CYS A O 1
ATOM 2815 N N . GLN A 1 350 ? 31.421 -40.017 -46.282 1.00 29.77 350 GLN A N 1
ATOM 2816 C CA . GLN A 1 350 ? 31.429 -41.301 -45.564 1.00 29.77 350 GLN A CA 1
ATOM 2817 C C . GLN A 1 350 ? 31.282 -41.359 -44.030 1.00 29.77 350 GLN A C 1
ATOM 2819 O O . GLN A 1 350 ? 32.122 -40.939 -43.251 1.00 29.77 350 GLN A O 1
ATOM 2824 N N . CYS A 1 351 ? 30.203 -42.081 -43.699 1.00 26.69 351 CYS A N 1
ATOM 2825 C CA . CYS A 1 351 ? 29.996 -43.085 -42.653 1.00 26.69 351 CYS A CA 1
ATOM 2826 C C . CYS A 1 351 ? 29.978 -42.715 -41.156 1.00 26.69 351 CYS A C 1
ATOM 2828 O O . CYS A 1 351 ? 30.924 -42.207 -40.571 1.00 26.69 351 CYS A O 1
ATOM 2830 N N . ASP A 1 352 ? 28.878 -43.202 -40.572 1.00 29.89 352 ASP A N 1
ATOM 2831 C CA . ASP A 1 352 ? 28.712 -43.825 -39.262 1.00 29.89 352 ASP A CA 1
ATOM 2832 C C . ASP A 1 352 ? 28.543 -42.989 -37.979 1.00 29.89 352 ASP A C 1
ATOM 2834 O O . ASP A 1 352 ? 29.456 -42.425 -37.394 1.00 29.89 352 ASP A O 1
ATOM 2838 N N . CYS A 1 353 ? 27.314 -43.150 -37.472 1.00 25.94 353 CYS A N 1
ATOM 2839 C CA . CYS A 1 353 ? 26.954 -43.547 -36.112 1.00 25.94 353 CYS A CA 1
ATOM 2840 C C . CYS A 1 353 ? 26.835 -42.488 -34.987 1.00 25.94 353 CYS A C 1
ATOM 2842 O O . CYS A 1 353 ? 27.782 -42.064 -34.341 1.00 25.94 353 CYS A O 1
ATOM 2844 N N . THR A 1 354 ? 25.565 -42.300 -34.600 1.00 32.78 354 THR A N 1
ATOM 2845 C CA . THR A 1 354 ? 25.028 -42.277 -33.221 1.00 32.78 354 THR A CA 1
ATOM 2846 C C . THR A 1 354 ? 24.921 -40.972 -32.416 1.00 32.78 354 THR A C 1
ATOM 2848 O O . THR A 1 354 ? 25.844 -40.186 -32.269 1.00 32.78 354 THR A O 1
ATOM 2851 N N . SER A 1 355 ? 23.754 -40.894 -31.758 1.00 32.28 355 SER A N 1
ATOM 2852 C CA . SER A 1 355 ? 23.406 -40.149 -30.538 1.00 32.28 355 SER A CA 1
ATOM 2853 C C . SER A 1 355 ? 22.877 -38.713 -30.651 1.00 32.28 355 SER A C 1
ATOM 2855 O O . SER A 1 355 ? 23.581 -37.716 -30.564 1.00 32.28 355 SER A O 1
ATOM 2857 N N . ALA A 1 356 ? 21.544 -38.682 -30.723 1.00 34.66 356 ALA A N 1
ATOM 2858 C CA . ALA A 1 356 ? 20.589 -37.703 -30.209 1.00 34.66 356 ALA A CA 1
ATOM 2859 C C . ALA A 1 356 ? 21.094 -36.611 -29.240 1.00 34.66 356 ALA A C 1
ATOM 2861 O O . ALA A 1 356 ? 21.690 -36.919 -28.207 1.00 34.66 356 ALA A O 1
ATOM 2862 N N . LYS A 1 357 ? 20.637 -35.369 -29.483 1.00 32.19 357 LYS A N 1
ATOM 2863 C CA . LYS A 1 357 ? 19.882 -34.519 -28.529 1.00 32.19 357 LYS A CA 1
ATOM 2864 C C . LYS A 1 357 ? 19.512 -33.165 -29.162 1.00 32.19 357 LYS A C 1
ATOM 2866 O O . LYS A 1 357 ? 20.378 -32.346 -29.436 1.00 32.19 357 LYS A O 1
ATOM 2871 N N . HIS A 1 358 ? 18.212 -32.898 -29.286 1.00 32.19 358 HIS 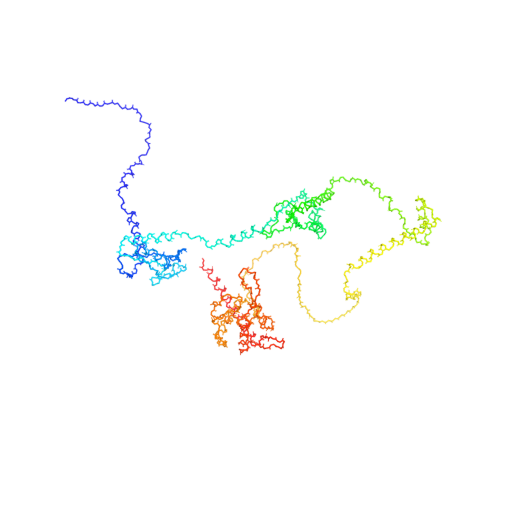A N 1
ATOM 2872 C CA . HIS A 1 358 ? 17.655 -31.541 -29.206 1.00 32.19 358 HIS A CA 1
ATOM 2873 C C . HIS A 1 358 ? 16.928 -31.406 -27.863 1.00 32.19 358 HIS A C 1
ATOM 2875 O O . HIS A 1 358 ? 16.368 -32.390 -27.372 1.00 32.19 358 HIS A O 1
ATOM 2881 N N . PRO A 1 359 ? 16.923 -30.207 -27.262 1.00 37.62 359 PRO A N 1
ATOM 2882 C CA . PRO A 1 359 ? 15.650 -29.500 -27.151 1.00 37.62 359 PRO A CA 1
ATOM 2883 C C . PRO A 1 359 ? 15.742 -27.973 -27.387 1.00 37.62 359 PRO A C 1
ATOM 2885 O O . PRO A 1 359 ? 16.834 -27.422 -27.518 1.00 37.62 359 PRO A O 1
ATOM 2888 N N . PRO A 1 360 ? 14.576 -27.301 -27.490 1.00 53.25 360 PRO A N 1
ATOM 2889 C CA . PRO A 1 360 ? 14.382 -26.028 -28.182 1.00 53.25 360 PRO A CA 1
ATOM 2890 C C . PRO A 1 360 ? 14.060 -24.868 -27.224 1.00 53.25 360 PRO A C 1
ATOM 2892 O O . PRO A 1 360 ? 13.841 -25.086 -26.037 1.00 53.25 360 PRO A O 1
ATOM 2895 N N . THR A 1 361 ? 13.939 -23.644 -27.752 1.00 32.91 361 THR A N 1
ATOM 2896 C CA . THR A 1 361 ? 12.834 -22.681 -27.492 1.00 32.91 361 THR A CA 1
ATOM 2897 C C . THR A 1 361 ? 13.141 -21.348 -28.191 1.00 32.91 361 THR A C 1
ATOM 2899 O O . THR A 1 361 ? 14.173 -20.741 -27.960 1.00 32.91 361 THR A O 1
ATOM 2902 N N . SER A 1 362 ? 12.313 -20.951 -29.165 1.00 32.47 362 SER A N 1
ATOM 2903 C CA . SER A 1 362 ? 11.281 -19.897 -29.039 1.00 32.47 362 SER A CA 1
ATOM 2904 C C . SER A 1 362 ? 11.830 -18.505 -29.400 1.00 32.47 362 SER A C 1
ATOM 2906 O O . SER A 1 362 ? 12.963 -18.194 -29.088 1.00 32.47 362 SER A O 1
ATOM 2908 N N . ARG A 1 363 ? 11.107 -17.575 -30.014 1.00 31.38 363 ARG A N 1
ATOM 2909 C CA . ARG A 1 363 ? 9.720 -17.497 -30.471 1.00 31.38 363 ARG A CA 1
ATOM 2910 C C . ARG A 1 363 ? 9.684 -16.187 -31.264 1.00 31.38 363 ARG A C 1
ATOM 2912 O O . ARG A 1 363 ? 9.954 -15.145 -30.686 1.00 31.38 363 ARG A O 1
ATOM 2919 N N . ASN A 1 364 ? 9.304 -16.223 -32.534 1.00 28.55 364 ASN A N 1
ATOM 2920 C CA . ASN A 1 364 ? 8.711 -15.065 -33.196 1.00 28.55 364 ASN A CA 1
ATOM 2921 C C . ASN A 1 364 ? 7.322 -15.496 -33.658 1.00 28.55 364 ASN A C 1
ATOM 2923 O O . ASN A 1 364 ? 7.167 -16.541 -34.290 1.00 28.55 364 ASN A O 1
ATOM 2927 N N . LYS A 1 365 ? 6.300 -14.720 -33.295 1.00 29.88 365 LYS A N 1
ATOM 2928 C CA . LYS A 1 365 ? 4.953 -14.854 -33.850 1.00 29.88 365 LYS A CA 1
ATOM 2929 C C . LYS A 1 365 ? 4.502 -13.510 -34.402 1.00 29.88 365 LYS A C 1
ATOM 2931 O O . LYS A 1 365 ? 4.306 -12.575 -33.639 1.00 29.88 365 LYS A O 1
ATOM 2936 N N . ALA A 1 366 ? 4.242 -13.505 -35.702 1.00 28.45 366 ALA A N 1
ATOM 2937 C CA . ALA A 1 366 ? 3.091 -12.883 -36.357 1.00 28.45 366 ALA A CA 1
ATOM 2938 C C . ALA A 1 366 ? 3.005 -13.556 -37.743 1.00 28.45 366 ALA A C 1
ATOM 2940 O O . ALA A 1 366 ? 3.904 -13.416 -38.557 1.00 28.45 366 ALA A O 1
ATOM 2941 N N . ALA A 1 367 ? 2.191 -14.601 -37.894 1.00 32.53 367 ALA A N 1
ATOM 2942 C CA . ALA A 1 367 ? 0.804 -14.553 -38.361 1.00 32.53 367 ALA A CA 1
ATOM 2943 C C . ALA A 1 367 ? 0.672 -14.156 -39.845 1.00 32.53 367 ALA A C 1
ATOM 2945 O O . ALA A 1 367 ? 0.605 -12.980 -40.184 1.00 32.53 367 ALA A O 1
ATOM 2946 N N . ALA A 1 368 ? 0.515 -15.163 -40.707 1.00 28.86 368 ALA A N 1
ATOM 2947 C CA . ALA A 1 368 ? -0.135 -15.023 -42.003 1.00 28.86 368 ALA A CA 1
ATOM 2948 C C . ALA A 1 368 ? -1.132 -16.175 -42.189 1.00 28.86 368 ALA A C 1
ATOM 2950 O O . ALA A 1 368 ? -0.830 -17.343 -41.951 1.00 28.86 368 ALA A O 1
ATOM 2951 N N . LYS A 1 369 ? -2.355 -15.784 -42.547 1.00 35.88 369 LYS A N 1
ATOM 2952 C CA . LYS A 1 369 ? -3.535 -16.610 -42.802 1.00 35.88 369 LYS A CA 1
ATOM 2953 C C . LYS A 1 369 ? -3.323 -17.492 -44.033 1.00 35.88 369 LYS A C 1
ATOM 2955 O O . LYS A 1 369 ? -2.916 -16.971 -45.062 1.00 35.88 369 LYS A O 1
ATOM 2960 N N . PHE A 1 370 ? -3.779 -18.743 -43.987 1.00 27.17 370 PHE A N 1
ATOM 2961 C CA . PHE A 1 370 ? -4.315 -19.410 -45.174 1.00 27.17 370 PHE A CA 1
ATOM 2962 C C . PHE A 1 370 ? -5.473 -20.336 -44.787 1.00 27.17 370 PHE A C 1
ATOM 2964 O O . PHE A 1 370 ? -5.397 -21.096 -43.825 1.00 27.17 370 PHE A O 1
ATOM 2971 N N . LYS A 1 371 ? -6.582 -20.187 -45.513 1.00 39.50 371 LYS A N 1
ATOM 2972 C CA . LYS A 1 371 ? -7.811 -20.980 -45.405 1.00 39.50 371 LYS A CA 1
ATOM 2973 C C . LYS A 1 371 ? -7.546 -22.399 -45.913 1.00 39.50 371 LYS A C 1
ATOM 2975 O O . LYS A 1 371 ? -6.975 -22.512 -46.988 1.00 39.50 371 LYS A O 1
ATOM 2980 N N . PHE A 1 372 ? -8.093 -23.428 -45.260 1.00 26.23 372 PHE A N 1
ATOM 2981 C CA . PHE A 1 372 ? -8.785 -24.513 -45.968 1.00 26.23 372 PHE A CA 1
ATOM 2982 C C . PHE A 1 372 ? -9.744 -25.291 -45.045 1.00 26.23 372 PHE A C 1
ATOM 2984 O O . PHE A 1 372 ? -9.391 -25.690 -43.945 1.00 26.23 372 PHE A O 1
ATOM 2991 N N . SER A 1 373 ? -10.966 -25.444 -45.558 1.00 29.03 373 SER A N 1
ATOM 2992 C CA . SER A 1 373 ? -11.956 -26.514 -45.383 1.00 29.03 373 SER A CA 1
ATOM 2993 C C . SER A 1 373 ? -12.241 -27.145 -44.010 1.00 29.03 373 SER A C 1
ATOM 2995 O O . SER A 1 373 ? -11.476 -27.933 -43.470 1.00 29.03 373 SER A O 1
ATOM 2997 N N . ARG A 1 374 ? -13.493 -26.914 -43.594 1.00 38.59 374 ARG A N 1
ATOM 2998 C CA . ARG A 1 374 ? -14.406 -27.785 -42.834 1.00 38.59 374 ARG A CA 1
ATOM 2999 C C . ARG A 1 374 ? -13.975 -29.258 -42.717 1.00 38.59 374 ARG A C 1
ATOM 3001 O O . ARG A 1 374 ? -13.917 -29.968 -43.718 1.00 38.59 374 ARG A O 1
ATOM 3008 N N . PHE A 1 375 ? -13.898 -29.736 -41.478 1.00 28.91 375 PHE A N 1
ATOM 3009 C CA . PHE A 1 375 ? -14.354 -31.076 -41.117 1.00 28.91 375 PHE A CA 1
ATOM 3010 C C . PHE A 1 375 ? -14.950 -31.016 -39.709 1.00 28.91 375 PHE A C 1
ATOM 3012 O O . PHE A 1 375 ? -14.247 -30.913 -38.708 1.00 28.91 375 PHE A O 1
ATOM 3019 N N . THR A 1 376 ? -16.277 -30.995 -39.644 1.00 44.72 376 THR A N 1
ATOM 3020 C CA . THR A 1 376 ? -17.035 -31.136 -38.405 1.00 44.72 376 THR A CA 1
ATOM 3021 C C . THR A 1 376 ? -16.978 -32.593 -37.970 1.00 44.72 376 THR A C 1
ATOM 3023 O O . THR A 1 376 ? -17.592 -33.440 -38.615 1.00 44.72 376 THR A O 1
ATOM 3026 N N . LYS A 1 377 ? -16.316 -32.880 -36.852 1.00 35.69 377 LYS A N 1
ATOM 3027 C CA . LYS A 1 377 ? -16.726 -33.974 -35.973 1.00 35.69 377 LYS A CA 1
ATOM 3028 C C . LYS A 1 377 ? -16.595 -33.513 -34.530 1.00 35.69 377 LYS A C 1
ATOM 3030 O O . LYS A 1 377 ? -15.498 -33.316 -34.022 1.00 35.69 377 LYS A O 1
ATOM 3035 N N . SER A 1 378 ? -17.769 -33.317 -33.933 1.00 44.22 378 SER A N 1
ATOM 3036 C CA . SER A 1 378 ? -18.020 -33.479 -32.507 1.00 44.22 378 SER A CA 1
ATOM 3037 C C . SER A 1 378 ? -17.172 -34.631 -31.968 1.00 44.22 378 SER A C 1
ATOM 3039 O O . SER A 1 378 ? -17.241 -35.749 -32.487 1.00 44.22 378 SER A O 1
ATOM 3041 N N . PHE A 1 379 ? -16.353 -34.340 -30.964 1.00 32.16 379 PHE A N 1
ATOM 3042 C CA . PHE A 1 379 ? -15.796 -35.367 -30.106 1.00 32.16 379 PHE A CA 1
ATOM 3043 C C . PHE A 1 379 ? -15.814 -34.854 -28.671 1.00 32.16 379 PHE A C 1
ATOM 3045 O O . PHE A 1 379 ? -15.321 -33.765 -28.379 1.00 32.16 379 PHE A O 1
ATOM 3052 N N . ASN A 1 380 ? -16.481 -35.643 -27.833 1.00 33.06 380 ASN A N 1
ATOM 3053 C CA . ASN A 1 380 ? -16.788 -35.405 -26.434 1.00 33.06 380 ASN A CA 1
ATOM 3054 C C . ASN A 1 380 ? -15.607 -34.840 -25.644 1.00 33.06 380 ASN A C 1
ATOM 3056 O O . ASN A 1 380 ? -14.499 -35.376 -25.675 1.00 33.06 380 ASN A O 1
ATOM 3060 N N . ARG A 1 381 ? -15.897 -33.805 -24.854 1.00 37.84 381 ARG A N 1
ATOM 3061 C CA . ARG A 1 381 ? -15.031 -33.286 -23.796 1.00 37.84 381 ARG A CA 1
ATOM 3062 C C . ARG A 1 381 ? -15.144 -34.199 -22.571 1.00 37.84 381 ARG A C 1
ATOM 3064 O O . ARG A 1 381 ? -15.578 -33.781 -21.512 1.00 37.84 381 ARG A O 1
ATOM 3071 N N . SER A 1 382 ? -14.792 -35.468 -22.730 1.00 33.97 382 SER A N 1
ATOM 3072 C CA . SER A 1 382 ? -14.572 -36.369 -21.602 1.00 33.97 382 SER A CA 1
ATOM 3073 C C . SER A 1 382 ? -13.158 -36.128 -21.075 1.00 33.97 382 SER A C 1
ATOM 3075 O O . SER A 1 382 ? -12.181 -36.546 -21.698 1.00 33.97 382 SER A O 1
ATOM 3077 N N . SER A 1 383 ? -13.082 -35.360 -19.984 1.00 44.81 383 SER A N 1
ATOM 3078 C CA . SER A 1 383 ? -12.204 -35.599 -18.829 1.00 44.81 383 SER A CA 1
ATOM 3079 C C . SER A 1 383 ? -10.923 -36.396 -19.123 1.00 44.81 383 SER A C 1
ATOM 3081 O O . SER A 1 383 ? -10.815 -37.578 -18.799 1.00 44.81 383 SER A O 1
ATOM 3083 N N . PHE A 1 384 ? -9.921 -35.746 -19.715 1.00 33.22 384 PHE A N 1
ATOM 3084 C CA . PHE A 1 384 ? -8.551 -36.255 -19.673 1.00 33.22 384 PHE A CA 1
ATOM 3085 C C . PHE A 1 384 ? -7.828 -35.601 -18.502 1.00 33.22 384 PHE A C 1
ATOM 3087 O O . PHE A 1 384 ? -7.195 -34.553 -18.624 1.00 33.22 384 PHE A O 1
ATOM 3094 N N . GLN A 1 385 ? -7.964 -36.252 -17.352 1.00 43.34 385 GLN A N 1
ATOM 3095 C CA . GLN A 1 385 ? -7.213 -35.995 -16.135 1.00 43.34 385 GLN A CA 1
ATOM 3096 C C . GLN A 1 385 ? -5.749 -36.362 -16.399 1.00 43.34 385 GLN A C 1
ATOM 3098 O O . GLN A 1 385 ? -5.314 -37.504 -16.266 1.00 43.34 385 GLN A O 1
ATOM 3103 N N . LEU A 1 386 ? -4.985 -35.380 -16.873 1.00 38.00 386 LEU A N 1
ATOM 3104 C CA . LEU A 1 386 ? -3.535 -35.466 -16.955 1.00 38.00 386 LEU A CA 1
ATOM 3105 C C . LEU A 1 386 ? -2.973 -35.251 -15.550 1.00 38.00 386 LEU A C 1
ATOM 3107 O O . LEU A 1 386 ? -2.498 -34.167 -15.216 1.00 38.00 386 LEU A O 1
ATOM 3111 N N . SER A 1 387 ? -2.971 -36.317 -14.752 1.00 49.47 387 SER A N 1
ATOM 3112 C CA . SER A 1 387 ? -2.127 -36.453 -13.562 1.00 49.47 387 SER A CA 1
ATOM 3113 C C . SER A 1 387 ? -0.659 -36.557 -13.989 1.00 49.47 387 SER A C 1
ATOM 3115 O O . SER A 1 387 ? 0.006 -37.578 -13.839 1.00 49.47 387 SER A O 1
ATOM 3117 N N . SER A 1 388 ? -0.134 -35.485 -14.577 1.00 47.59 388 SER A N 1
ATOM 3118 C CA . SER A 1 388 ? 1.297 -35.231 -14.615 1.00 47.59 388 SER A CA 1
ATOM 3119 C C . SER A 1 388 ? 1.655 -34.790 -13.208 1.00 47.59 388 SER A C 1
ATOM 3121 O O . SER A 1 388 ? 1.337 -33.661 -12.845 1.00 47.59 388 SER A O 1
ATOM 3123 N N . CYS A 1 389 ? 2.304 -35.661 -12.434 1.00 42.06 389 CYS A N 1
ATOM 3124 C CA . CYS A 1 389 ? 2.861 -35.360 -11.115 1.00 42.06 389 CYS A CA 1
ATOM 3125 C C . CYS A 1 389 ? 3.917 -34.242 -11.232 1.00 42.06 389 CYS A C 1
ATOM 3127 O O . CYS A 1 389 ? 5.124 -34.480 -11.223 1.00 42.06 389 CYS A O 1
ATOM 3129 N N . LYS A 1 390 ? 3.464 -33.003 -11.430 1.00 59.47 390 LYS A N 1
ATOM 3130 C CA . LYS A 1 390 ? 4.276 -31.802 -11.307 1.00 59.47 390 LYS A CA 1
ATOM 3131 C C . LYS A 1 390 ? 4.515 -31.639 -9.819 1.00 59.47 390 LYS A C 1
ATOM 3133 O O . LYS A 1 390 ? 3.577 -31.426 -9.062 1.00 59.47 390 LYS A O 1
ATOM 3138 N N . MET A 1 391 ? 5.767 -31.788 -9.406 1.00 75.06 391 MET A N 1
ATOM 3139 C CA . MET A 1 391 ? 6.178 -31.439 -8.053 1.00 75.06 391 MET A CA 1
ATOM 3140 C C . MET A 1 391 ? 5.872 -29.952 -7.830 1.00 75.06 391 MET A C 1
ATOM 3142 O O . MET A 1 391 ? 6.503 -29.097 -8.454 1.00 75.06 391 MET A O 1
ATOM 3146 N N . VAL A 1 392 ? 4.874 -29.674 -6.990 1.00 87.50 392 VAL A N 1
ATOM 3147 C CA . VAL A 1 392 ? 4.435 -28.320 -6.635 1.00 87.50 392 VAL A CA 1
ATOM 3148 C C . VAL A 1 392 ? 5.492 -27.678 -5.747 1.00 87.50 392 VAL A C 1
ATOM 3150 O O . VAL A 1 392 ? 5.982 -28.296 -4.802 1.00 87.50 392 VAL A O 1
ATOM 3153 N N . ASN A 1 393 ? 5.853 -26.435 -6.050 1.00 90.88 393 ASN A N 1
ATOM 3154 C CA . ASN A 1 393 ? 6.750 -25.638 -5.222 1.00 90.88 393 ASN A CA 1
ATOM 3155 C C . ASN A 1 393 ? 6.091 -24.307 -4.818 1.00 90.88 393 ASN A C 1
ATOM 3157 O O . ASN A 1 393 ? 5.079 -23.887 -5.373 1.00 90.88 393 ASN A O 1
ATOM 3161 N N . VAL A 1 394 ? 6.709 -23.582 -3.882 1.00 91.94 394 VAL A N 1
ATOM 3162 C CA . VAL A 1 394 ? 6.205 -22.283 -3.374 1.00 91.94 394 VAL A CA 1
ATOM 3163 C C . VAL A 1 394 ? 6.034 -21.207 -4.468 1.00 91.94 394 VAL A C 1
ATOM 3165 O O . VAL A 1 394 ? 5.343 -20.204 -4.265 1.00 91.94 394 VAL A O 1
ATOM 3168 N N . ARG A 1 395 ? 6.688 -21.356 -5.625 1.00 92.12 395 ARG A N 1
ATOM 3169 C CA . ARG A 1 395 ? 6.572 -20.427 -6.764 1.00 92.12 395 ARG A CA 1
ATOM 3170 C C . ARG A 1 395 ? 5.305 -20.660 -7.577 1.00 92.12 395 ARG A C 1
ATOM 3172 O O . ARG A 1 395 ? 4.874 -19.721 -8.238 1.00 92.12 395 ARG A O 1
ATOM 3179 N N . ASP A 1 396 ? 4.744 -21.862 -7.512 1.00 91.06 396 ASP A N 1
ATOM 3180 C CA . ASP A 1 396 ? 3.552 -22.256 -8.263 1.00 91.06 396 ASP A CA 1
ATOM 3181 C C . ASP A 1 396 ? 2.255 -21.846 -7.544 1.00 91.06 396 ASP A C 1
ATOM 3183 O O . ASP A 1 396 ? 1.187 -21.861 -8.146 1.00 91.06 396 ASP A O 1
ATOM 3187 N N . VAL A 1 397 ? 2.350 -21.432 -6.274 1.00 91.50 397 VAL A N 1
ATOM 3188 C CA . VAL A 1 397 ? 1.206 -21.068 -5.426 1.00 91.50 397 VAL A CA 1
ATOM 3189 C C . VAL A 1 397 ? 1.051 -19.553 -5.296 1.00 91.50 397 VAL A C 1
ATOM 3191 O O . VAL A 1 397 ? 2.032 -18.793 -5.217 1.00 91.50 397 VAL A O 1
ATOM 3194 N N . SER A 1 398 ? -0.208 -19.114 -5.215 1.00 93.31 398 SER A N 1
ATOM 3195 C CA . SER A 1 398 ? -0.582 -17.737 -4.898 1.00 93.31 398 SER A CA 1
ATOM 3196 C C . SER A 1 398 ? 0.116 -17.264 -3.609 1.00 93.31 398 SER A C 1
ATOM 3198 O O . SER A 1 398 ? 0.210 -17.972 -2.604 1.00 93.31 398 SER A O 1
ATOM 3200 N N . ALA A 1 399 ? 0.653 -16.040 -3.633 1.00 93.44 399 ALA A N 1
ATOM 3201 C CA . ALA A 1 399 ? 1.327 -15.470 -2.471 1.00 93.44 399 ALA A CA 1
ATOM 3202 C C . ALA A 1 399 ? 0.421 -15.326 -1.227 1.00 93.44 399 ALA A C 1
ATOM 3204 O O . ALA A 1 399 ? 0.894 -15.706 -0.155 1.00 93.44 399 ALA A O 1
ATOM 3205 N N . PRO A 1 400 ? -0.811 -14.775 -1.314 1.00 95.00 400 PRO A N 1
ATOM 3206 C CA . PRO A 1 400 ? -1.659 -14.611 -0.133 1.00 95.00 400 PRO A CA 1
ATOM 3207 C C . PRO A 1 400 ? -2.082 -15.955 0.471 1.00 95.00 400 PRO A C 1
ATOM 3209 O O . PRO A 1 400 ? -1.840 -16.151 1.661 1.00 95.00 400 PRO A O 1
ATOM 3212 N N . SER A 1 401 ? -2.579 -16.898 -0.341 1.00 94.38 401 SER A N 1
ATOM 3213 C CA . SER A 1 401 ? -3.039 -18.215 0.133 1.00 94.38 401 SER A CA 1
ATOM 3214 C C . SER A 1 401 ? -1.911 -18.986 0.824 1.00 94.38 401 SER A C 1
ATOM 3216 O O . SER A 1 401 ? -2.080 -19.524 1.916 1.00 94.38 401 SER A O 1
ATOM 3218 N N . PHE A 1 402 ? -0.700 -18.949 0.252 1.00 96.25 402 PHE A N 1
ATOM 3219 C CA . PHE A 1 402 ? 0.467 -19.571 0.875 1.00 96.25 402 PHE A CA 1
ATOM 3220 C C . PHE A 1 402 ? 0.843 -18.935 2.221 1.00 96.25 402 PHE A C 1
ATOM 3222 O O . PHE A 1 402 ? 1.160 -19.636 3.182 1.00 96.25 402 PHE A O 1
ATOM 3229 N N . ILE A 1 403 ? 0.865 -17.598 2.297 1.00 96.56 403 ILE A N 1
ATOM 3230 C CA . ILE A 1 403 ? 1.257 -16.882 3.519 1.00 96.56 403 ILE A CA 1
ATOM 3231 C C . ILE A 1 403 ? 0.268 -17.177 4.647 1.00 96.56 403 ILE A C 1
ATOM 3233 O O . ILE A 1 403 ? 0.695 -17.370 5.787 1.00 96.56 403 ILE A O 1
ATOM 3237 N N . GLU A 1 404 ? -1.022 -17.232 4.335 1.00 95.06 404 GLU A N 1
ATOM 3238 C CA . GLU A 1 404 ? -2.067 -17.569 5.292 1.00 95.06 404 GLU A CA 1
ATOM 3239 C C . GLU A 1 404 ? -1.908 -18.998 5.816 1.00 95.06 404 GLU A C 1
ATOM 3241 O O . GLU A 1 404 ? -1.703 -19.178 7.021 1.00 95.06 404 GLU A O 1
ATOM 3246 N N . ALA A 1 405 ? -1.856 -19.992 4.928 1.00 95.75 405 ALA A N 1
ATOM 3247 C CA . ALA A 1 405 ? -1.692 -21.394 5.307 1.00 95.75 405 ALA A CA 1
ATOM 3248 C C . ALA A 1 405 ? -0.414 -21.633 6.126 1.00 95.75 405 ALA A C 1
ATOM 3250 O O . ALA A 1 405 ? -0.430 -22.302 7.166 1.00 95.75 405 ALA A O 1
ATOM 3251 N N . TYR A 1 406 ? 0.703 -21.023 5.716 1.00 95.62 406 TYR A N 1
ATOM 3252 C CA . TYR A 1 406 ? 1.962 -21.159 6.438 1.00 95.62 406 TYR A CA 1
ATOM 3253 C C . TYR A 1 406 ? 1.935 -20.435 7.794 1.00 95.62 406 TYR A C 1
ATOM 3255 O O . TYR A 1 406 ? 2.473 -20.947 8.776 1.00 95.62 406 TYR A O 1
ATOM 3263 N N . SER A 1 407 ? 1.257 -19.289 7.910 1.00 96.12 407 SER A N 1
ATOM 3264 C CA . SER A 1 407 ? 1.080 -18.609 9.202 1.00 96.12 407 SER A CA 1
ATOM 3265 C C . SER A 1 407 ? 0.274 -19.455 10.194 1.00 96.12 407 SER A C 1
ATOM 3267 O O . SER A 1 407 ? 0.656 -19.566 11.363 1.00 96.12 407 SER A O 1
ATOM 3269 N N . GLN A 1 408 ? -0.772 -20.136 9.720 1.00 95.31 408 GLN A N 1
ATOM 3270 C CA . GLN A 1 408 ? -1.561 -21.066 10.522 1.00 95.31 408 GLN A CA 1
ATOM 3271 C C . GLN A 1 408 ? -0.746 -22.303 10.917 1.00 95.31 408 GLN A C 1
ATOM 3273 O O . GLN A 1 408 ? -0.870 -22.788 12.041 1.00 95.31 408 GLN A O 1
ATOM 3278 N N . HIS A 1 409 ? 0.113 -22.819 10.030 1.00 94.06 409 HIS A N 1
ATOM 3279 C CA . HIS A 1 409 ? 1.038 -23.907 10.363 1.00 94.06 409 HIS A CA 1
ATOM 3280 C C . HIS A 1 409 ? 2.007 -23.501 11.481 1.00 94.06 409 HIS A C 1
ATOM 3282 O O . HIS A 1 409 ? 2.156 -24.219 12.471 1.00 94.06 409 HIS A O 1
ATOM 3288 N N . LEU A 1 410 ? 2.604 -22.311 11.385 1.00 94.50 410 LEU A N 1
ATOM 3289 C CA . LEU A 1 410 ? 3.500 -21.794 12.418 1.00 94.50 410 LEU A CA 1
ATOM 3290 C C . LEU A 1 410 ? 2.786 -21.615 13.764 1.00 94.50 410 LEU A C 1
ATOM 3292 O O . LEU A 1 410 ? 3.361 -21.958 14.799 1.00 94.50 410 LEU A O 1
ATOM 3296 N N . LYS A 1 411 ? 1.528 -21.161 13.757 1.00 93.81 411 LYS A N 1
ATOM 3297 C CA . LYS A 1 411 ? 0.693 -21.053 14.962 1.00 93.81 411 LYS A CA 1
ATOM 3298 C C . LYS A 1 411 ? 0.404 -22.422 15.583 1.00 93.81 411 LYS A C 1
ATOM 3300 O O . LYS A 1 411 ? 0.643 -22.606 16.773 1.00 93.81 411 LYS A O 1
ATOM 3305 N N . ARG A 1 412 ? -0.023 -23.399 14.773 1.00 94.25 412 ARG A N 1
ATOM 3306 C CA . ARG A 1 412 ? -0.264 -24.791 15.204 1.00 94.25 412 ARG A CA 1
ATOM 3307 C C . ARG A 1 412 ? 0.992 -25.459 15.758 1.00 94.25 412 ARG A C 1
ATOM 3309 O O . ARG A 1 412 ? 0.903 -26.244 16.694 1.00 94.25 412 ARG A O 1
ATOM 3316 N N . SER A 1 413 ? 2.160 -25.129 15.208 1.00 90.94 413 SER A N 1
ATOM 3317 C CA . SER A 1 413 ? 3.430 -25.700 15.657 1.00 90.94 413 SER A CA 1
ATOM 3318 C C . SER A 1 413 ? 3.818 -25.271 17.077 1.00 90.94 413 SER A C 1
ATOM 3320 O O . SER A 1 413 ? 4.537 -26.004 17.749 1.00 90.94 413 SER A O 1
ATOM 3322 N N . GLY A 1 414 ? 3.403 -24.075 17.519 1.00 90.19 414 GLY A N 1
ATOM 3323 C CA . GLY A 1 414 ? 3.765 -23.510 18.824 1.00 90.19 414 GLY A CA 1
ATOM 3324 C C . GLY A 1 414 ? 5.266 -23.251 19.029 1.00 90.19 414 GLY A C 1
ATOM 3325 O O . GLY A 1 414 ? 5.678 -22.918 20.136 1.00 90.19 414 GLY A O 1
ATOM 3326 N N . LYS A 1 415 ? 6.103 -23.402 17.991 1.00 88.06 415 LYS A N 1
ATOM 3327 C CA . LYS A 1 415 ? 7.571 -23.316 18.107 1.00 88.06 415 LYS A CA 1
ATOM 3328 C C . LYS A 1 415 ? 8.115 -21.887 18.033 1.00 88.06 415 LYS A C 1
ATOM 3330 O O . LYS A 1 415 ? 9.245 -21.644 18.449 1.00 88.06 415 LYS A O 1
ATOM 3335 N N . ILE A 1 416 ? 7.352 -20.945 17.470 1.00 90.38 416 ILE A N 1
ATOM 3336 C CA . ILE A 1 416 ? 7.749 -19.532 17.425 1.00 90.38 416 ILE A CA 1
ATOM 3337 C C . ILE A 1 416 ? 7.410 -18.883 18.765 1.00 90.38 416 ILE A C 1
ATOM 3339 O O . ILE A 1 416 ? 6.243 -18.687 19.093 1.00 90.38 416 ILE A O 1
ATOM 3343 N N . GLU A 1 417 ? 8.446 -18.480 19.498 1.00 88.19 417 GLU A N 1
ATOM 3344 C CA . GLU A 1 417 ? 8.307 -17.597 20.655 1.00 88.19 417 GLU A CA 1
ATOM 3345 C C . GLU A 1 417 ? 7.794 -16.228 20.195 1.00 88.19 417 GLU A C 1
ATOM 3347 O O . GLU A 1 417 ? 8.435 -15.558 19.375 1.00 88.19 417 GLU A O 1
ATOM 3352 N N . ILE A 1 418 ? 6.647 -15.806 20.730 1.00 91.31 418 ILE A N 1
ATOM 3353 C CA . ILE A 1 418 ? 6.085 -14.477 20.488 1.00 91.31 418 ILE A CA 1
ATOM 3354 C C . ILE A 1 418 ? 6.761 -13.492 21.450 1.00 91.31 418 ILE A C 1
ATOM 3356 O O . ILE A 1 418 ? 6.688 -13.675 22.665 1.00 91.31 418 ILE A O 1
ATOM 3360 N N . PRO A 1 419 ? 7.424 -12.437 20.951 1.00 92.44 419 PRO A N 1
ATOM 3361 C CA . PRO A 1 419 ? 7.985 -11.416 21.826 1.00 92.44 419 PRO A CA 1
ATOM 3362 C C . PRO A 1 419 ? 6.911 -10.603 22.569 1.00 92.44 419 PRO A C 1
ATOM 3364 O O . PRO A 1 419 ? 5.909 -10.215 21.977 1.00 92.44 419 PRO A O 1
ATOM 3367 N N . ASN A 1 420 ? 7.189 -10.225 23.822 1.00 93.31 420 ASN A N 1
ATOM 3368 C CA . ASN A 1 420 ? 6.263 -9.487 24.705 1.00 93.31 420 ASN A CA 1
ATOM 3369 C C . ASN A 1 420 ? 5.776 -8.125 24.181 1.00 93.31 420 ASN A C 1
ATOM 3371 O O . ASN A 1 420 ? 4.897 -7.537 24.783 1.00 93.31 420 ASN A O 1
ATOM 3375 N N . TRP A 1 421 ? 6.402 -7.570 23.144 1.00 92.50 421 TRP A N 1
ATOM 3376 C CA . TRP A 1 421 ? 6.075 -6.247 22.600 1.00 92.50 421 TRP A CA 1
ATOM 3377 C C . TRP A 1 421 ? 5.189 -6.310 21.347 1.00 92.50 421 TRP A C 1
ATOM 3379 O O . TRP A 1 421 ? 4.877 -5.267 20.774 1.00 92.50 421 TRP A O 1
ATOM 3389 N N . VAL A 1 422 ? 4.847 -7.505 20.852 1.00 93.06 422 VAL A N 1
ATOM 3390 C CA . VAL A 1 422 ? 4.128 -7.704 19.575 1.00 93.06 422 VAL A CA 1
ATOM 3391 C C . VAL A 1 422 ? 2.743 -7.047 19.555 1.00 93.06 422 VAL A C 1
ATOM 3393 O O . VAL A 1 422 ? 2.289 -6.616 18.497 1.00 93.06 422 VAL A O 1
ATOM 3396 N N . ASP A 1 423 ? 2.102 -6.937 20.708 1.00 90.25 423 ASP A N 1
ATOM 3397 C CA . ASP A 1 423 ? 0.798 -6.314 20.936 1.00 90.25 423 ASP A CA 1
ATOM 3398 C C . ASP A 1 423 ? 0.845 -4.775 20.971 1.00 90.25 423 ASP A C 1
ATOM 3400 O O . ASP A 1 423 ? -0.137 -4.117 20.637 1.00 90.25 423 ASP A O 1
ATOM 3404 N N . ILE A 1 424 ? 1.989 -4.186 21.326 1.00 91.62 424 ILE A N 1
ATOM 3405 C CA . ILE A 1 424 ? 2.129 -2.732 21.521 1.00 91.62 424 ILE A CA 1
ATOM 3406 C C . ILE A 1 424 ? 2.719 -2.036 20.284 1.00 91.62 424 ILE A C 1
ATOM 3408 O O . ILE A 1 424 ? 2.484 -0.848 20.045 1.00 91.62 424 ILE A O 1
ATOM 3412 N N . VAL A 1 425 ? 3.543 -2.731 19.494 1.00 93.62 425 VAL A N 1
ATOM 3413 C CA . VAL A 1 425 ? 4.338 -2.080 18.442 1.00 93.62 425 VAL A CA 1
ATOM 3414 C C . VAL A 1 425 ? 3.607 -1.930 17.112 1.00 93.62 425 VAL A C 1
ATOM 3416 O O . VAL A 1 425 ? 2.806 -2.755 16.682 1.00 93.62 425 VAL A O 1
ATOM 3419 N N . LYS A 1 426 ? 4.039 -0.919 16.357 1.00 94.06 426 LYS A N 1
ATOM 3420 C CA . LYS A 1 426 ? 3.806 -0.842 14.915 1.00 94.06 426 LYS A CA 1
ATOM 3421 C C . LYS A 1 426 ? 4.924 -1.509 14.118 1.00 94.06 426 LYS A C 1
ATOM 3423 O O . LYS A 1 426 ? 6.084 -1.564 14.526 1.00 94.06 426 LYS A O 1
ATOM 3428 N N . THR A 1 427 ? 4.590 -1.941 12.909 1.00 93.75 427 THR A N 1
ATOM 3429 C CA . THR A 1 427 ? 5.510 -2.664 12.016 1.00 93.75 427 THR A CA 1
ATOM 3430 C C . THR A 1 427 ? 6.612 -1.803 11.392 1.00 93.75 427 THR A C 1
ATOM 3432 O O . THR A 1 427 ? 7.639 -2.321 10.945 1.00 93.75 427 THR A O 1
ATOM 3435 N N . GLY A 1 428 ? 6.431 -0.484 11.360 1.00 94.81 428 GLY A N 1
ATOM 3436 C CA . GLY A 1 428 ? 7.399 0.469 10.827 1.00 94.81 428 GLY A CA 1
ATOM 3437 C C . GLY A 1 428 ? 7.047 1.902 11.206 1.00 94.81 428 GLY A C 1
ATOM 3438 O O . GLY A 1 428 ? 5.905 2.203 11.548 1.00 94.81 428 GLY A O 1
ATOM 3439 N N . SER A 1 429 ? 8.024 2.809 11.137 1.00 93.62 429 SER A N 1
ATOM 3440 C CA . SER A 1 429 ? 7.810 4.231 11.451 1.00 93.62 429 SER A CA 1
ATOM 3441 C C . SER A 1 429 ? 6.805 4.899 10.511 1.00 93.62 429 SER A C 1
ATOM 3443 O O . SER A 1 429 ? 6.110 5.816 10.937 1.00 93.62 429 SER A O 1
ATOM 3445 N N . HIS A 1 430 ? 6.699 4.396 9.279 1.00 94.56 430 HIS A N 1
ATOM 3446 C CA . HIS A 1 430 ? 5.809 4.890 8.232 1.00 94.56 430 HIS A CA 1
ATOM 3447 C C . HIS A 1 430 ? 4.334 4.507 8.406 1.00 94.56 430 HIS A C 1
ATOM 3449 O O . HIS A 1 430 ? 3.492 5.038 7.690 1.00 94.56 430 HIS A O 1
ATOM 3455 N N . LYS A 1 431 ? 4.015 3.581 9.318 1.00 94.25 431 LYS A N 1
ATOM 3456 C CA . LYS A 1 431 ? 2.632 3.232 9.655 1.00 94.25 431 LYS A CA 1
ATOM 3457 C C . LYS A 1 431 ? 2.122 4.137 10.774 1.00 94.25 431 LYS A C 1
ATOM 3459 O O . LYS A 1 431 ? 2.866 4.451 11.710 1.00 94.25 431 LYS A O 1
ATOM 3464 N N . GLU A 1 432 ? 0.863 4.542 10.656 1.00 92.25 432 GLU A N 1
ATOM 3465 C CA . GLU A 1 432 ? 0.163 5.360 11.652 1.00 92.25 432 GLU A CA 1
ATOM 3466 C C . GLU A 1 432 ? -0.435 4.483 12.758 1.00 92.25 432 GLU A C 1
ATOM 3468 O O . GLU A 1 432 ? -0.272 4.791 13.935 1.00 92.25 432 GLU A O 1
ATOM 3473 N N . LEU A 1 433 ? -1.026 3.345 12.382 1.00 92.25 433 LEU A N 1
ATOM 3474 C CA . LEU A 1 433 ? -1.677 2.401 13.291 1.00 92.25 433 LEU A CA 1
ATOM 3475 C C . LEU A 1 433 ? -0.906 1.077 13.415 1.00 92.25 433 LEU A C 1
ATOM 3477 O O . LEU A 1 433 ? -0.081 0.726 12.560 1.00 92.25 433 LEU A O 1
ATOM 3481 N N . ALA A 1 434 ? -1.184 0.350 14.498 1.00 92.81 434 ALA A N 1
ATOM 3482 C CA . ALA A 1 434 ? -0.725 -1.021 14.697 1.00 92.81 434 ALA A CA 1
ATOM 3483 C C . ALA A 1 434 ? -1.489 -2.000 13.777 1.00 92.81 434 ALA A C 1
ATOM 3485 O O . ALA A 1 434 ? -2.568 -1.665 13.280 1.00 92.81 434 ALA A O 1
ATOM 3486 N N . PRO A 1 435 ? -0.938 -3.194 13.496 1.00 94.94 435 PRO A N 1
ATOM 3487 C CA . PRO A 1 435 ? -1.649 -4.220 12.736 1.00 94.94 435 PRO A CA 1
ATOM 3488 C C . PRO A 1 435 ? -2.946 -4.656 13.430 1.00 94.94 435 PRO A C 1
ATOM 3490 O O . PRO A 1 435 ? -2.943 -4.903 14.629 1.00 94.94 435 PRO A O 1
ATOM 3493 N N . TYR A 1 436 ? -4.030 -4.795 12.662 1.00 93.12 436 TYR A N 1
ATOM 3494 C CA . TYR A 1 436 ? -5.330 -5.233 13.188 1.00 93.12 436 TYR A CA 1
ATOM 3495 C C . TYR A 1 436 ? -5.392 -6.729 13.505 1.00 93.12 436 TYR A C 1
ATOM 3497 O O . TYR A 1 436 ? -6.088 -7.135 14.429 1.00 93.12 436 TYR A O 1
ATOM 3505 N N . ASN A 1 437 ? -4.686 -7.555 12.728 1.00 91.81 437 ASN A N 1
ATOM 3506 C CA . ASN A 1 437 ? -4.662 -8.997 12.947 1.00 91.81 437 ASN A CA 1
ATOM 3507 C C . ASN A 1 437 ? -3.794 -9.310 14.185 1.00 91.81 437 ASN A C 1
ATOM 3509 O O . ASN A 1 437 ? -2.613 -8.962 14.156 1.00 91.81 437 ASN A O 1
ATOM 3513 N N . PRO A 1 438 ? -4.307 -9.981 15.235 1.00 91.06 438 PRO A N 1
ATOM 3514 C CA . PRO A 1 438 ? -3.508 -10.351 16.410 1.00 91.06 438 PRO A CA 1
ATOM 3515 C C . PRO A 1 438 ? -2.356 -11.312 16.067 1.00 91.06 438 PRO A C 1
ATOM 3517 O O . PRO A 1 438 ? -1.285 -11.242 16.664 1.00 91.06 438 PRO A O 1
ATOM 3520 N N . ASP A 1 439 ? -2.530 -12.146 15.040 1.00 92.56 439 ASP A N 1
ATOM 3521 C CA . ASP A 1 439 ? -1.546 -13.115 14.552 1.00 92.56 439 ASP A CA 1
ATOM 3522 C C . ASP A 1 439 ? -0.590 -12.521 13.498 1.00 92.56 439 ASP A C 1
ATOM 3524 O O . ASP A 1 439 ? 0.116 -13.246 12.787 1.00 92.56 439 ASP A O 1
ATOM 3528 N N . TRP A 1 440 ? -0.512 -11.188 13.382 1.00 94.88 440 TRP A N 1
ATOM 3529 C CA . TRP A 1 440 ? 0.310 -10.517 12.368 1.00 94.88 440 TRP A CA 1
ATOM 3530 C C . TRP A 1 440 ? 1.792 -10.916 12.418 1.00 94.88 440 TRP A C 1
ATOM 3532 O O . TRP A 1 440 ? 2.484 -10.859 11.396 1.00 94.88 440 TRP A O 1
ATOM 3542 N N . TYR A 1 441 ? 2.298 -11.315 13.589 1.00 95.69 441 TYR A N 1
ATOM 3543 C CA . TYR A 1 441 ? 3.679 -11.763 13.756 1.00 95.69 441 TYR A CA 1
ATOM 3544 C C . TYR A 1 441 ? 3.953 -13.066 12.989 1.00 95.69 441 TYR A C 1
ATOM 3546 O O . TYR A 1 441 ? 4.985 -13.177 12.321 1.00 95.69 441 TYR A O 1
ATOM 3554 N N . PHE A 1 442 ? 3.003 -14.007 12.994 1.00 96.00 442 PHE A N 1
ATOM 3555 C CA . PHE A 1 442 ? 3.085 -15.253 12.227 1.00 96.00 442 PHE A CA 1
ATOM 3556 C C . PHE A 1 442 ? 2.948 -15.000 10.728 1.00 96.00 442 PHE A C 1
ATOM 3558 O O . PHE A 1 442 ? 3.730 -15.531 9.941 1.00 96.00 442 PHE A O 1
ATOM 3565 N N . VAL A 1 443 ? 2.029 -14.114 10.332 1.00 96.00 443 VAL A N 1
ATOM 3566 C CA . VAL A 1 443 ? 1.876 -13.675 8.934 1.00 96.00 443 VAL A CA 1
ATOM 3567 C C . VAL A 1 443 ? 3.176 -13.054 8.417 1.00 96.00 443 VAL A C 1
ATOM 3569 O O . VAL A 1 443 ? 3.636 -13.354 7.314 1.00 96.00 443 VAL A O 1
ATOM 3572 N N . ARG A 1 444 ? 3.833 -12.224 9.235 1.00 95.81 444 ARG A N 1
ATOM 3573 C CA . ARG A 1 444 ? 5.133 -11.642 8.889 1.00 95.81 444 ARG A CA 1
ATOM 3574 C C . ARG A 1 444 ? 6.229 -12.699 8.791 1.00 95.81 444 ARG A C 1
ATOM 3576 O O . ARG A 1 444 ? 7.023 -12.636 7.855 1.00 95.81 444 ARG A O 1
ATOM 3583 N N . ALA A 1 445 ? 6.277 -13.657 9.714 1.00 95.88 445 ALA A N 1
ATOM 3584 C CA . ALA A 1 445 ? 7.222 -14.768 9.646 1.00 95.88 445 ALA A CA 1
ATOM 3585 C C . ALA A 1 445 ? 7.053 -15.584 8.362 1.00 95.88 445 ALA A C 1
ATOM 3587 O O . ALA A 1 445 ? 8.042 -15.874 7.685 1.00 95.88 445 ALA A O 1
ATOM 3588 N N . ALA A 1 446 ? 5.809 -15.849 7.967 1.00 96.38 446 ALA A N 1
ATOM 3589 C CA . ALA A 1 446 ? 5.505 -16.547 6.732 1.00 96.38 446 ALA A CA 1
ATOM 3590 C C . ALA A 1 446 ? 5.943 -15.767 5.483 1.00 96.38 446 ALA A C 1
ATOM 3592 O O . ALA A 1 446 ? 6.625 -16.311 4.609 1.00 96.38 446 ALA A O 1
ATOM 3593 N N . ALA A 1 447 ? 5.645 -14.466 5.431 1.00 96.25 447 ALA A N 1
ATOM 3594 C CA . ALA A 1 447 ? 6.068 -13.599 4.335 1.00 96.25 447 ALA A CA 1
ATOM 3595 C C . ALA A 1 447 ? 7.602 -13.520 4.204 1.00 96.25 447 ALA A C 1
ATOM 3597 O O . ALA A 1 447 ? 8.133 -13.563 3.091 1.00 96.25 447 ALA A O 1
ATOM 3598 N N . VAL A 1 448 ? 8.325 -13.442 5.329 1.00 95.75 448 VAL A N 1
ATOM 3599 C CA . VAL A 1 448 ? 9.797 -13.426 5.352 1.00 95.75 448 VAL A CA 1
ATOM 3600 C C . VAL A 1 448 ? 10.373 -14.759 4.870 1.00 95.75 448 VAL A C 1
ATOM 3602 O O . VAL A 1 448 ? 11.282 -14.751 4.039 1.00 95.75 448 VAL A O 1
ATOM 3605 N N . ALA A 1 449 ? 9.834 -15.894 5.327 1.00 95.00 449 ALA A N 1
ATOM 3606 C CA . ALA A 1 449 ? 10.280 -17.218 4.893 1.00 95.00 449 ALA A CA 1
ATOM 3607 C C . ALA A 1 449 ? 10.122 -17.400 3.373 1.00 95.00 449 ALA A C 1
ATOM 3609 O O . ALA A 1 449 ? 11.084 -17.761 2.690 1.00 95.00 449 ALA A O 1
ATOM 3610 N N . ARG A 1 450 ? 8.956 -17.029 2.819 1.00 95.56 450 ARG A N 1
ATOM 3611 C CA . ARG A 1 450 ? 8.706 -17.042 1.367 1.00 95.56 450 ARG A CA 1
ATOM 3612 C C . ARG A 1 450 ? 9.672 -16.133 0.607 1.00 95.56 450 ARG A C 1
ATOM 3614 O O . ARG A 1 450 ? 10.190 -16.508 -0.443 1.00 95.56 450 ARG A O 1
ATOM 3621 N N . HIS A 1 451 ? 9.939 -14.934 1.123 1.00 95.00 451 HIS A N 1
ATOM 3622 C CA . HIS A 1 451 ? 10.851 -13.994 0.472 1.00 95.00 451 HIS A CA 1
ATOM 3623 C C . HIS A 1 451 ? 12.286 -14.543 0.392 1.00 95.00 451 HIS A C 1
ATOM 3625 O O . HIS A 1 451 ? 12.936 -14.421 -0.650 1.00 95.00 451 HIS A O 1
ATOM 3631 N N . I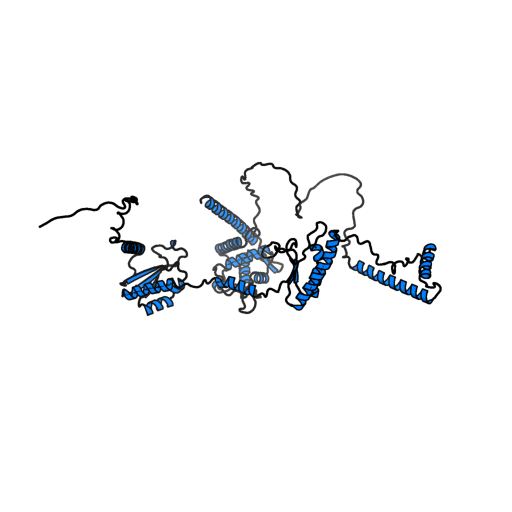LE A 1 452 ? 12.769 -15.181 1.464 1.00 94.69 452 ILE A N 1
ATOM 3632 C CA . ILE A 1 452 ? 14.105 -15.795 1.508 1.00 94.69 452 ILE A CA 1
ATOM 3633 C C . ILE A 1 452 ? 14.188 -16.990 0.553 1.00 94.69 452 ILE A C 1
ATOM 3635 O O . ILE A 1 452 ? 15.156 -17.084 -0.203 1.00 94.69 452 ILE A O 1
ATOM 3639 N N . TYR A 1 453 ? 13.153 -17.836 0.509 1.00 94.69 453 TYR A N 1
ATOM 3640 C CA . TYR A 1 453 ? 13.060 -18.959 -0.430 1.00 94.69 453 TYR A CA 1
ATOM 3641 C C . TYR A 1 453 ? 13.252 -18.506 -1.890 1.00 94.69 453 TYR A C 1
ATOM 3643 O O . TYR A 1 453 ? 14.010 -19.106 -2.651 1.00 94.69 453 TYR A O 1
ATOM 3651 N N . LEU A 1 454 ? 12.620 -17.396 -2.290 1.00 93.19 454 LEU A N 1
ATOM 3652 C CA . LEU A 1 454 ? 12.676 -16.900 -3.672 1.00 93.19 454 LEU A CA 1
ATOM 3653 C C . LEU A 1 454 ? 14.012 -16.245 -4.050 1.00 93.19 454 LEU A C 1
ATOM 3655 O O . LEU A 1 454 ? 14.426 -16.311 -5.208 1.00 93.19 454 LEU A O 1
ATOM 3659 N N . ARG A 1 455 ? 14.676 -15.576 -3.102 1.00 89.44 455 ARG A N 1
ATOM 3660 C CA . ARG A 1 455 ? 15.883 -14.763 -3.349 1.00 89.44 455 ARG A CA 1
ATOM 3661 C C . ARG A 1 455 ? 17.194 -15.467 -2.969 1.00 89.44 455 ARG A C 1
ATOM 3663 O O . ARG A 1 455 ? 18.255 -14.885 -3.170 1.00 89.44 455 ARG A O 1
ATOM 3670 N N . LYS A 1 456 ? 17.132 -16.715 -2.484 1.00 85.12 456 LYS A N 1
ATOM 3671 C CA . LYS A 1 456 ? 18.248 -17.579 -2.036 1.00 85.12 456 LYS A CA 1
ATOM 3672 C C . LYS A 1 456 ? 18.996 -17.076 -0.794 1.00 85.12 456 LYS A C 1
ATOM 3674 O O . LYS A 1 456 ? 19.066 -17.809 0.185 1.00 85.12 456 LYS A O 1
ATOM 3679 N N . SER A 1 457 ? 19.534 -15.855 -0.810 1.00 90.19 457 SER A N 1
ATOM 3680 C CA . SER A 1 457 ? 20.179 -15.227 0.353 1.00 90.19 457 SER A CA 1
ATOM 3681 C C . SER A 1 457 ? 19.673 -13.803 0.553 1.00 90.19 457 SER A C 1
ATOM 3683 O O . SER A 1 457 ? 19.676 -12.994 -0.376 1.00 90.19 457 SER A O 1
ATOM 3685 N N . VAL A 1 458 ? 19.222 -13.483 1.770 1.00 92.94 458 VAL A N 1
ATOM 3686 C CA . VAL A 1 458 ? 18.657 -12.165 2.089 1.00 92.94 458 VAL A CA 1
ATOM 3687 C C . VAL A 1 458 ? 19.155 -11.660 3.442 1.00 92.94 458 VAL A C 1
ATOM 3689 O O . VAL A 1 458 ? 19.170 -12.368 4.451 1.00 92.94 458 VAL A O 1
ATOM 3692 N N . GLY A 1 459 ? 19.552 -10.387 3.479 1.00 93.62 459 GLY A N 1
ATOM 3693 C CA . GLY A 1 459 ? 19.861 -9.661 4.710 1.00 93.62 459 GLY A CA 1
ATOM 3694 C C . GLY A 1 459 ? 18.663 -8.878 5.256 1.00 93.62 459 GLY A C 1
ATOM 3695 O O . GLY A 1 459 ? 17.776 -8.463 4.512 1.00 93.62 459 GLY A O 1
ATOM 3696 N N . VAL A 1 460 ? 18.686 -8.569 6.558 1.00 94.00 460 VAL A N 1
ATOM 3697 C CA . VAL A 1 460 ? 17.636 -7.767 7.226 1.00 94.00 460 VAL A CA 1
ATOM 3698 C C . VAL A 1 460 ? 17.441 -6.401 6.551 1.00 94.00 460 VAL A C 1
ATOM 3700 O O . VAL A 1 460 ? 16.321 -5.920 6.463 1.00 94.00 460 VAL A O 1
ATOM 3703 N N . GLY A 1 461 ? 18.502 -5.789 6.010 1.00 94.94 461 GLY A N 1
ATOM 3704 C CA . GLY A 1 461 ? 18.393 -4.519 5.280 1.00 94.94 461 GLY A CA 1
ATOM 3705 C C . GLY A 1 461 ? 17.546 -4.601 4.003 1.00 94.94 461 GLY A C 1
ATOM 3706 O O . GLY A 1 461 ? 16.863 -3.639 3.670 1.00 94.94 461 GLY A O 1
ATOM 3707 N N . SER A 1 462 ? 17.544 -5.749 3.317 1.00 94.25 462 SER A N 1
ATOM 3708 C CA . SER A 1 462 ? 16.690 -5.971 2.144 1.00 94.25 462 SER A CA 1
ATOM 3709 C C . SER A 1 462 ? 15.231 -6.164 2.554 1.00 94.25 462 SER A C 1
ATOM 3711 O O . SER A 1 462 ? 14.344 -5.559 1.958 1.00 94.25 462 SER A O 1
ATOM 3713 N N . LEU A 1 463 ? 14.985 -6.938 3.619 1.00 95.38 463 LEU A N 1
ATOM 3714 C CA . LEU A 1 463 ? 13.638 -7.145 4.170 1.00 95.38 463 LEU A CA 1
ATOM 3715 C C . LEU A 1 463 ? 12.999 -5.826 4.608 1.00 95.38 463 LEU A C 1
ATOM 3717 O O . LEU A 1 463 ? 11.839 -5.560 4.323 1.00 95.38 463 LEU A O 1
ATOM 3721 N N . VAL A 1 464 ? 13.796 -4.958 5.220 1.00 96.62 464 VAL A N 1
ATOM 3722 C CA . VAL A 1 464 ? 13.340 -3.669 5.738 1.00 96.62 464 VAL A CA 1
ATOM 3723 C C . VAL A 1 464 ? 12.943 -2.696 4.625 1.00 96.62 464 VAL A C 1
ATOM 3725 O O . VAL A 1 464 ? 12.013 -1.912 4.809 1.00 96.62 464 VAL A O 1
ATOM 3728 N N . LYS A 1 465 ? 13.604 -2.767 3.464 1.00 95.44 465 LYS A N 1
ATOM 3729 C CA . LYS A 1 465 ? 13.191 -2.034 2.259 1.00 95.44 465 LYS A CA 1
ATOM 3730 C C . LYS A 1 465 ? 11.946 -2.656 1.627 1.00 95.44 465 LYS A C 1
ATOM 3732 O O . LYS A 1 465 ? 11.051 -1.929 1.215 1.00 95.44 465 LYS A O 1
ATOM 3737 N N . PHE A 1 466 ? 11.870 -3.989 1.594 1.00 94.88 466 PHE A N 1
ATOM 3738 C CA . PHE A 1 466 ? 10.733 -4.730 1.040 1.00 94.88 466 PHE A CA 1
ATOM 3739 C C . PHE A 1 466 ? 9.434 -4.491 1.823 1.00 94.88 466 PHE A C 1
ATOM 3741 O O . PHE A 1 466 ? 8.391 -4.250 1.229 1.00 94.88 466 PHE A O 1
ATOM 3748 N N . HIS A 1 467 ? 9.499 -4.501 3.155 1.00 95.56 467 HIS A N 1
ATOM 3749 C CA . HIS A 1 467 ? 8.373 -4.179 4.036 1.00 95.56 467 HIS A CA 1
ATOM 3750 C C . HIS A 1 467 ? 8.215 -2.672 4.290 1.00 95.56 467 HIS A C 1
ATOM 3752 O O . HIS A 1 467 ? 7.320 -2.263 5.035 1.00 95.56 467 HIS A O 1
ATOM 3758 N N . GLY A 1 468 ? 9.112 -1.851 3.735 1.00 96.06 468 GLY A N 1
ATOM 3759 C CA . GLY A 1 468 ? 9.052 -0.398 3.798 1.00 96.06 468 GLY A CA 1
ATOM 3760 C C . GLY A 1 468 ? 7.898 0.155 2.966 1.00 96.06 468 GLY A C 1
ATOM 3761 O O . GLY A 1 468 ? 7.285 -0.540 2.158 1.00 96.06 468 GLY A O 1
ATOM 3762 N N . GLY A 1 469 ? 7.596 1.435 3.149 1.00 96.06 469 GLY A N 1
ATOM 3763 C CA . GLY A 1 469 ? 6.454 2.056 2.489 1.00 96.06 469 GLY A CA 1
ATOM 3764 C C . GLY A 1 469 ? 6.556 3.568 2.416 1.00 96.06 469 GLY A C 1
ATOM 3765 O O . GLY A 1 469 ? 7.452 4.185 2.993 1.00 96.06 469 GLY A O 1
ATOM 3766 N N . ALA A 1 470 ? 5.628 4.176 1.682 1.00 96.44 470 ALA A N 1
ATOM 3767 C CA . ALA A 1 470 ? 5.470 5.621 1.670 1.00 96.44 470 ALA A CA 1
ATOM 3768 C C . ALA A 1 470 ? 4.940 6.096 3.033 1.00 96.44 470 ALA A C 1
ATOM 3770 O O . ALA A 1 470 ? 3.955 5.557 3.535 1.00 96.44 470 ALA A O 1
ATOM 3771 N N . VAL A 1 471 ? 5.589 7.097 3.631 1.00 96.62 471 VAL A N 1
ATOM 3772 C CA . VAL A 1 471 ? 5.104 7.744 4.858 1.00 96.62 471 VAL A CA 1
ATOM 3773 C C . VAL A 1 471 ? 4.322 9.008 4.518 1.00 96.62 471 VAL A C 1
ATOM 3775 O O . VAL A 1 471 ? 4.803 9.841 3.744 1.00 96.62 471 VAL A O 1
ATOM 3778 N N . ASN A 1 472 ? 3.145 9.166 5.125 1.00 94.88 472 ASN A N 1
ATOM 3779 C CA . ASN A 1 472 ? 2.405 10.420 5.099 1.00 94.88 472 ASN A CA 1
ATOM 3780 C C . ASN A 1 472 ? 3.125 11.455 5.975 1.00 94.88 472 ASN A C 1
ATOM 3782 O O . ASN A 1 472 ? 3.370 11.223 7.158 1.00 94.88 472 ASN A O 1
ATOM 3786 N N . ARG A 1 473 ? 3.511 12.593 5.389 1.00 95.31 473 ARG A N 1
ATOM 3787 C CA . ARG A 1 473 ? 4.214 13.687 6.084 1.00 95.31 473 ARG A CA 1
ATOM 3788 C C . ARG A 1 473 ? 3.310 14.909 6.279 1.00 95.31 473 ARG A C 1
ATOM 3790 O O . ARG A 1 473 ? 3.815 16.026 6.410 1.00 95.31 473 ARG A O 1
ATOM 3797 N N . GLY A 1 474 ? 1.992 14.709 6.253 1.00 95.06 474 GLY A N 1
ATOM 3798 C CA . GLY A 1 474 ? 0.994 15.772 6.295 1.00 95.06 474 GLY A CA 1
ATOM 3799 C C . GLY A 1 474 ? 0.969 16.540 4.976 1.00 95.06 474 GLY A C 1
ATOM 3800 O O . GLY A 1 474 ? 0.713 15.971 3.922 1.00 95.06 474 GLY A O 1
ATOM 3801 N N . HIS A 1 475 ? 1.279 17.835 5.020 1.00 95.69 475 HIS A N 1
ATOM 3802 C CA . HIS A 1 475 ? 1.280 18.693 3.829 1.00 95.69 475 HIS A CA 1
ATOM 3803 C C . HIS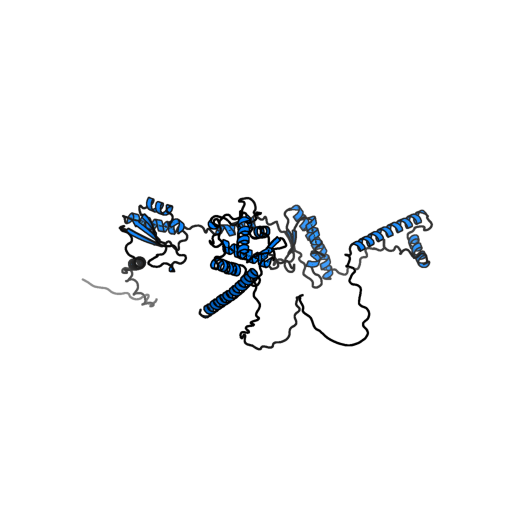 A 1 475 ? 2.521 18.505 2.926 1.00 95.69 475 HIS A C 1
ATOM 3805 O O . HIS A 1 475 ? 2.579 19.021 1.811 1.00 95.69 475 HIS A O 1
ATOM 3811 N N . ARG A 1 476 ? 3.559 17.796 3.391 1.00 96.44 476 ARG A N 1
ATOM 3812 C CA . ARG A 1 476 ? 4.762 17.525 2.583 1.00 96.44 476 ARG A CA 1
ATOM 3813 C C . ARG A 1 476 ? 4.570 16.257 1.737 1.00 96.44 476 ARG A C 1
ATOM 3815 O O . ARG A 1 476 ? 3.965 15.310 2.237 1.00 96.44 476 ARG A O 1
ATOM 3822 N N . PRO A 1 477 ? 5.140 16.185 0.515 1.00 97.38 477 PRO A N 1
ATOM 3823 C CA . PRO A 1 477 ? 5.049 14.995 -0.328 1.00 97.38 477 PRO A CA 1
ATOM 3824 C C . PRO A 1 477 ? 5.506 13.709 0.366 1.00 97.38 477 PRO A C 1
ATOM 3826 O O . PRO A 1 477 ? 6.390 13.720 1.235 1.00 97.38 477 PRO A O 1
ATOM 3829 N N . TYR A 1 478 ? 4.915 12.595 -0.064 1.00 96.94 478 TYR A N 1
ATOM 3830 C CA . TYR A 1 478 ? 5.261 11.255 0.393 1.00 96.94 478 TYR A CA 1
ATOM 3831 C C . TYR A 1 478 ? 6.708 10.902 0.035 1.00 96.94 478 TYR A C 1
ATOM 3833 O O . TYR A 1 478 ? 7.177 11.172 -1.068 1.00 96.94 478 TYR A O 1
ATOM 3841 N N . HIS A 1 479 ? 7.403 10.241 0.959 1.00 96.31 479 HIS A N 1
ATOM 3842 C CA . HIS A 1 479 ? 8.707 9.629 0.699 1.00 96.31 479 HIS A CA 1
ATOM 3843 C C . HIS A 1 479 ? 8.733 8.202 1.229 1.00 96.31 479 HIS A C 1
ATOM 3845 O O . HIS A 1 479 ? 8.055 7.882 2.207 1.00 96.31 479 HIS A O 1
ATOM 3851 N N . HIS A 1 480 ? 9.548 7.354 0.609 1.00 96.69 480 HIS A N 1
ATOM 3852 C CA . HIS A 1 480 ? 9.781 6.005 1.102 1.00 96.69 480 HIS A CA 1
ATOM 3853 C C . HIS A 1 480 ? 10.516 6.033 2.450 1.00 96.69 480 HIS A C 1
ATOM 3855 O O . HIS A 1 480 ? 11.469 6.792 2.653 1.00 96.69 480 HIS A O 1
ATOM 3861 N N . ARG A 1 481 ? 10.077 5.180 3.371 1.00 96.50 481 ARG A N 1
ATOM 3862 C CA . ARG A 1 481 ? 10.734 4.903 4.642 1.00 96.50 481 ARG A CA 1
ATOM 3863 C C . ARG A 1 481 ? 10.777 3.399 4.875 1.00 96.50 481 ARG A C 1
ATOM 3865 O O . ARG A 1 481 ? 9.767 2.704 4.776 1.00 96.50 481 ARG A O 1
ATOM 3872 N N . ASP A 1 482 ? 11.957 2.959 5.278 1.00 97.19 482 ASP A N 1
ATOM 3873 C CA . ASP A 1 482 ? 12.252 1.623 5.774 1.00 97.19 482 ASP A CA 1
ATOM 3874 C C . ASP A 1 482 ? 11.256 1.155 6.860 1.00 97.19 482 ASP A C 1
ATOM 3876 O O . ASP A 1 482 ? 10.741 1.942 7.666 1.00 97.19 482 ASP A O 1
ATOM 3880 N N . ALA A 1 483 ? 10.999 -0.153 6.906 1.00 96.69 483 ALA A N 1
ATOM 3881 C CA . ALA A 1 483 ? 10.284 -0.801 8.003 1.00 96.69 483 ALA A CA 1
ATOM 3882 C C . ALA A 1 483 ? 11.114 -0.873 9.301 1.00 96.69 483 ALA A C 1
ATOM 3884 O O . ALA A 1 483 ? 12.286 -0.486 9.366 1.00 96.69 483 ALA A O 1
ATOM 3885 N N . SER A 1 484 ? 10.511 -1.387 10.377 1.00 95.25 484 SER A N 1
ATOM 3886 C CA . SER A 1 484 ? 11.238 -1.605 11.627 1.00 95.25 484 SER A CA 1
ATOM 3887 C C . SER A 1 484 ? 12.238 -2.756 11.493 1.00 95.25 484 SER A C 1
ATOM 3889 O O . SER A 1 484 ? 11.863 -3.926 11.430 1.00 95.25 484 SER A O 1
ATOM 3891 N N . ARG A 1 485 ? 13.538 -2.434 11.563 1.00 96.12 485 ARG A N 1
ATOM 3892 C CA . ARG A 1 485 ? 14.623 -3.436 11.582 1.00 96.12 485 ARG A CA 1
ATOM 3893 C C . ARG A 1 485 ? 14.519 -4.406 12.759 1.00 96.12 485 ARG A C 1
ATOM 3895 O O . ARG A 1 485 ? 15.044 -5.512 12.678 1.00 96.12 485 ARG A O 1
ATOM 3902 N N . GLY A 1 486 ? 13.924 -3.973 13.872 1.00 94.56 486 GLY A N 1
ATOM 3903 C CA . GLY A 1 486 ? 13.777 -4.788 15.078 1.00 94.56 486 GLY A CA 1
ATOM 3904 C C . GLY A 1 486 ? 12.844 -5.973 14.854 1.00 94.56 486 GLY A C 1
ATOM 3905 O O . GLY A 1 486 ? 13.208 -7.098 15.186 1.00 94.56 486 GLY A O 1
ATOM 3906 N N . VAL A 1 487 ? 11.696 -5.720 14.222 1.00 94.75 487 VAL A N 1
ATOM 3907 C CA . VAL A 1 487 ? 10.677 -6.739 13.946 1.00 94.75 487 VAL A CA 1
ATOM 3908 C C . VAL A 1 487 ? 11.241 -7.812 13.016 1.00 94.75 487 VAL A C 1
ATOM 3910 O O . VAL A 1 487 ? 11.290 -8.981 13.392 1.00 94.75 487 VAL A O 1
ATOM 3913 N N . ASP A 1 488 ? 11.762 -7.413 11.853 1.00 95.31 488 ASP A N 1
ATOM 3914 C CA . ASP A 1 488 ? 12.240 -8.367 10.845 1.00 95.31 488 ASP A CA 1
ATOM 3915 C C . ASP A 1 488 ? 13.461 -9.158 11.343 1.00 95.31 488 ASP A C 1
ATOM 3917 O O . ASP A 1 488 ? 13.587 -10.353 11.086 1.00 95.31 488 ASP A O 1
ATOM 3921 N N . ARG A 1 489 ? 14.345 -8.532 12.136 1.00 95.19 489 ARG A N 1
ATOM 3922 C CA . ARG A 1 489 ? 15.476 -9.236 12.760 1.00 95.19 489 ARG A CA 1
ATOM 3923 C C . ARG A 1 489 ? 15.010 -10.318 13.729 1.00 95.19 489 ARG A C 1
ATOM 3925 O O . ARG A 1 489 ? 15.590 -11.399 13.730 1.00 95.19 489 ARG A O 1
ATOM 3932 N N . ARG A 1 490 ? 14.012 -10.024 14.564 1.00 95.19 490 ARG A N 1
ATOM 3933 C CA . ARG A 1 490 ? 13.495 -10.973 15.559 1.00 95.19 490 ARG A CA 1
ATOM 3934 C C . ARG A 1 490 ? 12.786 -12.138 14.884 1.00 95.19 490 ARG A C 1
ATOM 3936 O O . ARG A 1 490 ? 13.066 -13.271 15.237 1.00 95.19 490 ARG A O 1
ATOM 3943 N N . VAL A 1 491 ? 11.992 -11.868 13.850 1.00 95.62 491 VAL A N 1
ATOM 3944 C CA . VAL A 1 491 ? 11.365 -12.904 13.014 1.00 95.62 491 VAL A CA 1
ATOM 3945 C C . VAL A 1 491 ? 12.409 -13.850 12.418 1.00 95.62 491 VAL A C 1
ATOM 3947 O O . VAL A 1 491 ? 12.287 -15.065 12.538 1.00 95.62 491 VAL A O 1
ATOM 3950 N N . VAL A 1 492 ? 13.471 -13.302 11.824 1.00 95.12 492 VAL A N 1
ATOM 3951 C CA . VAL A 1 492 ? 14.550 -14.113 11.246 1.00 95.12 492 VAL A CA 1
ATOM 3952 C C . VAL A 1 492 ? 15.270 -14.941 12.314 1.00 95.12 492 VAL A C 1
ATOM 3954 O O . VAL A 1 492 ? 15.569 -16.102 12.066 1.00 95.12 492 VAL A O 1
ATOM 3957 N N . GLN A 1 493 ? 15.514 -14.380 13.503 1.00 94.38 493 GLN A N 1
ATOM 3958 C CA . GLN A 1 493 ? 16.096 -15.123 14.628 1.00 94.38 493 GLN A CA 1
ATOM 3959 C C . GLN A 1 493 ? 15.183 -16.262 15.101 1.00 94.38 493 GLN A C 1
ATOM 3961 O O . GLN A 1 493 ? 15.677 -17.348 15.382 1.00 94.38 493 GLN A O 1
ATOM 3966 N N . SER A 1 494 ? 13.868 -16.045 15.168 1.00 94.62 494 SER A N 1
ATOM 3967 C CA . SER A 1 494 ? 12.907 -17.087 15.549 1.00 94.62 494 SER A CA 1
ATOM 3968 C C . SER A 1 494 ? 12.846 -18.212 14.512 1.00 94.62 494 SER A C 1
ATOM 3970 O O . SER A 1 494 ? 12.865 -19.381 14.880 1.00 94.62 494 SER A O 1
ATOM 3972 N N . LEU A 1 495 ? 12.852 -17.886 13.216 1.00 94.56 495 LEU A N 1
ATOM 3973 C CA . LEU A 1 495 ? 12.892 -18.885 12.139 1.00 94.56 495 LEU A CA 1
ATOM 3974 C C . LEU A 1 495 ? 14.228 -19.650 12.082 1.00 94.56 495 LEU A C 1
ATOM 3976 O O . LEU A 1 495 ? 14.248 -20.827 11.728 1.00 94.56 495 LEU A O 1
ATOM 3980 N N . GLU A 1 496 ? 15.333 -18.999 12.453 1.00 94.25 496 GLU A N 1
ATOM 3981 C CA . GLU A 1 496 ? 16.650 -19.630 12.610 1.00 94.25 496 GLU A CA 1
ATOM 3982 C C . GLU A 1 496 ? 16.653 -20.618 13.788 1.00 94.25 496 GLU A C 1
ATOM 3984 O O . GLU A 1 496 ? 17.113 -21.744 13.632 1.00 94.25 496 GLU A O 1
ATOM 3989 N N . LYS A 1 497 ? 16.061 -20.253 14.937 1.00 93.81 497 LYS A N 1
ATOM 3990 C CA . LYS A 1 497 ? 15.918 -21.156 16.098 1.00 93.81 497 LYS A CA 1
ATOM 3991 C C . LYS A 1 497 ? 15.133 -22.431 15.771 1.00 93.81 497 LYS A C 1
ATOM 3993 O O . LYS A 1 497 ? 15.443 -23.484 16.313 1.00 93.81 497 LYS A O 1
ATOM 3998 N N . ILE A 1 498 ? 14.124 -22.338 14.904 1.00 92.19 498 ILE A N 1
ATOM 3999 C CA . ILE A 1 498 ? 13.302 -23.488 14.483 1.00 92.19 498 ILE A CA 1
ATOM 4000 C C . ILE A 1 498 ? 14.047 -24.375 13.474 1.00 92.19 498 ILE A C 1
ATOM 4002 O O . ILE A 1 498 ? 13.667 -25.524 13.273 1.00 92.19 498 ILE A O 1
ATOM 4006 N N . GLY A 1 499 ? 15.114 -23.863 12.853 1.00 92.62 499 GLY A N 1
ATOM 4007 C CA . GLY A 1 499 ? 15.869 -24.570 11.820 1.00 92.62 499 GLY A CA 1
ATOM 4008 C C . GLY A 1 499 ? 15.278 -24.432 10.417 1.00 92.62 499 GLY A C 1
ATOM 4009 O O . GLY A 1 499 ? 15.724 -25.122 9.507 1.00 92.62 499 GLY A O 1
ATOM 4010 N N . VAL A 1 500 ? 14.310 -23.531 10.203 1.00 93.50 500 VAL A N 1
ATOM 4011 C CA . VAL A 1 500 ? 13.788 -23.207 8.858 1.00 93.50 500 VAL A CA 1
ATOM 4012 C C . VAL A 1 500 ? 14.808 -22.383 8.071 1.00 93.50 500 VAL A C 1
ATOM 4014 O O . VAL A 1 500 ? 14.952 -22.543 6.860 1.00 93.50 500 VAL A O 1
ATOM 4017 N N . LEU A 1 501 ? 15.531 -21.494 8.756 1.00 95.12 501 LEU A N 1
ATOM 4018 C CA . LEU A 1 501 ? 16.577 -20.658 8.171 1.00 95.12 501 LEU A CA 1
ATOM 4019 C C . LEU A 1 501 ? 17.953 -21.041 8.703 1.00 95.12 501 LEU A C 1
ATOM 4021 O O . LEU A 1 501 ? 18.105 -21.418 9.861 1.00 95.12 501 LEU A O 1
ATOM 4025 N N . GLU A 1 502 ? 18.968 -20.832 7.875 1.00 94.06 502 GLU A N 1
ATOM 4026 C CA . GLU A 1 502 ? 20.371 -20.981 8.240 1.00 94.06 502 GLU A CA 1
ATOM 4027 C C . GLU A 1 502 ? 21.193 -19.764 7.781 1.00 94.06 502 GLU A C 1
ATOM 4029 O O . GLU A 1 502 ? 20.794 -18.984 6.903 1.00 94.06 502 GLU A O 1
ATOM 4034 N N . LYS A 1 503 ? 22.360 -19.563 8.397 1.00 92.88 503 LYS A N 1
ATOM 4035 C CA . LYS A 1 503 ? 23.264 -18.470 8.019 1.00 92.88 503 LYS A CA 1
ATOM 4036 C C . LYS A 1 503 ? 23.934 -18.795 6.687 1.00 92.88 503 LYS A C 1
ATOM 4038 O O . LYS A 1 503 ? 24.523 -19.861 6.522 1.00 92.88 503 LYS A O 1
ATOM 4043 N N . ALA A 1 504 ? 23.857 -17.860 5.744 1.00 90.56 504 ALA A N 1
ATOM 4044 C CA . ALA A 1 504 ? 24.530 -17.998 4.459 1.00 90.56 504 ALA A CA 1
ATOM 4045 C C . ALA A 1 504 ? 26.039 -17.720 4.594 1.00 90.56 504 ALA A C 1
ATOM 4047 O O . ALA A 1 504 ? 26.439 -16.894 5.416 1.00 90.56 504 ALA A O 1
ATOM 4048 N N . VAL A 1 505 ? 26.862 -18.379 3.766 1.00 88.25 505 VAL A N 1
ATOM 4049 C CA . VAL A 1 505 ? 28.319 -18.135 3.709 1.00 88.25 505 VAL A CA 1
ATOM 4050 C C . VAL A 1 505 ? 28.595 -16.719 3.194 1.00 88.25 505 VAL A C 1
ATOM 4052 O O . VAL A 1 505 ? 29.391 -15.995 3.778 1.00 88.25 505 VAL A O 1
ATOM 4055 N N . ASP A 1 506 ? 27.824 -16.282 2.195 1.00 83.19 506 ASP A N 1
ATOM 4056 C CA . ASP A 1 506 ? 27.927 -14.958 1.559 1.00 83.19 506 ASP A CA 1
ATOM 4057 C C . ASP A 1 506 ? 27.308 -13.819 2.395 1.00 83.19 506 ASP A C 1
ATOM 4059 O O . ASP A 1 506 ? 27.087 -12.706 1.915 1.00 83.19 506 ASP A O 1
ATOM 4063 N N . GLY A 1 507 ? 26.988 -14.096 3.663 1.00 85.88 507 GLY A N 1
ATOM 4064 C CA . GLY A 1 507 ? 26.251 -13.196 4.538 1.00 85.88 507 GLY A CA 1
ATOM 4065 C C . GLY A 1 507 ? 24.742 -13.206 4.275 1.00 85.88 507 GLY A C 1
ATOM 4066 O O . GLY A 1 507 ? 24.250 -13.582 3.214 1.00 85.88 507 GLY A O 1
ATOM 4067 N N . GLY A 1 508 ? 23.970 -12.803 5.288 1.00 90.00 508 GLY A N 1
ATOM 4068 C CA . GLY A 1 508 ? 22.509 -12.913 5.255 1.00 90.00 508 GLY A CA 1
ATOM 4069 C C . GLY A 1 508 ? 22.008 -14.274 5.743 1.00 90.00 508 GLY A C 1
ATOM 4070 O O . GLY A 1 508 ? 22.658 -14.933 6.556 1.00 90.00 508 GLY A O 1
ATOM 4071 N N . ARG A 1 509 ? 20.782 -14.628 5.352 1.00 93.25 509 ARG A N 1
ATOM 4072 C CA . ARG A 1 509 ? 20.125 -15.891 5.706 1.00 93.25 509 ARG A CA 1
ATOM 4073 C C . ARG A 1 509 ? 19.627 -16.563 4.442 1.00 93.25 509 ARG A C 1
ATOM 4075 O O . ARG A 1 509 ? 19.096 -15.883 3.561 1.00 93.25 509 ARG A O 1
ATOM 4082 N N . ARG A 1 510 ? 19.790 -17.879 4.400 1.00 94.44 510 ARG A N 1
ATOM 4083 C CA . ARG A 1 510 ? 19.262 -18.762 3.365 1.00 94.44 510 ARG A CA 1
ATOM 4084 C C . ARG A 1 510 ? 18.275 -19.743 3.993 1.00 94.44 510 ARG A C 1
ATOM 4086 O O . ARG A 1 510 ? 18.282 -19.938 5.209 1.00 94.44 510 ARG A O 1
ATOM 4093 N N . ILE A 1 511 ? 17.400 -20.305 3.171 1.00 95.00 511 ILE A N 1
ATOM 4094 C CA . ILE A 1 511 ? 16.499 -21.373 3.609 1.00 95.00 511 ILE A CA 1
ATOM 4095 C C . ILE A 1 511 ? 17.313 -22.652 3.847 1.00 95.00 511 ILE A C 1
ATOM 4097 O O . ILE A 1 511 ? 18.220 -22.939 3.066 1.00 95.00 511 ILE A O 1
ATOM 4101 N N . SER A 1 512 ? 17.017 -23.388 4.919 1.00 95.62 512 SER A N 1
ATOM 4102 C CA . SER A 1 512 ? 17.614 -24.704 5.159 1.00 95.62 512 SER A CA 1
ATOM 4103 C C . SER A 1 512 ? 16.953 -25.769 4.278 1.00 95.62 512 SER A C 1
ATOM 4105 O O . SER A 1 512 ? 15.858 -25.570 3.745 1.00 95.62 512 SER A O 1
ATOM 4107 N N . GLN A 1 513 ? 17.584 -26.937 4.149 1.00 93.50 513 GLN A N 1
ATOM 4108 C CA . GLN A 1 513 ? 16.990 -28.064 3.423 1.00 93.50 513 GLN A CA 1
ATOM 4109 C C . GLN A 1 513 ? 15.691 -28.566 4.082 1.00 93.50 513 GLN A C 1
ATOM 4111 O O . GLN A 1 513 ? 14.771 -29.002 3.391 1.00 93.50 513 GLN A O 1
ATOM 4116 N N . ASP A 1 514 ? 15.596 -28.478 5.409 1.00 93.19 514 ASP A N 1
ATOM 4117 C CA . ASP A 1 514 ? 14.396 -28.850 6.166 1.00 93.19 514 ASP A CA 1
ATOM 4118 C C . ASP A 1 514 ? 13.281 -27.823 5.967 1.00 93.19 514 ASP A C 1
ATOM 4120 O O . ASP A 1 514 ? 12.144 -28.195 5.687 1.00 93.19 514 ASP A O 1
ATOM 4124 N N . GLY A 1 515 ? 13.625 -26.533 6.013 1.00 93.31 515 GLY A N 1
ATOM 4125 C CA . GLY A 1 515 ? 12.698 -25.442 5.734 1.00 93.31 515 GLY A CA 1
ATOM 4126 C C . GLY A 1 515 ? 12.167 -25.482 4.303 1.00 93.31 515 GLY A C 1
ATOM 4127 O O . GLY A 1 515 ? 10.987 -25.231 4.084 1.00 93.31 515 GLY A O 1
ATOM 4128 N N . MET A 1 516 ? 13.003 -25.847 3.328 1.00 93.75 516 MET A N 1
ATOM 4129 C CA . MET A 1 516 ? 12.577 -26.010 1.937 1.00 93.75 516 MET A CA 1
ATOM 4130 C C . MET A 1 516 ? 11.524 -27.119 1.800 1.00 93.75 516 MET A C 1
ATOM 4132 O O . MET A 1 516 ? 10.479 -26.893 1.200 1.00 93.75 516 MET A O 1
ATOM 4136 N N . ARG A 1 517 ? 11.759 -28.278 2.431 1.00 93.69 517 ARG A N 1
ATOM 4137 C CA . ARG A 1 517 ? 10.807 -29.401 2.441 1.00 93.69 517 ARG A CA 1
ATOM 4138 C C . ARG A 1 517 ? 9.483 -29.054 3.120 1.00 93.69 517 ARG A C 1
ATOM 4140 O O . ARG A 1 517 ? 8.438 -29.481 2.641 1.00 93.69 517 ARG A O 1
ATOM 4147 N N . ASP A 1 518 ? 9.526 -28.309 4.223 1.00 93.06 518 ASP A N 1
ATOM 4148 C CA . ASP A 1 518 ? 8.322 -27.889 4.950 1.00 93.06 518 ASP A CA 1
ATOM 4149 C C . ASP A 1 518 ? 7.480 -26.905 4.125 1.00 93.06 518 ASP A C 1
ATOM 4151 O O . ASP A 1 518 ? 6.282 -27.107 3.937 1.00 93.06 518 ASP A O 1
ATOM 4155 N N . LEU A 1 519 ? 8.122 -25.888 3.539 1.00 94.50 519 LEU A N 1
ATOM 4156 C CA . LEU A 1 519 ? 7.447 -24.907 2.688 1.00 94.50 519 LEU A CA 1
ATOM 4157 C C . LEU A 1 519 ? 6.852 -25.550 1.426 1.00 94.50 519 LEU A C 1
ATOM 4159 O O . LEU A 1 519 ? 5.724 -25.224 1.068 1.00 94.50 519 LEU A O 1
ATOM 4163 N N . ASP A 1 520 ? 7.573 -26.461 0.766 1.00 94.50 520 ASP A N 1
ATOM 4164 C CA . ASP A 1 520 ? 7.077 -27.137 -0.440 1.00 94.50 520 ASP A CA 1
ATOM 4165 C C . ASP A 1 520 ? 5.911 -28.095 -0.121 1.00 94.50 520 ASP A C 1
ATOM 4167 O O . ASP A 1 520 ? 4.947 -28.161 -0.882 1.00 94.50 520 ASP A O 1
ATOM 4171 N N . ARG A 1 521 ? 5.923 -28.776 1.036 1.00 93.44 521 ARG A N 1
ATOM 4172 C CA . ARG A 1 521 ? 4.782 -29.598 1.487 1.00 93.44 521 ARG A CA 1
ATOM 4173 C C . ARG A 1 521 ? 3.533 -28.751 1.721 1.00 93.44 521 ARG A C 1
ATOM 4175 O O . ARG A 1 521 ? 2.439 -29.156 1.353 1.00 93.44 521 ARG A O 1
ATOM 4182 N N . ILE A 1 522 ? 3.702 -27.582 2.329 1.00 94.56 522 ILE A N 1
ATOM 4183 C CA . ILE A 1 522 ? 2.587 -26.674 2.619 1.00 94.56 522 ILE A CA 1
ATOM 4184 C C . ILE A 1 522 ? 2.088 -26.009 1.333 1.00 94.56 522 ILE A C 1
ATOM 4186 O O . ILE A 1 522 ? 0.896 -25.777 1.179 1.00 94.56 522 ILE A O 1
ATOM 4190 N N . ALA A 1 523 ? 2.973 -25.752 0.368 1.00 94.56 523 ALA A N 1
ATOM 4191 C CA . ALA A 1 523 ? 2.564 -25.325 -0.964 1.00 94.56 523 ALA A CA 1
ATOM 4192 C C . ALA A 1 523 ? 1.685 -26.386 -1.649 1.00 94.56 523 ALA A C 1
ATOM 4194 O O . ALA A 1 523 ? 0.657 -26.030 -2.216 1.00 94.56 523 ALA A O 1
ATOM 4195 N N . ALA A 1 524 ? 2.040 -27.671 -1.545 1.00 93.06 524 ALA A N 1
ATOM 4196 C CA . ALA A 1 524 ? 1.215 -28.758 -2.071 1.00 93.06 524 ALA A CA 1
ATOM 4197 C C . ALA A 1 524 ? -0.169 -28.812 -1.402 1.00 93.06 524 ALA A C 1
ATOM 4199 O O . ALA A 1 524 ? -1.167 -28.841 -2.114 1.00 93.06 524 ALA A O 1
ATOM 4200 N N . SER A 1 525 ? -0.246 -28.705 -0.067 1.00 91.56 525 SER A N 1
ATOM 4201 C CA . SER A 1 525 ? -1.542 -28.716 0.630 1.00 91.56 525 SER A CA 1
ATOM 4202 C C . SER A 1 525 ? -2.439 -27.537 0.251 1.00 91.56 525 SER A C 1
ATOM 4204 O O . SER A 1 525 ? -3.648 -27.686 0.232 1.00 91.56 525 SER A O 1
ATOM 4206 N N . VAL A 1 526 ? -1.867 -26.366 -0.059 1.00 93.44 526 VAL A N 1
ATOM 4207 C CA . VAL A 1 526 ? -2.655 -25.197 -0.500 1.00 93.44 526 VAL A CA 1
ATOM 4208 C C . VAL A 1 526 ? -3.255 -25.408 -1.890 1.00 93.44 526 VAL A C 1
ATOM 4210 O O . VAL A 1 526 ? -4.341 -24.914 -2.168 1.00 93.44 526 VAL A O 1
ATOM 4213 N N . VAL A 1 527 ? -2.548 -26.116 -2.774 1.00 90.06 527 VAL A N 1
ATOM 4214 C CA . VAL A 1 527 ? -3.088 -26.471 -4.095 1.00 90.06 527 VAL A CA 1
ATOM 4215 C C . VAL A 1 527 ? -4.197 -27.509 -3.961 1.00 90.06 527 VAL A C 1
ATOM 4217 O O . VAL A 1 527 ? -5.183 -27.421 -4.678 1.00 90.06 527 VAL A O 1
ATOM 4220 N N . GLU A 1 528 ? -4.052 -28.465 -3.043 1.00 87.31 528 GLU A N 1
ATOM 4221 C CA . GLU A 1 528 ? -5.104 -29.443 -2.745 1.00 87.31 528 GLU A CA 1
ATOM 4222 C C . GLU A 1 528 ? -6.367 -28.750 -2.224 1.00 87.31 528 GLU A C 1
ATOM 4224 O O . GLU A 1 528 ? -7.416 -28.903 -2.839 1.00 87.31 528 GLU A O 1
ATOM 4229 N N . THR A 1 529 ? -6.255 -27.895 -1.200 1.00 86.94 529 THR A N 1
ATOM 4230 C CA . THR A 1 529 ? -7.416 -27.167 -0.657 1.00 86.94 529 THR A CA 1
ATOM 4231 C C . THR A 1 529 ? -8.047 -26.215 -1.669 1.00 86.94 529 THR A C 1
ATOM 4233 O O . THR A 1 529 ? -9.260 -26.090 -1.708 1.00 86.94 529 THR A O 1
ATOM 4236 N N . GLY A 1 530 ? -7.244 -25.554 -2.512 1.00 82.00 530 GLY A N 1
ATOM 4237 C CA . GLY A 1 530 ? -7.783 -24.660 -3.540 1.00 82.00 530 GLY A CA 1
ATOM 4238 C C . GLY A 1 530 ? -8.595 -25.396 -4.609 1.00 82.00 530 GLY A C 1
ATOM 4239 O O . GLY A 1 530 ? -9.583 -24.862 -5.090 1.00 82.00 530 GLY A O 1
ATOM 4240 N N . ASN A 1 531 ? -8.211 -26.629 -4.954 1.00 79.38 531 ASN A N 1
ATOM 4241 C CA . ASN A 1 531 ? -8.992 -27.444 -5.886 1.00 79.38 531 ASN A CA 1
ATOM 4242 C C . ASN A 1 531 ? -10.285 -27.980 -5.244 1.00 79.38 531 ASN A C 1
ATOM 4244 O O . ASN A 1 531 ? -11.258 -28.186 -5.959 1.00 79.38 531 ASN A O 1
ATOM 4248 N N . GLU A 1 532 ? -10.279 -28.251 -3.933 1.00 78.56 532 GLU A N 1
ATOM 4249 C CA . GLU A 1 532 ? -11.473 -28.680 -3.185 1.00 78.56 532 GLU A CA 1
ATOM 4250 C C . GLU A 1 532 ? -12.511 -27.547 -3.118 1.00 78.56 532 GLU A C 1
ATOM 4252 O O . GLU A 1 532 ? -13.672 -27.771 -3.449 1.00 78.56 532 GLU A O 1
ATOM 4257 N N . GLU A 1 533 ? -12.080 -26.320 -2.800 1.00 75.88 533 GLU A N 1
ATOM 4258 C CA . GLU A 1 533 ? -12.946 -25.129 -2.800 1.00 75.88 533 GLU A CA 1
ATOM 4259 C C . GLU A 1 533 ? -13.555 -24.868 -4.192 1.00 75.88 533 GLU A C 1
ATOM 4261 O O . GLU A 1 533 ? -14.754 -24.635 -4.301 1.00 75.88 533 GLU A O 1
ATOM 4266 N N . GLU A 1 534 ? -12.762 -24.984 -5.267 1.00 71.94 534 GLU A N 1
ATOM 4267 C CA . GLU A 1 534 ? -13.269 -24.848 -6.644 1.00 71.94 534 GLU A CA 1
ATOM 4268 C C . GLU A 1 534 ? -14.305 -25.931 -7.003 1.00 71.94 534 GLU A C 1
ATOM 4270 O O . GLU A 1 534 ? -15.242 -25.652 -7.745 1.00 71.94 534 GLU A O 1
ATOM 4275 N N . SER A 1 535 ? -14.170 -27.159 -6.485 1.00 70.56 535 SER A N 1
ATOM 4276 C CA . SER A 1 535 ? -15.149 -28.224 -6.750 1.00 70.56 535 SER A CA 1
ATOM 4277 C C . SER A 1 535 ? -16.460 -28.068 -5.982 1.00 70.56 535 SER A C 1
ATOM 4279 O O . SER A 1 535 ? -17.498 -28.456 -6.502 1.00 70.56 535 SER A O 1
ATOM 4281 N N . GLU A 1 536 ? -16.427 -27.498 -4.775 1.00 70.12 536 GLU A N 1
ATOM 4282 C CA . GLU A 1 536 ? -17.640 -27.234 -3.989 1.00 70.12 536 GLU A CA 1
ATOM 4283 C C . GLU A 1 536 ? -18.450 -26.075 -4.595 1.00 70.12 536 GLU A C 1
ATOM 4285 O O . GLU A 1 536 ? -19.671 -26.161 -4.682 1.00 70.12 536 GLU A O 1
ATOM 4290 N N . GLU A 1 537 ? -17.781 -25.032 -5.103 1.00 66.75 537 GLU A N 1
ATOM 4291 C CA . GLU A 1 537 ? -18.451 -23.918 -5.792 1.00 66.75 537 GLU A CA 1
ATOM 4292 C C . GLU A 1 537 ? -19.112 -24.353 -7.117 1.00 66.75 537 GLU A C 1
ATOM 4294 O O . GLU A 1 537 ? -20.179 -23.849 -7.459 1.00 66.75 537 GLU A O 1
ATOM 4299 N N . GLU A 1 538 ? -18.521 -25.302 -7.857 1.00 62.00 538 GLU A N 1
ATOM 4300 C CA . GLU A 1 538 ? -19.122 -25.841 -9.091 1.00 62.00 538 GLU A CA 1
ATOM 4301 C C . GLU A 1 538 ? -20.343 -26.747 -8.824 1.00 62.00 538 GLU A C 1
ATOM 4303 O O . GLU A 1 538 ? -21.227 -26.824 -9.674 1.00 62.00 538 GLU A O 1
ATOM 4308 N N . GLU A 1 539 ? -20.415 -27.423 -7.670 1.00 59.78 539 GLU A N 1
ATOM 4309 C CA . GLU A 1 539 ? -21.577 -28.248 -7.296 1.00 59.78 539 GLU A CA 1
ATOM 4310 C C . GLU A 1 539 ? -22.781 -27.394 -6.856 1.00 59.78 539 GLU A C 1
ATOM 4312 O O . GLU A 1 539 ? -23.918 -27.746 -7.169 1.00 59.78 539 GLU A O 1
ATOM 4317 N N . ASP A 1 540 ? -22.548 -26.251 -6.201 1.00 56.50 540 ASP A N 1
ATOM 4318 C CA . ASP A 1 540 ? -23.616 -25.342 -5.757 1.00 56.50 540 ASP A CA 1
ATOM 4319 C C . ASP A 1 540 ? -24.275 -24.568 -6.925 1.00 56.50 540 ASP A C 1
ATOM 4321 O O . ASP A 1 540 ? -25.470 -24.268 -6.871 1.00 56.50 540 ASP A O 1
ATOM 4325 N N . ASP A 1 541 ? -23.532 -24.277 -8.002 1.00 57.47 541 ASP A N 1
ATOM 4326 C CA . ASP A 1 541 ? -24.040 -23.584 -9.201 1.00 57.47 541 ASP A CA 1
ATOM 4327 C C . ASP A 1 541 ? -24.943 -24.475 -10.089 1.00 57.47 541 ASP A C 1
ATOM 4329 O O . ASP A 1 541 ? -25.725 -23.958 -10.892 1.00 57.47 541 ASP A O 1
ATOM 4333 N N . ASP A 1 542 ? -24.852 -25.806 -9.969 1.00 55.22 542 ASP A N 1
ATOM 4334 C CA . ASP A 1 542 ? -25.689 -26.762 -10.716 1.00 55.22 542 ASP A CA 1
ATOM 4335 C C . ASP A 1 542 ? -27.064 -27.013 -10.040 1.00 55.22 542 ASP A C 1
ATOM 4337 O O . ASP A 1 542 ? -27.962 -27.590 -10.669 1.00 55.22 542 ASP A O 1
ATOM 4341 N N . ASP A 1 543 ? -27.248 -26.559 -8.791 1.00 51.75 543 ASP A N 1
ATOM 4342 C CA . ASP A 1 543 ? -28.460 -26.741 -7.973 1.00 51.75 543 ASP A CA 1
ATOM 4343 C C . ASP A 1 543 ? -29.384 -25.487 -7.891 1.00 51.75 543 ASP A C 1
ATOM 4345 O O . ASP A 1 543 ? -30.462 -25.561 -7.281 1.00 51.75 543 ASP A O 1
ATOM 4349 N N . GLU A 1 544 ? -29.038 -24.363 -8.546 1.00 41.44 544 GLU A N 1
ATOM 4350 C CA . GLU A 1 544 ? -29.890 -23.157 -8.750 1.00 41.44 544 GLU A CA 1
ATOM 4351 C C . GLU A 1 544 ? -30.495 -23.061 -10.167 1.00 41.44 544 GLU A C 1
ATOM 4353 O O . GLU A 1 544 ? -31.692 -22.676 -10.271 1.00 41.44 544 GLU A O 1
#

Foldseek 3Di:
DDDDDDDDDDDDPDDDDDDPPPDPPDDPPPDDDPPVVVVVVVVVVVQVVQDDPDPDPFPDKDKAALQPAPCSVVLQDPVLQVVLCVVLVKHKHKAADRDPDLVPADSVGHHIIIMIGDNDPRSRVSSVVSSVVSRPPDDDPPPPPPVVCVVVVVVVPPFFDKDWAALPDDDDPVDDLLCQLCDDVSVLQVVLCVVLVKHKAWAADPNPDQDPPHRDGDPDHTTIITGDDDPVSSVVSVVSSVVSSVVVVVVVCVVVCVDDPPDCPDPPPVPPPPQQDDDDPPDPVSVVVNVVVCVVVVDDPPDPVVVVVVVVVVVVVVVVVVVVVVVVVVPDDDDDPPPPDDDDDDDDDDDDDDDDDDDDDDDDDDDDDDDDDDDDDDDDPPDPPPPPVDQFALVNDDPVLLLVLQLVVCVVVPQQDDDPCLVPDAFFPQDPDRDPDSSVLSSLLSNLLSVQAVVQFDALQVVQQVPWDWHDPDPDDTDIDGTDSVSSVSSQVSCVSVQQWDADPVGGIGGHPVVRVVSSVSSVVSVVVVVVVVVVVVVVVVVD

Organism: Wallemia ichthyophaga (NCBI:txid245174)

InterPro domains:
  IPR001266 Small ribosomal subunit protein eS19 [PF01090] (393-528)
  IPR001266 Small ribosomal subunit protein eS19 [SM01413] (393-529)
  IPR018277 Small ribosomal subunit protein eS19, conserved site [PS00628] (477-496)
  IPR031121 KH domain containing protein RIK/BLOM7 [PTHR15744] (39-374)
  IPR036388 Winged helix-like DNA-binding domain superfamily [G3DSA:1.10.10.10] (372-531)
  IPR036390 Winged helix DNA-binding domain superfamily [SSF46785] (392-537)
  IPR036612 K Homology domain, type 1 superfamily [G3DSA:3.30.1370.10] (61-142)
  IPR036612 K Homology domain, type 1 superfamily [G3DSA:3.30.1370.10] (162-258)
  IPR036612 K Homology domain, type 1 superfamily [SSF54791] (164-252)
  IPR047889 KHDC4, second type I KH domain [cd22386] (159-256)
  IPR055256 KHDC4/BBP-like, KH-domain type I [PF22675] (173-245)
  IPR056149 ATP-dependent RNA helicase PRP5/DDX46/KHDC4, KH domain [PF23469] (63-134)

Secondary structure (DSSP, 8-state):
----------S---S-------SSSSSSSS----SHHHHHHHHHHHHHTT--S-----SEEEEEE-TT-TTHHHHTSHHHHHHHHHHH--EEEEESB--SSGGG--SSSPBSEEEEEESSHHHHHHHHHHHHHHHH-PPP-TTHHHHHHHHHHHHTS----EEEEE---PPBTTB-HHHHHH-GGGHHHHHHHHHH--EEEEESTTS--B-TTTSSB-SSPSEEEEE-S-HHHHHHHHHHHHHHHHHHHHHHHHHHT-S----------GGGS--PPPPPTT-HHHHHHHHHHHHHTT--TT-HHHHHHHHHHHHHHHHHHHHHHHHHHTTSPPP-TT-------------------------------------------------------TTTS-HHHHHHHHHHHHHHH--SPPPTTTTT--S-TT-SS--S-TTHHHHHHHHHHHHHHHHSSB-HHHHHHHT-EEEEETTEEEEEE---HHHHHHHHHHHHHHTSEEE-TTSSEEE-HHHHHHHHHHHHHHHHHHHHHHHHHHHHTT--